Protein AF-A0A085ZZI5-F1 (afdb_monomer)

Sequence (386 aa):
MPCFHGSDAHWNDKIFEPDDKKYCWIKASPTFEGLKLALYEPKSRVYIGEEPSVIKKVKENKNKYIDKLELYSINNYDNSKGIWFDNQTIELNKELVTIVGNKGMGKSAITDIIGLCCDTSTYNNFSFLTNKKFLKDNIASNFEAKLFFEAPNDVIVKRLNEKVNSNLEERVKYLPQSYFEKLCSSIDSNKEFQEELENVVFSHLDPLIRNNKLNFQSFIEEEKKIISNEVKRYILELEEVNFKLVKLQEKETKKYLENLNSQILLKSKEIISHWGNKPIKPEFENGIDITQEENIKHQQLEIIKNNLNAYTRELNQKNEKFSILNNQLAELNLIKQSIELEFNRIIEFRNSLNNKINNFNIDINIIFPLPIIQTQPIIQQISSIE

Mean predicted aligned error: 18.15 Å

Structure (mmCIF, N/CA/C/O backbone):
data_AF-A0A085ZZI5-F1
#
_entry.id   AF-A0A085ZZI5-F1
#
loop_
_atom_site.group_PDB
_atom_site.id
_atom_site.type_symbol
_atom_site.label_atom_id
_atom_site.label_alt_id
_atom_site.label_comp_id
_atom_site.label_asym_id
_atom_site.label_entity_id
_atom_site.label_seq_id
_atom_site.pdbx_PDB_ins_code
_atom_site.Cartn_x
_atom_site.Cartn_y
_atom_site.Cartn_z
_atom_site.occupancy
_atom_site.B_iso_or_equiv
_atom_site.auth_seq_id
_atom_site.auth_comp_id
_atom_site.auth_asym_id
_atom_site.auth_atom_id
_atom_site.pdbx_PDB_model_num
ATOM 1 N N . MET A 1 1 ? -35.674 15.781 -2.097 1.00 59.59 1 MET A N 1
ATOM 2 C CA . MET A 1 1 ? -36.238 15.724 -0.734 1.00 59.59 1 MET A CA 1
ATOM 3 C C . MET A 1 1 ? -36.482 14.258 -0.413 1.00 59.59 1 MET A C 1
ATOM 5 O O . MET A 1 1 ? -36.924 13.564 -1.325 1.00 59.59 1 MET A O 1
ATOM 9 N N . PRO A 1 2 ? -36.115 13.756 0.775 1.00 66.62 2 PRO A N 1
ATOM 10 C CA . PRO A 1 2 ? -36.380 12.362 1.119 1.00 66.62 2 PRO A CA 1
ATOM 11 C C . PRO A 1 2 ? -37.898 12.148 1.212 1.00 66.62 2 PRO A C 1
ATOM 13 O O . PRO A 1 2 ? -38.606 12.987 1.767 1.00 66.62 2 PRO A O 1
ATOM 16 N N . CYS A 1 3 ? -38.402 11.068 0.615 1.00 66.00 3 CYS A N 1
ATOM 17 C CA . CYS A 1 3 ? -39.804 10.681 0.732 1.00 66.00 3 CYS A CA 1
ATOM 18 C C . CYS A 1 3 ? -39.910 9.659 1.863 1.00 66.00 3 CYS A C 1
ATOM 20 O O . CYS A 1 3 ? -39.432 8.534 1.729 1.00 66.00 3 CYS A O 1
ATOM 22 N N . PHE A 1 4 ? -40.476 10.073 2.994 1.00 73.00 4 PHE A N 1
ATOM 23 C CA . PHE A 1 4 ? -40.761 9.164 4.098 1.00 73.00 4 PHE A CA 1
ATOM 24 C C . PHE A 1 4 ? -42.109 8.506 3.831 1.00 73.00 4 PHE A C 1
ATOM 26 O O . PHE A 1 4 ? -43.138 9.179 3.808 1.00 73.00 4 PHE A O 1
ATOM 33 N N . HIS A 1 5 ? -42.090 7.201 3.585 1.00 66.31 5 HIS A N 1
ATOM 34 C CA . HIS A 1 5 ? -43.302 6.414 3.416 1.00 66.31 5 HIS A CA 1
ATOM 35 C C . HIS A 1 5 ? -43.719 5.845 4.777 1.00 66.31 5 HIS A C 1
ATOM 37 O O . HIS A 1 5 ? -42.907 5.222 5.462 1.00 66.31 5 HIS A O 1
ATOM 43 N N . GLY A 1 6 ? -44.959 6.110 5.187 1.00 66.06 6 GLY A N 1
ATOM 44 C CA . GLY A 1 6 ? -45.583 5.443 6.331 1.00 66.06 6 GLY A CA 1
ATOM 45 C C . GLY A 1 6 ? -46.088 4.056 5.935 1.00 66.06 6 GLY A C 1
ATOM 46 O O . GLY A 1 6 ? -46.211 3.760 4.753 1.00 66.06 6 GLY A O 1
ATOM 47 N N . SER A 1 7 ? -46.381 3.195 6.909 1.00 70.50 7 SER A N 1
ATOM 48 C CA . SER A 1 7 ? -47.000 1.899 6.614 1.00 70.50 7 SER A CA 1
ATOM 49 C C . SER A 1 7 ? -48.446 2.109 6.146 1.00 70.50 7 SER A C 1
ATOM 51 O O . SER A 1 7 ? -49.256 2.633 6.906 1.00 70.50 7 SER A O 1
ATOM 53 N N . ASP A 1 8 ? -48.761 1.695 4.915 1.00 72.31 8 ASP A N 1
ATOM 54 C CA . ASP A 1 8 ? -50.126 1.629 4.357 1.00 72.31 8 ASP A CA 1
ATOM 55 C C . ASP A 1 8 ? -50.664 0.181 4.384 1.00 72.31 8 ASP A C 1
ATOM 57 O O . ASP A 1 8 ? -51.260 -0.348 3.439 1.00 72.31 8 ASP A O 1
ATOM 61 N N . ALA A 1 9 ? -50.351 -0.534 5.468 1.00 81.75 9 ALA A N 1
ATOM 62 C CA . ALA A 1 9 ? -50.706 -1.935 5.623 1.00 81.75 9 ALA A CA 1
ATOM 63 C C . ALA A 1 9 ? -52.198 -2.079 5.955 1.00 81.75 9 ALA A C 1
ATOM 65 O O . ALA A 1 9 ? -52.658 -1.684 7.022 1.00 81.75 9 ALA A O 1
ATOM 66 N N . HIS A 1 10 ? -52.943 -2.711 5.050 1.00 83.88 10 HIS A N 1
ATOM 67 C CA . HIS A 1 10 ? -54.360 -3.044 5.242 1.00 83.88 10 HIS A CA 1
ATOM 68 C C . HIS A 1 10 ? -54.569 -4.424 5.901 1.00 83.88 10 HIS A C 1
ATOM 70 O O . HIS A 1 10 ? -55.701 -4.835 6.147 1.00 83.88 10 HIS A O 1
ATOM 76 N N . TRP A 1 11 ? -53.474 -5.143 6.177 1.00 88.31 11 TRP A N 1
ATOM 77 C CA . TRP A 1 11 ? -53.447 -6.492 6.747 1.00 88.31 11 TRP A CA 1
ATOM 78 C C . TRP A 1 11 ? -52.248 -6.632 7.684 1.00 88.31 11 TRP A C 1
ATOM 80 O O . TRP A 1 11 ? -51.196 -6.052 7.411 1.00 88.31 11 TRP A O 1
ATOM 90 N N . ASN A 1 12 ? -52.380 -7.440 8.742 1.00 86.00 12 ASN A N 1
ATOM 91 C CA . ASN A 1 12 ? -51.323 -7.613 9.748 1.00 86.00 12 ASN A CA 1
ATOM 92 C C . ASN A 1 12 ? -49.999 -8.102 9.145 1.00 86.00 12 ASN A C 1
ATOM 94 O O . ASN A 1 12 ? -48.944 -7.592 9.507 1.00 86.00 12 ASN A O 1
ATOM 98 N N . ASP A 1 13 ? -50.057 -9.017 8.178 1.00 84.69 13 ASP A N 1
ATOM 99 C CA . ASP A 1 13 ? -48.864 -9.606 7.553 1.00 84.69 13 ASP A CA 1
ATOM 100 C C . ASP A 1 13 ? -48.075 -8.606 6.687 1.00 84.69 13 ASP A C 1
ATOM 102 O O . ASP A 1 13 ? -46.928 -8.864 6.337 1.00 84.69 13 ASP A O 1
ATOM 106 N N . LYS A 1 14 ? -48.675 -7.457 6.337 1.00 82.56 14 LYS A N 1
ATOM 107 C CA . LYS A 1 14 ? -48.020 -6.369 5.591 1.00 82.56 14 LYS A CA 1
ATOM 108 C C . LYS A 1 14 ? -47.438 -5.277 6.494 1.00 82.56 14 LYS A C 1
ATOM 110 O O . LYS A 1 14 ? -46.821 -4.329 6.004 1.00 82.56 14 LYS A O 1
ATOM 115 N N . ILE A 1 15 ? -47.647 -5.355 7.808 1.00 84.06 15 ILE A N 1
ATOM 116 C CA . ILE A 1 15 ? -47.099 -4.370 8.742 1.00 84.06 15 ILE A CA 1
ATOM 117 C C . ILE A 1 15 ? -45.575 -4.538 8.779 1.00 84.06 15 ILE A C 1
ATOM 119 O O . ILE A 1 15 ? -45.067 -5.639 8.957 1.00 84.06 15 ILE A O 1
ATOM 123 N N . PHE A 1 16 ? -44.852 -3.428 8.610 1.00 83.19 16 PHE A N 1
ATOM 124 C CA . PHE A 1 16 ? -43.386 -3.374 8.499 1.00 83.19 16 PHE A CA 1
ATOM 125 C C . PHE A 1 16 ? -42.774 -4.103 7.291 1.00 83.19 16 PHE A C 1
ATOM 127 O O . PHE A 1 16 ? -41.552 -4.130 7.194 1.00 83.19 16 PHE A O 1
ATOM 134 N N . GLU A 1 17 ? -43.579 -4.594 6.344 1.00 86.44 17 GLU A N 1
ATOM 135 C CA . GLU A 1 17 ? -43.111 -5.295 5.142 1.00 86.44 17 GLU A CA 1
ATOM 136 C C . GLU A 1 17 ? -43.534 -4.524 3.873 1.00 86.44 17 GLU A C 1
ATOM 138 O O . GLU A 1 17 ? -44.614 -4.760 3.325 1.00 86.44 17 GLU A O 1
ATOM 143 N N . PRO A 1 18 ? -42.735 -3.535 3.420 1.00 85.38 18 PRO A N 1
ATOM 144 C CA . PRO A 1 18 ? -43.050 -2.751 2.231 1.00 85.38 18 PRO A CA 1
ATOM 145 C C . PRO A 1 18 ? -42.935 -3.599 0.959 1.00 85.38 18 PRO A C 1
ATOM 147 O O . PRO A 1 18 ? -42.062 -4.464 0.849 1.00 85.38 18 PRO A O 1
ATOM 150 N N . ASP A 1 19 ? -43.765 -3.294 -0.042 1.00 85.62 19 ASP A N 1
ATOM 151 C CA . ASP A 1 19 ? -43.708 -3.971 -1.339 1.00 85.62 19 ASP A CA 1
ATOM 152 C C . ASP A 1 19 ? -42.292 -3.860 -1.956 1.00 85.62 19 ASP A C 1
ATOM 154 O O . ASP A 1 19 ? -41.590 -2.851 -1.811 1.00 85.62 19 ASP A O 1
ATOM 158 N N . ASP A 1 20 ? -41.852 -4.928 -2.626 1.00 86.81 20 ASP A N 1
ATOM 159 C CA . ASP A 1 20 ? -40.493 -5.099 -3.165 1.00 86.81 20 ASP A CA 1
ATOM 160 C C . ASP A 1 20 ? -39.353 -4.917 -2.137 1.00 86.81 20 ASP A C 1
ATOM 162 O O . ASP A 1 20 ? -38.227 -4.596 -2.526 1.00 86.81 20 ASP A O 1
ATOM 166 N N . LYS A 1 21 ? -39.617 -5.078 -0.828 1.00 88.56 21 LYS A N 1
ATOM 167 C CA . LYS A 1 21 ? -38.629 -4.875 0.251 1.00 88.56 21 LYS A CA 1
ATOM 168 C C . LYS A 1 21 ? -37.971 -3.491 0.218 1.00 88.56 21 LYS A C 1
ATOM 170 O O . LYS A 1 21 ? -36.786 -3.323 0.512 1.00 88.56 21 LYS A O 1
ATOM 175 N N . LYS A 1 22 ? -38.732 -2.464 -0.162 1.00 87.44 22 LYS A N 1
ATOM 176 C CA . LYS A 1 22 ? -38.269 -1.068 -0.235 1.00 87.44 22 LYS A CA 1
ATOM 177 C C . LYS A 1 22 ? -38.221 -0.409 1.147 1.00 87.44 22 LYS A C 1
ATOM 179 O O . LYS A 1 22 ? -38.905 0.583 1.393 1.00 87.44 22 LYS A O 1
ATOM 184 N N . TYR A 1 23 ? -37.409 -0.939 2.059 1.00 87.81 23 TYR A N 1
ATOM 185 C CA . TYR A 1 23 ? -37.226 -0.326 3.375 1.00 87.81 23 TYR A CA 1
ATOM 186 C C . TYR A 1 23 ? -36.520 1.027 3.247 1.00 87.81 23 TYR A C 1
ATOM 188 O O . TYR A 1 23 ? -35.606 1.194 2.437 1.00 87.81 23 TYR A O 1
ATOM 196 N N . CYS A 1 24 ? -36.950 1.998 4.056 1.00 87.69 24 CYS A N 1
ATOM 197 C CA . CYS A 1 24 ? -36.346 3.323 4.114 1.00 87.69 24 CYS A CA 1
ATOM 198 C C . CYS A 1 24 ? -35.291 3.373 5.219 1.00 87.69 24 CYS A C 1
ATOM 200 O O . CYS A 1 24 ? -35.608 3.450 6.406 1.00 87.69 24 CYS A O 1
ATOM 202 N N . TRP A 1 25 ? -34.028 3.340 4.815 1.00 89.94 25 TRP A N 1
ATOM 203 C CA . TRP A 1 25 ? -32.880 3.430 5.701 1.00 89.94 25 TRP A CA 1
ATOM 204 C C . TRP A 1 25 ? -32.426 4.879 5.810 1.00 89.94 25 TRP A C 1
ATOM 206 O O . TRP A 1 25 ? -32.179 5.534 4.796 1.00 89.94 25 TRP A O 1
ATOM 216 N N . ILE A 1 26 ? -32.278 5.370 7.039 1.00 89.88 26 ILE A N 1
ATOM 217 C CA . ILE A 1 26 ? -31.828 6.734 7.320 1.00 89.88 26 ILE A CA 1
ATOM 218 C C . ILE A 1 26 ? -30.529 6.667 8.116 1.00 89.88 26 ILE A C 1
ATOM 220 O O . ILE A 1 26 ? -30.489 6.140 9.225 1.00 89.88 26 ILE A O 1
ATOM 224 N N . LYS A 1 27 ? -29.460 7.246 7.566 1.00 89.31 27 LYS A N 1
ATOM 225 C CA . LYS A 1 27 ? -28.154 7.354 8.222 1.00 89.31 27 LYS A CA 1
ATOM 226 C C . LYS A 1 27 ? -28.145 8.501 9.239 1.00 89.31 27 LYS A C 1
ATOM 228 O O . LYS A 1 27 ? -27.619 9.589 8.970 1.00 89.31 27 LYS A O 1
ATOM 233 N N . ALA A 1 28 ? -28.747 8.252 10.397 1.00 88.94 28 ALA A N 1
ATOM 234 C CA . ALA A 1 28 ? -28.763 9.148 11.547 1.00 88.94 28 ALA A CA 1
ATOM 235 C C . ALA A 1 28 ? -29.111 8.389 12.837 1.00 88.94 28 ALA A C 1
ATOM 237 O O . ALA A 1 28 ? -29.611 7.267 12.795 1.00 88.94 28 ALA A O 1
ATOM 238 N N . SER A 1 29 ? -28.885 9.020 13.989 1.00 88.50 29 SER A N 1
ATOM 239 C CA . SER A 1 29 ? -29.431 8.532 15.257 1.00 88.50 29 SER A CA 1
ATOM 240 C C . SER A 1 29 ? -30.968 8.590 15.233 1.00 88.50 29 SER A C 1
ATOM 242 O O . SER A 1 29 ? -31.518 9.513 14.624 1.00 88.50 29 SER A O 1
ATOM 244 N N . PRO A 1 30 ? -31.676 7.670 15.916 1.00 89.38 30 PRO A N 1
ATOM 245 C CA . PRO A 1 30 ? -33.141 7.625 15.957 1.00 89.38 30 PRO A CA 1
ATOM 246 C C . PRO A 1 30 ? -33.716 8.715 16.884 1.00 89.38 30 PRO A C 1
ATOM 248 O O . PRO A 1 30 ? -34.388 8.442 17.874 1.00 89.38 30 PRO A O 1
ATOM 251 N N . THR A 1 31 ? -33.415 9.976 16.581 1.00 92.12 31 THR A N 1
ATOM 252 C CA . THR A 1 31 ? -33.871 11.169 17.301 1.00 92.12 31 THR A CA 1
ATOM 253 C C . THR A 1 31 ? -34.502 12.152 16.320 1.00 92.12 31 THR A C 1
ATOM 255 O O . THR A 1 31 ? -34.261 12.087 15.114 1.00 92.12 31 THR A O 1
ATOM 258 N N . PHE A 1 32 ? -35.300 13.101 16.816 1.00 90.25 32 PHE A N 1
ATOM 259 C CA . PHE A 1 32 ? -35.907 14.122 15.956 1.00 90.25 32 PHE A CA 1
ATOM 260 C C . PHE A 1 32 ? -34.857 14.968 15.217 1.00 90.25 32 PHE A C 1
ATOM 262 O O . PHE A 1 32 ? -35.004 15.247 14.029 1.00 90.25 32 PHE A O 1
ATOM 269 N N . GLU A 1 33 ? -33.757 15.314 15.889 1.00 90.69 33 GLU A N 1
ATOM 270 C CA . GLU A 1 33 ? -32.632 16.011 15.257 1.00 90.69 33 GLU A CA 1
ATOM 271 C C . GLU A 1 33 ? -31.934 15.130 14.212 1.00 90.69 33 GLU A C 1
ATOM 273 O O . GLU A 1 33 ? -31.620 15.600 13.119 1.00 90.69 33 GLU A O 1
ATOM 278 N N . GLY A 1 34 ? -31.776 13.831 14.488 1.00 89.00 34 GLY A N 1
ATOM 279 C CA . GLY A 1 34 ? -31.289 12.867 13.504 1.00 89.00 34 GLY A CA 1
ATOM 280 C C . GLY A 1 34 ? -32.184 12.785 12.263 1.00 89.00 34 GLY A C 1
ATOM 281 O O . GLY A 1 34 ? -31.685 12.761 11.139 1.00 89.00 34 GLY A O 1
ATOM 282 N N . LEU A 1 35 ? -33.505 12.840 12.438 1.00 87.12 35 LEU A N 1
ATOM 283 C CA . LEU A 1 35 ? -34.453 12.869 11.325 1.00 87.12 35 LEU A CA 1
ATOM 284 C C . LEU A 1 35 ? -34.356 14.170 10.516 1.00 87.12 35 LEU A C 1
ATOM 286 O O . LEU A 1 35 ? -34.380 14.120 9.286 1.00 87.12 35 LEU A O 1
ATOM 290 N N . LYS A 1 36 ? -34.178 15.332 11.163 1.00 89.12 36 LYS A N 1
ATOM 291 C CA . LYS A 1 36 ? -33.923 16.597 10.448 1.00 89.12 36 LYS A CA 1
ATOM 292 C C . LYS A 1 36 ? -32.679 16.510 9.571 1.00 89.12 36 LYS A C 1
ATOM 294 O O . LYS A 1 36 ? -32.689 17.049 8.466 1.00 89.12 36 LYS A O 1
ATOM 299 N N . LEU A 1 37 ? -31.635 15.800 10.012 1.00 85.81 37 LEU A N 1
ATOM 300 C CA . LEU A 1 37 ? -30.426 15.599 9.207 1.00 85.81 37 LEU A CA 1
ATOM 301 C C . LEU A 1 37 ? -30.707 14.888 7.881 1.00 85.81 37 LEU A C 1
ATOM 303 O O . LEU A 1 37 ? -29.997 15.150 6.921 1.00 85.81 37 LEU A O 1
ATOM 307 N N . ALA A 1 38 ? -31.748 14.058 7.777 1.00 85.38 38 ALA A N 1
ATOM 308 C CA . ALA A 1 38 ? -32.114 13.411 6.516 1.00 85.38 38 ALA A CA 1
ATOM 309 C C . ALA A 1 38 ? -32.564 14.409 5.429 1.00 85.38 38 ALA A C 1
ATOM 311 O O . ALA A 1 38 ? -32.497 14.097 4.238 1.00 85.38 38 ALA A O 1
ATOM 312 N N . LEU A 1 39 ? -33.000 15.615 5.816 1.00 86.25 39 LEU A N 1
ATOM 313 C CA . LEU A 1 39 ? -33.323 16.695 4.879 1.00 86.25 39 LEU A CA 1
ATOM 314 C C . LEU A 1 39 ? -32.064 17.307 4.245 1.00 86.25 39 LEU A C 1
ATOM 316 O O . LEU A 1 39 ? -32.136 17.828 3.130 1.00 86.25 39 LEU A O 1
ATOM 320 N N . TYR A 1 40 ? -30.919 17.210 4.924 1.00 86.50 40 TYR A N 1
ATOM 321 C CA . TYR A 1 40 ? -29.623 17.677 4.444 1.00 86.50 40 TYR A CA 1
ATOM 322 C C . TYR A 1 40 ? -28.896 16.533 3.728 1.00 86.50 40 TYR A C 1
ATOM 324 O O . TYR A 1 40 ? -28.662 15.476 4.302 1.00 86.50 40 TYR A O 1
ATOM 332 N N . GLU A 1 41 ? -28.533 16.737 2.461 1.00 84.38 41 GLU A N 1
ATOM 333 C CA . GLU A 1 41 ? -27.888 15.711 1.619 1.00 84.38 41 GLU A CA 1
ATOM 334 C C . GLU A 1 41 ? -28.662 14.370 1.540 1.00 84.38 41 GLU A C 1
ATOM 336 O O . GLU A 1 41 ? -28.106 13.295 1.765 1.00 84.38 41 GLU A O 1
ATOM 341 N N . PRO A 1 42 ? -29.952 14.372 1.155 1.00 85.94 42 PRO A N 1
ATOM 342 C CA . PRO A 1 42 ? -30.782 13.164 1.192 1.00 85.94 42 PRO A CA 1
ATOM 343 C C . PRO A 1 42 ? -30.239 12.007 0.344 1.00 85.94 42 PRO A C 1
ATOM 345 O O . PRO A 1 42 ? -30.472 10.852 0.676 1.00 85.94 42 PRO A O 1
ATOM 348 N N . LYS A 1 43 ? -29.484 12.302 -0.724 1.00 86.75 43 LYS A N 1
ATOM 349 C CA . LYS A 1 43 ? -28.867 11.282 -1.587 1.00 86.75 43 LYS A CA 1
ATOM 350 C C . LYS A 1 43 ? -27.799 10.443 -0.874 1.00 86.75 43 LYS A C 1
ATOM 352 O O . LYS A 1 43 ? -27.598 9.303 -1.265 1.00 86.75 43 LYS A O 1
ATOM 357 N N . SER A 1 44 ? -27.097 11.000 0.116 1.00 85.88 44 SER A N 1
ATOM 358 C CA . SER A 1 44 ? -26.047 10.287 0.862 1.00 85.88 44 SER A CA 1
ATOM 359 C C . SER A 1 44 ? -26.573 9.649 2.151 1.00 85.88 44 SER A C 1
ATOM 361 O O . SER A 1 44 ? -25.936 8.746 2.691 1.00 85.88 44 SER A O 1
ATOM 363 N N . ARG A 1 45 ? -27.725 10.115 2.656 1.00 88.38 45 ARG A N 1
ATOM 364 C CA . ARG A 1 45 ? -28.276 9.699 3.955 1.00 88.38 45 ARG A CA 1
ATOM 365 C C . ARG A 1 45 ? -29.471 8.770 3.883 1.00 88.38 45 ARG A C 1
ATOM 367 O O . ARG A 1 45 ? -29.711 8.067 4.860 1.00 88.38 45 ARG A O 1
ATOM 374 N N . VAL A 1 46 ? -30.224 8.792 2.789 1.00 89.62 46 VAL A N 1
ATOM 375 C CA . VAL A 1 46 ? -31.422 7.969 2.634 1.00 89.62 46 VAL A CA 1
ATOM 376 C C . VAL A 1 46 ? -31.184 6.917 1.568 1.00 89.62 46 VAL A C 1
ATOM 378 O O . VAL A 1 46 ? -30.778 7.229 0.450 1.00 89.62 46 VAL A O 1
ATOM 381 N N . TYR A 1 47 ? -31.459 5.670 1.924 1.00 90.31 47 TYR A N 1
ATOM 382 C CA . TYR A 1 47 ? -31.385 4.529 1.026 1.00 90.31 47 TYR A CA 1
ATOM 383 C C . TYR A 1 47 ? -32.723 3.789 1.032 1.00 90.31 47 TYR A C 1
ATOM 385 O O . TYR A 1 47 ? -33.293 3.554 2.094 1.00 90.31 47 TYR A O 1
ATOM 393 N N . ILE A 1 48 ? -33.220 3.437 -0.155 1.00 89.56 48 ILE A N 1
ATOM 394 C CA . ILE A 1 48 ? -34.454 2.667 -0.331 1.00 89.56 48 ILE A CA 1
ATOM 395 C C . ILE A 1 48 ? -34.095 1.300 -0.907 1.00 89.56 48 ILE A C 1
ATOM 397 O O . ILE A 1 48 ? -33.546 1.228 -2.007 1.00 89.56 48 ILE A O 1
ATOM 401 N N . GLY A 1 49 ? -34.415 0.232 -0.180 1.00 90.56 49 GLY A N 1
ATOM 402 C CA . GLY A 1 49 ? -34.146 -1.146 -0.595 1.00 90.56 49 GLY A CA 1
ATOM 403 C C . GLY A 1 49 ? -33.975 -2.093 0.590 1.00 90.56 49 GLY A C 1
ATOM 404 O O . GLY A 1 49 ? -34.108 -1.680 1.742 1.00 90.56 49 GLY A O 1
ATOM 405 N N . GLU A 1 50 ? -33.651 -3.354 0.299 1.00 92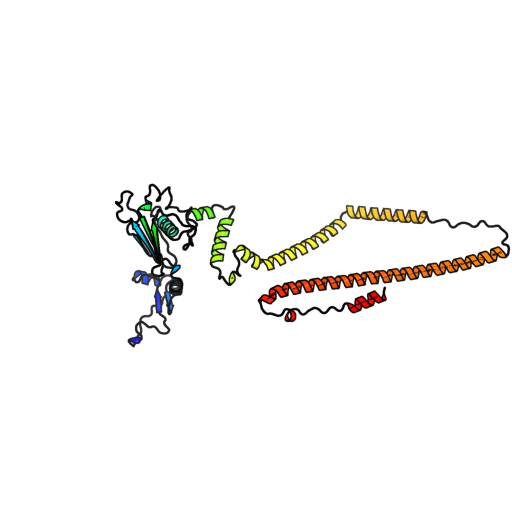.12 50 GLU A N 1
ATOM 406 C CA . GLU A 1 50 ? -33.538 -4.410 1.315 1.00 92.12 50 GLU A CA 1
ATOM 407 C C . GLU A 1 50 ? -32.441 -4.108 2.345 1.00 92.12 50 GLU A C 1
ATOM 409 O O . GLU A 1 50 ? -32.701 -4.116 3.543 1.00 92.12 50 GLU A O 1
ATOM 414 N N . GLU A 1 51 ? -31.231 -3.773 1.889 1.00 92.19 51 GLU A N 1
ATOM 415 C CA . GLU A 1 51 ? -30.090 -3.491 2.764 1.00 92.19 51 GLU A CA 1
ATOM 416 C C . GLU A 1 51 ? -29.121 -2.493 2.094 1.00 92.19 51 GLU A C 1
ATOM 418 O O . GLU A 1 51 ? -28.734 -2.695 0.937 1.00 92.19 51 GLU A O 1
ATOM 423 N N . PRO A 1 52 ? -28.685 -1.422 2.786 1.00 92.19 52 PRO A N 1
ATOM 424 C CA . PRO A 1 52 ? -27.662 -0.514 2.287 1.00 92.19 52 PRO A CA 1
ATOM 425 C C . PRO A 1 52 ? -26.341 -1.238 2.022 1.00 92.19 52 PRO A C 1
ATOM 427 O O . PRO A 1 52 ? -25.887 -2.061 2.819 1.00 92.19 52 PRO A O 1
ATOM 430 N N . SER A 1 53 ? -25.649 -0.843 0.953 1.00 90.62 53 SER A N 1
ATOM 431 C CA . SER A 1 53 ? -24.369 -1.448 0.555 1.00 90.62 53 SER A CA 1
ATOM 432 C C . SER A 1 53 ? -23.299 -1.407 1.653 1.00 90.62 53 SER A C 1
ATOM 434 O O . SER A 1 53 ? -22.483 -2.321 1.742 1.00 90.62 53 SER A O 1
ATOM 436 N N . VAL A 1 54 ? -23.308 -0.379 2.506 1.00 90.00 54 VAL A N 1
ATOM 437 C CA . VAL A 1 54 ? -22.391 -0.252 3.650 1.00 90.00 54 VAL A CA 1
ATOM 438 C C . VAL A 1 54 ? -22.644 -1.348 4.686 1.00 90.00 54 VAL A C 1
ATOM 440 O O . VAL A 1 54 ? -21.697 -2.007 5.106 1.00 90.00 54 VAL A O 1
ATOM 443 N N . ILE A 1 55 ? -23.906 -1.594 5.053 1.00 91.75 55 ILE A N 1
ATOM 444 C CA . ILE A 1 55 ? -24.272 -2.631 6.033 1.00 91.75 55 ILE A CA 1
ATOM 445 C C . ILE A 1 55 ? -23.889 -4.011 5.494 1.00 91.75 55 ILE A C 1
ATOM 447 O O . ILE A 1 55 ? -23.239 -4.790 6.193 1.00 91.75 55 ILE A O 1
ATOM 451 N N . LYS A 1 56 ? -24.185 -4.263 4.214 1.00 93.69 56 LYS A N 1
ATOM 452 C CA . LYS A 1 56 ? -23.791 -5.496 3.529 1.00 93.69 56 LYS A CA 1
ATOM 453 C C . LYS A 1 56 ? -22.273 -5.722 3.562 1.00 93.69 56 LYS A C 1
ATOM 455 O O . LYS A 1 56 ? -21.821 -6.789 3.970 1.00 9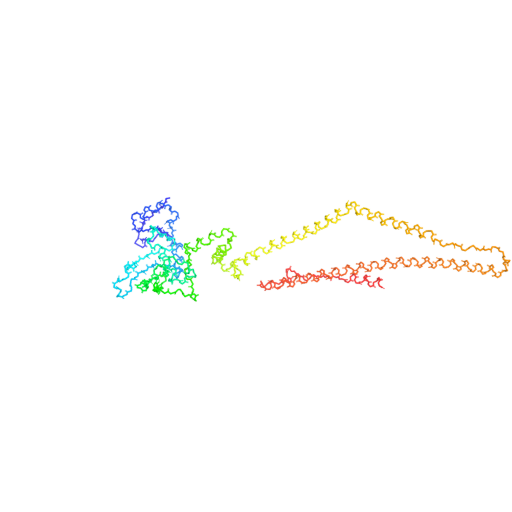3.69 56 LYS A O 1
ATOM 460 N N . LYS A 1 57 ? -21.472 -4.703 3.220 1.00 93.12 57 LYS A N 1
ATOM 461 C CA . LYS A 1 57 ? -19.997 -4.780 3.248 1.00 93.12 57 LYS A CA 1
ATOM 462 C C . LYS A 1 57 ? -19.447 -5.102 4.636 1.00 93.12 57 LYS A C 1
ATOM 464 O O . LYS A 1 57 ? -18.542 -5.930 4.745 1.00 93.12 57 LYS A O 1
ATOM 469 N N . VAL A 1 58 ? -19.991 -4.469 5.679 1.00 93.44 58 VAL A N 1
ATOM 470 C CA . VAL A 1 58 ? -19.605 -4.725 7.076 1.00 93.44 58 VAL A CA 1
ATOM 471 C C . VAL A 1 58 ? -19.938 -6.161 7.464 1.00 93.44 58 VAL A C 1
ATOM 473 O O . VAL A 1 58 ? -19.090 -6.868 8.002 1.00 93.44 58 VAL A O 1
ATOM 476 N N . LYS A 1 59 ? -21.140 -6.629 7.119 1.00 92.88 59 LYS A N 1
ATOM 477 C CA . LYS A 1 59 ? -21.594 -7.995 7.393 1.00 92.88 59 LYS A CA 1
ATOM 478 C C . LYS A 1 59 ? -20.729 -9.056 6.709 1.00 92.88 59 LYS A C 1
ATOM 480 O O . LYS A 1 59 ? -20.483 -10.099 7.310 1.00 92.88 59 LYS A O 1
ATOM 485 N N . GLU A 1 60 ? -20.263 -8.788 5.492 1.00 93.88 60 GLU A N 1
ATOM 486 C CA . GLU A 1 60 ? -19.379 -9.675 4.725 1.00 93.88 60 GLU A CA 1
ATOM 487 C C . GLU A 1 60 ? -17.916 -9.636 5.207 1.00 93.88 60 GLU A C 1
ATOM 489 O O . GLU A 1 60 ? -17.186 -10.602 5.010 1.00 93.88 60 GLU A O 1
ATOM 494 N N . ASN A 1 61 ? -17.476 -8.553 5.863 1.00 92.94 61 ASN A N 1
ATOM 495 C CA . ASN A 1 61 ? -16.076 -8.334 6.255 1.00 92.94 61 ASN A CA 1
ATOM 496 C C . ASN A 1 61 ? -15.923 -7.936 7.734 1.00 92.94 61 ASN A C 1
ATOM 498 O O . ASN A 1 61 ? -15.147 -7.039 8.064 1.00 92.94 61 ASN A O 1
ATOM 502 N N . LYS A 1 62 ? -16.655 -8.585 8.643 1.00 92.75 62 LYS A N 1
ATOM 503 C CA . LYS A 1 62 ? -16.727 -8.192 10.066 1.00 92.75 62 LYS A CA 1
ATOM 504 C C . LYS A 1 62 ? -15.367 -8.082 10.774 1.00 92.75 62 LYS A C 1
ATOM 506 O O . LYS A 1 62 ? -15.181 -7.237 11.637 1.00 92.75 62 LYS A O 1
ATOM 511 N N . ASN A 1 63 ? -14.383 -8.883 10.377 1.00 90.56 63 ASN A N 1
ATOM 512 C CA . ASN A 1 63 ? -13.021 -8.838 10.923 1.00 90.56 63 ASN A CA 1
ATOM 513 C C . ASN A 1 63 ? -12.211 -7.589 10.509 1.00 90.56 63 ASN A C 1
ATOM 515 O O . ASN A 1 63 ? -11.115 -7.375 11.025 1.00 90.56 63 ASN A O 1
ATOM 519 N N . LYS A 1 64 ? -12.712 -6.770 9.576 1.00 91.31 64 LYS A N 1
ATOM 520 C CA . LYS A 1 64 ? -12.042 -5.551 9.084 1.00 91.31 64 LYS A CA 1
ATOM 521 C C . LYS A 1 64 ? -12.623 -4.255 9.651 1.00 91.31 64 LYS A C 1
ATOM 523 O O . LYS A 1 64 ? -12.048 -3.194 9.425 1.00 91.31 64 LYS A O 1
ATOM 528 N N . TYR A 1 65 ? -13.744 -4.320 10.369 1.00 94.25 65 TYR A N 1
ATOM 529 C CA . TYR A 1 65 ? -14.411 -3.145 10.926 1.00 94.25 65 TYR A CA 1
ATOM 530 C C . TYR A 1 65 ? -14.276 -3.127 12.442 1.00 94.25 65 TYR A C 1
ATOM 532 O O . TYR A 1 65 ? -14.652 -4.083 13.115 1.00 94.25 65 TYR A O 1
ATOM 540 N N . ILE A 1 66 ? -13.744 -2.025 12.964 1.00 95.69 66 ILE A N 1
ATOM 541 C CA . ILE A 1 66 ? -13.672 -1.774 14.402 1.00 95.69 66 ILE A CA 1
ATOM 542 C C . ILE A 1 66 ? -15.062 -1.349 14.879 1.00 95.69 66 ILE A C 1
ATOM 544 O O . ILE A 1 66 ? -15.707 -0.500 14.260 1.00 95.69 66 ILE A O 1
ATOM 548 N N . ASP A 1 67 ? -15.509 -1.935 15.982 1.00 95.19 67 ASP A N 1
ATOM 549 C CA . ASP A 1 67 ? -16.755 -1.573 16.639 1.00 95.19 67 ASP A CA 1
ATOM 550 C C . ASP A 1 67 ? -16.544 -0.480 17.688 1.00 95.19 67 ASP A C 1
ATOM 552 O O . ASP A 1 67 ? -17.090 0.620 17.580 1.00 95.19 67 ASP A O 1
ATOM 556 N N . LYS A 1 68 ? -15.680 -0.747 18.667 1.00 96.19 68 LYS A N 1
ATOM 557 C CA . LYS A 1 68 ? -15.394 0.186 19.756 1.00 96.19 68 LYS A CA 1
ATOM 558 C C . LYS A 1 68 ? -13.991 0.014 20.320 1.00 96.19 68 LYS A C 1
ATOM 560 O O . LYS A 1 68 ? -13.366 -1.041 20.195 1.00 96.19 68 LYS A O 1
ATOM 565 N N . LEU A 1 69 ? -13.521 1.067 20.975 1.00 97.25 69 LEU A N 1
ATOM 566 C CA . LEU A 1 69 ? -12.313 1.086 21.787 1.00 97.25 69 LEU A CA 1
ATOM 567 C C . LEU A 1 69 ? -12.704 1.337 23.242 1.00 97.25 69 LEU A C 1
ATOM 569 O O . LEU A 1 69 ? -13.308 2.363 23.552 1.00 97.25 69 LEU A O 1
ATOM 573 N N . GLU A 1 70 ? -12.320 0.434 24.132 1.00 97.06 70 GLU A N 1
ATOM 574 C CA . GLU A 1 70 ? -12.454 0.615 25.574 1.00 97.06 70 GLU A CA 1
ATOM 575 C C . GLU A 1 70 ? -11.074 0.814 26.204 1.00 97.06 70 GLU A C 1
ATOM 577 O O . GLU A 1 70 ? -10.114 0.126 25.850 1.00 97.06 70 GLU A O 1
ATOM 582 N N . LEU A 1 71 ? -10.964 1.759 27.135 1.00 95.62 71 LEU A N 1
ATOM 583 C CA . LEU A 1 71 ? -9.725 2.086 27.830 1.00 95.62 71 LEU A CA 1
ATOM 584 C C . LEU A 1 71 ? -9.944 2.047 29.342 1.00 95.62 71 LEU A C 1
ATOM 586 O O . LEU A 1 71 ? -10.859 2.695 29.861 1.00 95.62 71 LEU A O 1
ATOM 590 N N . TYR A 1 72 ? -9.070 1.323 30.035 1.00 93.50 72 TYR A N 1
ATOM 591 C CA . TYR A 1 72 ? -9.183 1.055 31.464 1.00 93.50 72 TYR A CA 1
ATOM 592 C C . TYR A 1 72 ? -7.874 1.317 32.199 1.00 93.50 72 TYR A C 1
ATOM 594 O O . TYR A 1 72 ? -6.782 1.129 31.656 1.00 93.50 72 TYR A O 1
ATOM 602 N N . SER A 1 73 ? -7.996 1.675 33.473 1.00 92.25 73 SER A N 1
ATOM 603 C CA . SER A 1 73 ? -6.931 1.488 34.448 1.00 92.25 73 SER A CA 1
ATOM 604 C C . SER A 1 73 ? -6.839 0.000 34.821 1.00 92.25 73 SER A C 1
ATOM 606 O O . SER A 1 73 ? -7.840 -0.718 34.821 1.00 92.25 73 SER A O 1
ATOM 608 N N . ILE A 1 74 ? -5.633 -0.501 35.100 1.00 89.56 74 ILE A N 1
ATOM 609 C CA . ILE A 1 74 ? -5.469 -1.888 35.557 1.00 89.56 74 ILE A CA 1
ATOM 610 C C . ILE A 1 74 ? -6.078 -2.074 36.952 1.00 89.56 74 ILE A C 1
ATOM 612 O O . ILE A 1 74 ? -6.107 -1.152 37.771 1.00 89.56 74 ILE A O 1
ATOM 616 N N . ASN A 1 75 ? -6.498 -3.304 37.253 1.00 82.88 75 ASN A N 1
ATOM 617 C CA . ASN A 1 75 ? -7.028 -3.653 38.569 1.00 82.88 75 ASN A CA 1
ATOM 618 C C . ASN A 1 75 ? -6.041 -3.270 39.687 1.00 82.88 75 ASN A C 1
ATOM 620 O O . ASN A 1 75 ? -4.854 -3.590 39.609 1.00 82.88 75 ASN A O 1
ATOM 624 N N . ASN A 1 76 ? -6.556 -2.639 40.747 1.00 81.25 76 ASN A N 1
ATOM 625 C CA . ASN A 1 76 ? -5.808 -2.159 41.918 1.00 81.25 76 ASN A CA 1
ATOM 626 C C . ASN A 1 76 ? -4.809 -1.019 41.650 1.00 81.25 76 ASN A C 1
ATOM 628 O O . ASN A 1 76 ? -3.917 -0.793 42.469 1.00 81.25 76 ASN A O 1
ATOM 632 N N . TYR A 1 77 ? -4.939 -0.289 40.539 1.00 86.12 77 TYR A N 1
ATOM 633 C CA . TYR A 1 77 ? -4.195 0.953 40.368 1.00 86.12 77 TYR A CA 1
ATOM 634 C C . TYR A 1 77 ? -4.669 2.007 41.380 1.00 86.12 77 TYR A C 1
ATOM 636 O O . TYR A 1 77 ? -5.844 2.355 41.443 1.00 86.12 77 TYR A O 1
ATOM 644 N N . ASP A 1 78 ? -3.741 2.521 42.181 1.00 84.81 78 ASP A N 1
ATOM 645 C CA . ASP A 1 78 ? -3.986 3.457 43.285 1.00 84.81 78 ASP A CA 1
ATOM 646 C C . ASP A 1 78 ? -3.995 4.933 42.850 1.00 84.81 78 ASP A C 1
ATOM 648 O O . ASP A 1 78 ? -3.944 5.836 43.684 1.00 84.81 78 ASP A O 1
ATOM 652 N N . ASN A 1 79 ? -4.028 5.195 41.539 1.00 87.44 79 ASN A N 1
ATOM 653 C CA . ASN A 1 79 ? -3.911 6.527 40.945 1.00 87.44 79 ASN A CA 1
ATOM 654 C C . ASN A 1 79 ? -2.600 7.269 41.280 1.00 87.44 79 ASN A C 1
ATOM 656 O O . ASN A 1 79 ? -2.494 8.472 41.029 1.00 87.44 79 ASN A O 1
ATOM 660 N N . SER A 1 80 ? -1.563 6.572 41.766 1.00 85.69 80 SER A N 1
ATOM 661 C CA . SER A 1 80 ? -0.268 7.163 42.159 1.00 85.69 80 SER A CA 1
ATOM 662 C C . SER A 1 80 ? 0.460 7.924 41.046 1.00 85.69 80 SER A C 1
ATOM 664 O O . SER A 1 80 ? 1.313 8.764 41.330 1.00 85.69 80 SER A O 1
ATOM 666 N N . LYS A 1 81 ? 0.131 7.662 39.774 1.00 84.50 81 LYS A N 1
ATOM 667 C CA . LYS A 1 81 ? 0.705 8.342 38.592 1.00 84.50 81 LYS A CA 1
ATOM 668 C C . LYS A 1 81 ? -0.336 9.113 37.764 1.00 84.50 81 LYS A C 1
ATOM 670 O O . LYS A 1 81 ? -0.115 9.391 36.582 1.00 84.50 81 LYS A O 1
ATOM 675 N N . GLY A 1 82 ? -1.442 9.490 38.406 1.00 85.31 82 GLY A N 1
ATOM 676 C CA . GLY A 1 82 ? -2.517 10.293 37.830 1.00 85.31 82 GLY A CA 1
ATOM 677 C C . GLY A 1 82 ? -3.630 9.475 37.176 1.00 85.31 82 GLY A C 1
ATOM 678 O O . GLY A 1 82 ? -3.455 8.315 36.812 1.00 85.31 82 GLY A O 1
ATOM 679 N N . ILE A 1 83 ? -4.785 10.115 37.007 1.00 85.50 83 ILE A N 1
ATOM 680 C CA . ILE A 1 83 ? -5.961 9.539 36.349 1.00 85.50 83 ILE A CA 1
ATOM 681 C C . ILE A 1 83 ? -5.917 9.952 34.879 1.00 85.50 83 ILE A C 1
ATOM 683 O O . ILE A 1 83 ? -5.901 11.143 34.567 1.00 85.50 83 ILE A O 1
ATOM 687 N N . TRP A 1 84 ? -5.868 8.966 33.986 1.00 86.56 84 TRP A N 1
ATOM 688 C CA . TRP A 1 84 ? -5.812 9.183 32.541 1.00 86.56 84 TRP A CA 1
ATOM 689 C C . TRP A 1 84 ? -6.995 8.497 31.863 1.00 86.56 84 TRP A C 1
ATOM 691 O O . TRP A 1 84 ? -8.098 9.037 31.850 1.00 86.56 84 TRP A O 1
ATOM 701 N N . PHE A 1 85 ? -6.778 7.305 31.310 1.00 84.62 85 PHE A N 1
ATOM 702 C CA . PHE A 1 85 ? -7.816 6.530 30.652 1.00 84.62 85 PHE A CA 1
ATOM 703 C C . PHE A 1 85 ? -8.518 5.645 31.675 1.00 84.62 85 PHE A C 1
ATOM 705 O O . PHE A 1 85 ? -8.097 4.517 31.917 1.00 84.62 85 PHE A O 1
ATOM 712 N N . ASP A 1 86 ? -9.554 6.187 32.308 1.00 83.31 86 ASP A N 1
ATOM 713 C CA . ASP A 1 86 ? -10.341 5.455 33.293 1.00 83.31 86 ASP A CA 1
ATOM 714 C C . ASP A 1 86 ? -11.769 5.240 32.792 1.00 83.31 86 ASP A C 1
ATOM 716 O O . ASP A 1 86 ? -12.518 6.199 32.577 1.00 83.31 86 ASP A O 1
ATOM 720 N N . ASN A 1 87 ? -12.101 3.969 32.553 1.00 89.81 87 ASN A N 1
ATOM 721 C CA . ASN A 1 87 ? -13.405 3.481 32.108 1.00 89.81 87 ASN A CA 1
ATOM 722 C C . ASN A 1 87 ? -14.013 4.282 30.937 1.00 89.81 87 ASN A C 1
ATOM 724 O O . ASN A 1 87 ? -15.166 4.713 30.983 1.00 89.81 87 ASN A O 1
ATOM 728 N N . GLN A 1 88 ? -13.220 4.519 29.889 1.00 92.75 88 GLN A N 1
ATOM 729 C CA . GLN A 1 88 ? -13.661 5.247 28.697 1.00 92.75 88 GLN A CA 1
ATOM 730 C C . GLN A 1 88 ? -14.059 4.267 27.599 1.00 92.75 88 GLN A C 1
ATOM 732 O O . GLN A 1 88 ? -13.291 3.367 27.273 1.00 92.75 88 GLN A O 1
ATOM 737 N N . THR A 1 89 ? -15.228 4.469 26.992 1.00 95.62 89 THR A N 1
ATOM 738 C CA . THR A 1 89 ? -15.687 3.697 25.828 1.00 95.62 89 THR A CA 1
ATOM 739 C C . THR A 1 89 ? -15.924 4.640 24.658 1.00 95.62 89 THR A C 1
ATOM 741 O O . THR A 1 89 ? -16.632 5.637 24.791 1.00 95.62 89 THR A O 1
ATOM 744 N N . ILE A 1 90 ? -15.318 4.330 23.514 1.00 94.94 90 ILE A N 1
ATOM 745 C CA . ILE A 1 90 ? -15.432 5.094 22.273 1.00 94.94 90 ILE A CA 1
ATOM 746 C C . ILE A 1 90 ? -16.022 4.172 21.210 1.00 94.94 90 ILE A C 1
ATOM 748 O O . ILE A 1 90 ? -15.338 3.285 20.702 1.00 94.94 90 ILE A O 1
ATOM 752 N N . GLU A 1 91 ? -17.287 4.396 20.870 1.00 94.19 91 GLU A N 1
ATOM 753 C CA . GLU A 1 91 ? -17.961 3.716 19.762 1.00 94.19 91 GLU A CA 1
ATOM 754 C C . GLU A 1 91 ? -17.527 4.328 18.424 1.00 94.19 91 GLU A C 1
ATOM 756 O O . GLU A 1 91 ? -17.444 5.553 18.277 1.00 94.19 91 GLU A O 1
ATOM 761 N N . LEU A 1 92 ? -17.233 3.480 17.437 1.00 93.56 92 LEU A N 1
ATOM 762 C CA . LEU A 1 92 ? -16.730 3.894 16.131 1.00 93.56 92 LEU A CA 1
ATOM 763 C C . LEU A 1 92 ? -17.734 3.546 15.025 1.00 93.56 92 LEU A C 1
ATOM 765 O O . LEU A 1 92 ? -18.192 2.411 14.872 1.00 93.56 92 LEU A O 1
ATOM 769 N N . ASN A 1 93 ? -18.061 4.553 14.210 1.00 90.69 93 ASN A N 1
ATOM 770 C CA . ASN A 1 93 ? -18.858 4.355 13.001 1.00 90.69 93 ASN A CA 1
ATOM 771 C C . ASN A 1 93 ? -18.068 3.558 11.955 1.00 90.69 93 ASN A C 1
ATOM 773 O O . ASN A 1 93 ? -16.846 3.632 11.886 1.00 90.69 93 ASN A O 1
ATOM 777 N N . LYS A 1 94 ? -18.786 2.852 11.076 1.00 89.94 94 LYS A N 1
ATOM 778 C CA . LYS A 1 94 ? -18.197 1.898 10.117 1.00 89.94 94 LYS A CA 1
ATOM 779 C C . LYS A 1 94 ? -17.548 2.539 8.889 1.00 89.94 94 LYS A C 1
ATOM 781 O O . LYS A 1 94 ? -16.995 1.845 8.046 1.00 89.94 94 LYS A O 1
ATOM 786 N N . GLU A 1 95 ? -17.648 3.855 8.762 1.00 88.19 95 GLU A N 1
ATOM 787 C CA . GLU A 1 95 ? -17.089 4.607 7.641 1.00 88.19 95 GLU A CA 1
ATOM 788 C C . GLU A 1 95 ? -16.127 5.674 8.174 1.00 88.19 95 GLU A C 1
ATOM 790 O O . GLU A 1 95 ? -15.195 5.368 8.910 1.00 88.19 95 GLU A O 1
ATOM 795 N N . LEU A 1 96 ? -16.336 6.940 7.818 1.00 89.88 96 LEU A N 1
ATOM 796 C CA . LEU A 1 96 ? -15.483 8.029 8.259 1.00 89.88 96 LEU A CA 1
ATOM 797 C C . LEU A 1 96 ? -15.822 8.439 9.698 1.00 89.88 96 LEU A C 1
ATOM 799 O O . LEU A 1 96 ? -16.930 8.904 9.977 1.00 89.88 96 LEU A O 1
ATOM 803 N N . VAL A 1 97 ? -14.841 8.315 10.591 1.00 91.56 97 VAL A N 1
ATOM 804 C CA . VAL A 1 97 ? -14.889 8.855 11.953 1.00 91.56 97 VAL A CA 1
ATOM 805 C C . VAL A 1 97 ? -13.963 10.061 12.040 1.00 91.56 97 VAL A C 1
ATOM 807 O O . VAL A 1 97 ? -12.775 9.965 11.737 1.00 91.56 97 VAL A O 1
ATOM 810 N N . THR A 1 98 ? -14.494 11.189 12.505 1.00 91.19 98 THR A N 1
ATOM 811 C CA . THR A 1 98 ? -13.716 12.414 12.716 1.00 91.19 98 THR A CA 1
ATOM 812 C C . THR A 1 98 ? -13.627 12.712 14.207 1.00 91.19 98 THR A C 1
ATOM 814 O O . THR A 1 98 ? -14.637 12.995 14.846 1.00 91.19 98 THR A O 1
ATOM 817 N N . ILE A 1 99 ? -12.411 12.689 14.760 1.00 89.75 99 ILE A N 1
ATOM 818 C CA . ILE A 1 99 ? -12.146 13.039 16.162 1.00 89.75 99 ILE A CA 1
ATOM 819 C C . ILE A 1 99 ? -11.716 14.509 16.232 1.00 89.75 99 ILE A C 1
ATOM 821 O O . ILE A 1 99 ? -10.640 14.878 15.759 1.00 89.75 99 ILE A O 1
ATOM 825 N N . VAL A 1 100 ? -12.544 15.355 16.847 1.00 91.06 100 VAL A N 1
ATOM 826 C CA . VAL A 1 100 ? -12.313 16.805 16.970 1.00 91.06 100 VAL A CA 1
ATOM 827 C C . VAL A 1 100 ? -12.082 17.183 18.433 1.00 91.06 100 VAL A C 1
ATOM 829 O O . VAL A 1 100 ? -12.613 16.563 19.345 1.00 91.06 100 VAL A O 1
ATOM 832 N N . GLY A 1 101 ? -11.261 18.204 18.671 1.00 90.25 101 GLY A N 1
ATOM 833 C CA . GLY A 1 101 ? -10.978 18.714 20.011 1.00 90.25 101 GLY A CA 1
ATOM 834 C C . GLY A 1 101 ? -9.804 19.685 20.013 1.00 90.25 101 GLY A C 1
ATOM 835 O O . GLY A 1 101 ? -9.074 19.795 19.025 1.00 90.25 101 GLY A O 1
ATOM 836 N N . ASN A 1 102 ? -9.560 20.349 21.137 1.00 90.62 102 ASN A N 1
ATOM 837 C CA . ASN A 1 102 ? -8.448 21.288 21.293 1.00 90.62 102 ASN A CA 1
ATOM 838 C C . ASN A 1 102 ? -7.087 20.573 21.370 1.00 90.62 102 ASN A C 1
ATOM 840 O O . ASN A 1 102 ? -6.989 19.350 21.547 1.00 90.62 102 ASN A O 1
ATOM 844 N N . LYS A 1 103 ? -5.999 21.332 21.189 1.00 85.25 103 LYS A N 1
ATOM 845 C CA . LYS A 1 103 ? -4.631 20.818 21.349 1.00 85.25 103 LYS A CA 1
ATOM 846 C C . LYS A 1 103 ? -4.450 20.295 22.779 1.00 85.25 103 LYS A C 1
ATOM 848 O O . LYS A 1 103 ? -4.810 20.974 23.730 1.00 85.25 103 LYS A O 1
ATOM 853 N N . GLY A 1 104 ? -3.909 19.085 22.916 1.00 82.44 104 GLY A N 1
ATOM 854 C CA . GLY A 1 104 ? -3.684 18.445 24.218 1.00 82.44 104 GLY A CA 1
ATOM 855 C C . GLY A 1 104 ? -4.833 17.577 24.747 1.00 82.44 104 GLY A C 1
ATOM 856 O O . GLY A 1 104 ? -4.619 16.865 25.714 1.00 82.44 104 GLY A O 1
ATOM 857 N N . MET A 1 105 ? -6.000 17.530 24.091 1.00 84.81 105 MET A N 1
ATOM 858 C CA . MET A 1 105 ? -7.146 16.701 24.528 1.00 84.81 105 MET A CA 1
ATOM 859 C C . MET A 1 105 ? -7.030 15.199 24.186 1.00 84.81 105 MET A C 1
ATOM 861 O O . MET A 1 105 ? -8.035 14.515 24.055 1.00 84.81 105 MET A O 1
ATOM 865 N N . GLY A 1 106 ? -5.825 14.673 23.954 1.00 86.44 106 GLY A N 1
ATOM 866 C CA . GLY A 1 106 ? -5.639 13.228 23.754 1.00 86.44 106 GLY A CA 1
ATOM 867 C C . GLY A 1 106 ? -6.079 12.646 22.399 1.00 86.44 106 GLY A C 1
ATOM 868 O O . GLY A 1 106 ? -6.056 11.433 22.243 1.00 86.44 106 GLY A O 1
ATOM 869 N N . LYS A 1 107 ? -6.402 13.459 21.381 1.00 91.44 107 LYS A N 1
ATOM 870 C CA . LYS A 1 107 ? -6.768 12.956 20.033 1.00 91.44 107 LYS A CA 1
ATOM 871 C C . LYS A 1 107 ? -5.733 11.988 19.450 1.0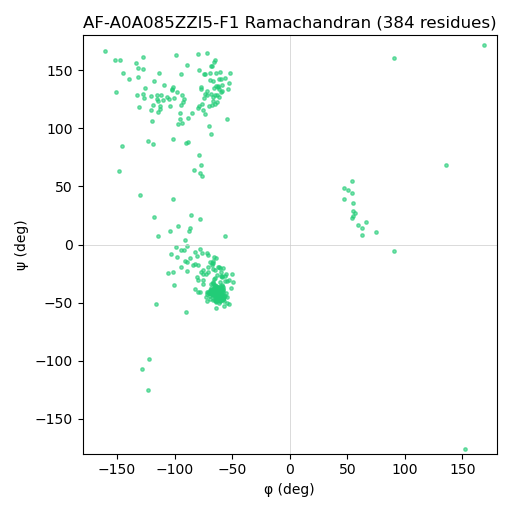0 91.44 107 LYS A C 1
ATOM 873 O O . LYS A 1 107 ? -6.070 10.881 19.052 1.00 91.44 107 LYS A O 1
ATOM 878 N N . SER A 1 108 ? -4.463 12.395 19.456 1.00 90.69 108 SER A N 1
ATOM 879 C CA . SER A 1 108 ? -3.361 11.564 18.962 1.00 90.69 108 SER A CA 1
ATOM 880 C C . SER A 1 108 ? -3.060 10.373 19.875 1.00 90.69 108 SER A C 1
ATOM 882 O O . SER A 1 108 ? -2.430 9.418 19.444 1.00 90.69 108 SER A O 1
ATOM 884 N N . ALA A 1 109 ? -3.505 10.418 21.137 1.00 92.31 109 ALA A N 1
ATOM 885 C CA . ALA A 1 109 ? -3.390 9.277 22.033 1.00 92.31 109 ALA A CA 1
ATOM 886 C C . ALA A 1 109 ? -4.327 8.152 21.591 1.00 92.31 109 ALA A C 1
ATOM 888 O O . ALA A 1 109 ? -3.888 7.015 21.497 1.00 92.31 109 ALA A O 1
ATOM 889 N N . ILE A 1 110 ? -5.577 8.475 21.244 1.00 93.56 110 ILE A N 1
ATOM 890 C CA . ILE A 1 110 ? -6.552 7.493 20.748 1.00 93.56 110 ILE A CA 1
ATOM 891 C C . ILE A 1 110 ? -6.016 6.794 19.492 1.00 93.56 110 ILE A C 1
ATOM 893 O O . ILE A 1 110 ? -6.038 5.568 19.411 1.00 93.56 110 ILE A O 1
ATOM 897 N N . THR A 1 111 ? -5.481 7.555 18.533 1.00 93.00 111 THR A N 1
ATOM 898 C CA . THR A 1 111 ? -4.957 6.982 17.285 1.00 93.00 111 THR A CA 1
ATOM 899 C C . THR A 1 111 ? -3.692 6.149 17.501 1.00 93.00 111 THR A C 1
ATOM 901 O O . THR A 1 111 ? -3.588 5.065 16.934 1.00 93.00 111 THR A O 1
ATOM 904 N N . ASP A 1 112 ? -2.766 6.595 18.361 1.00 93.56 112 ASP A N 1
ATOM 905 C CA . ASP A 1 112 ? -1.584 5.805 18.734 1.00 93.56 112 ASP A CA 1
ATOM 906 C C . ASP A 1 112 ? -1.978 4.498 19.450 1.00 93.56 112 ASP A C 1
ATOM 908 O O . ASP A 1 112 ? -1.379 3.457 19.192 1.00 93.56 112 ASP A O 1
ATOM 912 N N . ILE A 1 113 ? -2.996 4.522 20.321 1.00 95.19 113 ILE A N 1
ATOM 913 C CA . ILE A 1 113 ? -3.478 3.333 21.045 1.00 95.19 113 ILE A CA 1
ATOM 914 C C . ILE A 1 113 ? -4.093 2.309 20.084 1.00 95.19 113 ILE A C 1
ATOM 916 O O . ILE A 1 113 ? -3.788 1.121 20.189 1.00 95.19 113 ILE A O 1
ATOM 920 N N . ILE A 1 114 ? -4.912 2.748 19.121 1.00 95.50 114 ILE A N 1
ATOM 921 C CA . ILE A 1 114 ? -5.452 1.857 18.079 1.00 95.50 114 ILE A CA 1
ATOM 922 C C . ILE A 1 114 ? -4.305 1.261 17.250 1.00 95.50 114 ILE A C 1
ATOM 924 O O . ILE A 1 114 ? -4.285 0.051 17.014 1.00 95.50 114 ILE A O 1
ATOM 928 N N . GLY A 1 115 ? -3.324 2.088 16.870 1.00 93.81 115 GLY A N 1
ATOM 929 C CA . GLY A 1 115 ? -2.123 1.646 16.162 1.00 93.81 115 GLY A CA 1
ATOM 930 C C . GLY A 1 115 ? -1.322 0.598 16.941 1.00 93.81 115 GLY A C 1
ATOM 931 O O . GLY A 1 115 ? -0.909 -0.405 16.365 1.00 93.81 115 GLY A O 1
ATOM 932 N N . LEU A 1 116 ? -1.151 0.780 18.256 1.00 94.75 116 LEU A N 1
ATOM 933 C CA . LEU A 1 116 ? -0.505 -0.198 19.138 1.00 94.75 116 LEU A CA 1
ATOM 934 C C . LEU A 1 116 ? -1.289 -1.518 19.186 1.00 94.75 116 LEU A C 1
ATOM 936 O O . LEU A 1 116 ? -0.692 -2.590 19.057 1.00 94.75 116 LEU A O 1
ATOM 940 N N . CYS A 1 117 ? -2.614 -1.455 19.357 1.00 95.12 117 CYS A N 1
ATOM 941 C CA . CYS A 1 117 ? -3.471 -2.643 19.392 1.00 95.12 117 CYS A CA 1
ATOM 942 C C . CYS A 1 117 ? -3.343 -3.460 18.102 1.00 95.12 117 CYS A C 1
ATOM 944 O O . CYS A 1 117 ? -3.269 -4.680 18.165 1.00 95.12 117 CYS A O 1
ATOM 946 N N . CYS A 1 118 ? -3.233 -2.796 16.952 1.00 94.19 118 CYS A N 1
ATOM 947 C CA . CYS A 1 118 ? -3.195 -3.447 15.641 1.00 94.19 118 CYS A CA 1
ATOM 948 C C . CYS A 1 118 ? -1.787 -3.667 15.071 1.00 94.19 118 CYS A C 1
ATOM 950 O O . CYS A 1 118 ? -1.663 -3.896 13.871 1.00 94.19 118 CYS A O 1
ATOM 952 N N . ASP A 1 119 ? -0.751 -3.568 15.909 1.00 92.06 119 ASP A N 1
ATOM 953 C CA . ASP A 1 119 ? 0.647 -3.819 15.541 1.00 92.06 119 ASP A CA 1
ATOM 954 C C . ASP A 1 119 ? 1.135 -3.010 14.326 1.00 92.06 119 ASP A C 1
ATOM 956 O O . ASP A 1 119 ? 1.816 -3.523 13.441 1.00 92.06 119 ASP A O 1
ATOM 960 N N . THR A 1 120 ? 0.802 -1.715 14.284 1.00 90.94 120 THR A N 1
ATOM 961 C CA . THR A 1 120 ? 1.182 -0.865 13.148 1.00 90.94 120 THR A CA 1
ATOM 962 C C . THR A 1 120 ? 2.690 -0.797 12.927 1.00 90.94 120 THR A C 1
ATOM 964 O O . THR A 1 120 ? 3.473 -0.572 13.852 1.00 90.94 120 THR A O 1
ATOM 967 N N . SER A 1 121 ? 3.100 -0.878 11.664 1.00 87.62 121 SER A N 1
ATOM 968 C CA . SER A 1 121 ? 4.499 -0.766 11.243 1.00 87.62 121 SER A CA 1
ATOM 969 C C . SER A 1 121 ? 5.090 0.635 11.486 1.00 87.62 121 SER A C 1
ATOM 971 O O . SER A 1 121 ? 6.303 0.793 11.633 1.00 87.62 121 SER A O 1
ATOM 973 N N . THR A 1 122 ? 4.239 1.658 11.617 1.00 84.94 122 THR A N 1
ATOM 974 C CA . THR A 1 122 ? 4.622 3.066 11.843 1.00 84.94 122 THR A CA 1
ATOM 975 C C . THR A 1 122 ? 4.817 3.446 13.318 1.00 84.94 122 THR A C 1
ATOM 977 O O . THR A 1 122 ? 4.914 4.631 13.651 1.00 84.94 122 THR A O 1
ATOM 980 N N . TYR A 1 123 ? 4.916 2.469 14.226 1.00 86.94 123 TYR A N 1
ATOM 981 C CA . TYR A 1 123 ? 4.972 2.702 15.678 1.00 86.94 123 TYR A CA 1
ATOM 982 C C . TYR A 1 123 ? 6.111 3.631 16.139 1.00 86.94 123 TYR A C 1
ATOM 984 O O . TYR A 1 123 ? 5.984 4.340 17.138 1.00 86.94 123 TYR A O 1
ATOM 992 N N . ASN A 1 124 ? 7.214 3.701 15.387 1.00 87.06 124 ASN A N 1
ATOM 993 C CA . ASN A 1 124 ? 8.335 4.612 15.654 1.00 87.06 124 ASN A CA 1
ATOM 994 C C . ASN A 1 124 ? 7.948 6.102 15.579 1.00 87.06 124 ASN A C 1
ATOM 996 O O . ASN A 1 124 ? 8.656 6.959 16.113 1.00 87.06 124 ASN A O 1
ATOM 1000 N N . ASN A 1 125 ? 6.832 6.418 14.924 1.00 87.25 125 ASN A N 1
ATOM 1001 C CA . ASN A 1 125 ? 6.341 7.775 14.709 1.00 87.25 125 ASN A CA 1
ATOM 1002 C C . ASN A 1 125 ? 5.165 8.138 15.633 1.00 87.25 125 ASN A C 1
ATOM 1004 O O . ASN A 1 125 ? 4.540 9.188 15.438 1.00 87.25 125 ASN A O 1
ATOM 1008 N N . PHE A 1 126 ? 4.888 7.314 16.652 1.00 91.00 126 PHE A N 1
ATOM 1009 C CA . PHE A 1 126 ? 3.928 7.637 17.706 1.00 91.00 126 PHE A CA 1
ATOM 1010 C C . PHE A 1 126 ? 4.227 8.997 18.333 1.00 91.00 126 PHE A C 1
ATOM 1012 O O . PHE A 1 126 ? 5.371 9.388 18.573 1.00 91.00 126 PHE A O 1
ATOM 1019 N N . SER A 1 127 ? 3.162 9.747 18.591 1.00 89.31 127 SER A N 1
ATOM 1020 C CA . SER A 1 127 ? 3.243 11.120 19.085 1.00 89.31 127 SER A CA 1
ATOM 1021 C C . SER A 1 127 ? 2.987 11.220 20.588 1.00 89.31 127 SER A C 1
ATOM 1023 O O . SER A 1 127 ? 3.442 12.176 21.223 1.00 89.31 127 SER A O 1
ATOM 1025 N N . PHE A 1 128 ? 2.281 10.250 21.166 1.00 91.19 128 PHE A N 1
ATOM 1026 C CA . PHE A 1 128 ? 1.847 10.170 22.555 1.00 91.19 128 PHE A CA 1
ATOM 1027 C C . PHE A 1 128 ? 2.493 8.984 23.282 1.00 91.19 128 PHE A C 1
ATOM 1029 O O . PHE A 1 128 ? 3.123 9.194 24.324 1.00 91.19 128 PHE A O 1
ATOM 1036 N N . LEU A 1 129 ? 2.418 7.774 22.712 1.00 91.19 129 LEU A N 1
ATOM 1037 C CA . LEU A 1 129 ? 3.012 6.550 23.272 1.00 91.19 129 LEU A CA 1
ATOM 1038 C C . LEU A 1 129 ? 4.533 6.505 23.041 1.00 91.19 129 LEU A C 1
ATOM 1040 O O . LEU A 1 129 ? 5.055 5.718 22.261 1.00 91.19 129 LEU A O 1
ATOM 1044 N N . THR A 1 130 ? 5.261 7.401 23.710 1.00 91.25 130 THR A N 1
ATOM 1045 C CA . THR A 1 130 ? 6.721 7.538 23.593 1.00 91.25 130 THR A CA 1
ATOM 1046 C C . THR A 1 130 ? 7.383 7.644 24.963 1.00 91.25 130 THR A C 1
ATOM 1048 O O . THR A 1 130 ? 6.773 8.128 25.920 1.00 91.25 130 THR A O 1
ATOM 1051 N N . ASN A 1 131 ? 8.670 7.282 25.049 1.00 88.06 131 ASN A N 1
ATOM 1052 C CA . ASN A 1 131 ? 9.479 7.386 26.279 1.00 88.06 131 ASN A CA 1
ATOM 1053 C C . ASN A 1 131 ? 9.605 8.821 26.815 1.00 88.06 131 ASN A C 1
ATOM 1055 O O . ASN A 1 131 ? 9.912 9.021 27.985 1.00 88.06 131 ASN A O 1
ATOM 1059 N N . LYS A 1 132 ? 9.361 9.832 25.971 1.00 88.06 132 LYS A N 1
ATOM 1060 C CA . LYS A 1 132 ? 9.362 11.247 26.369 1.00 88.06 132 LYS A CA 1
ATOM 1061 C C . LYS A 1 132 ? 8.036 11.693 26.997 1.00 88.06 132 LYS A C 1
ATOM 1063 O O . LYS A 1 132 ? 7.995 12.762 27.600 1.00 88.06 132 LYS A O 1
ATOM 1068 N N . LYS A 1 133 ? 6.960 10.920 26.814 1.00 89.06 133 LYS A N 1
ATOM 1069 C CA . LYS A 1 133 ? 5.592 11.257 27.229 1.00 89.06 133 LYS A CA 1
ATOM 1070 C C . LYS A 1 133 ? 4.981 10.125 28.053 1.00 89.06 133 LYS A C 1
ATOM 1072 O O . LYS A 1 133 ? 5.370 9.949 29.196 1.00 89.06 133 LYS A O 1
ATOM 1077 N N . PHE A 1 134 ? 4.034 9.366 27.503 1.00 90.69 134 PHE A N 1
ATOM 1078 C CA . PHE A 1 134 ? 3.189 8.470 28.293 1.00 90.69 134 PHE A CA 1
ATOM 1079 C C . PHE A 1 134 ? 3.890 7.179 28.751 1.00 90.69 134 PHE A C 1
ATOM 1081 O O . PHE A 1 134 ? 3.503 6.586 29.754 1.00 90.69 134 PHE A O 1
ATOM 1088 N N . LEU A 1 135 ? 4.965 6.765 28.069 1.00 89.62 135 LEU A N 1
ATOM 1089 C CA . LEU A 1 135 ? 5.810 5.654 28.529 1.00 89.62 135 LEU A CA 1
ATOM 1090 C C . LEU A 1 135 ? 6.817 6.093 29.606 1.00 89.62 135 LEU A C 1
ATOM 1092 O O . LEU A 1 135 ? 7.469 5.246 30.217 1.00 89.62 135 LEU A O 1
ATOM 1096 N N . LYS A 1 136 ? 6.959 7.404 29.846 1.00 89.00 136 LYS A N 1
ATOM 1097 C CA . LYS A 1 136 ? 7.853 7.925 30.880 1.00 89.00 136 LYS A CA 1
ATOM 1098 C C . LYS A 1 136 ? 7.401 7.418 32.249 1.00 89.00 136 LYS A C 1
ATOM 1100 O O . LYS A 1 136 ? 6.206 7.294 32.508 1.00 89.00 136 LYS A O 1
ATOM 1105 N N . ASP A 1 137 ? 8.366 7.106 33.108 1.00 84.94 137 ASP A N 1
ATOM 1106 C CA . ASP A 1 137 ? 8.146 6.704 34.499 1.00 84.94 137 ASP A CA 1
ATOM 1107 C C . ASP A 1 137 ? 7.182 5.512 34.662 1.00 84.94 137 ASP A C 1
ATOM 1109 O O . ASP A 1 137 ? 6.578 5.357 35.721 1.00 84.94 137 ASP A O 1
ATOM 1113 N N . ASN A 1 138 ? 7.019 4.654 33.642 1.00 86.25 138 ASN A N 1
ATOM 1114 C CA . ASN A 1 138 ? 6.042 3.555 33.629 1.00 86.25 138 ASN A CA 1
ATOM 1115 C C . ASN A 1 138 ? 4.621 4.026 34.009 1.00 86.25 138 ASN A C 1
ATOM 1117 O O . ASN A 1 138 ? 3.974 3.439 34.882 1.00 86.25 138 ASN A O 1
ATOM 1121 N N . ILE A 1 139 ? 4.148 5.129 33.419 1.00 89.06 139 ILE A N 1
ATOM 1122 C CA . ILE A 1 139 ? 2.747 5.567 33.558 1.00 89.06 139 ILE A CA 1
ATOM 1123 C C . ILE A 1 139 ? 1.839 4.624 32.760 1.00 89.06 139 ILE A C 1
ATOM 1125 O O . ILE A 1 139 ? 0.877 4.087 33.305 1.00 89.06 139 ILE A O 1
ATOM 1129 N N . ALA A 1 140 ? 2.194 4.355 31.502 1.00 90.69 140 ALA A N 1
ATOM 1130 C CA . ALA A 1 140 ? 1.413 3.524 30.587 1.00 90.69 140 ALA A CA 1
ATOM 1131 C C . ALA A 1 140 ? 1.181 2.076 31.050 1.00 90.69 140 ALA A C 1
ATOM 1133 O O . ALA A 1 140 ? 0.212 1.458 30.626 1.00 90.69 140 ALA A O 1
ATOM 1134 N N . SER A 1 141 ? 2.028 1.524 31.928 1.00 91.31 141 SER A N 1
ATOM 1135 C CA . SER A 1 141 ? 1.850 0.157 32.443 1.00 91.31 141 SER A CA 1
ATOM 1136 C C . SER A 1 141 ? 0.606 -0.006 33.312 1.00 91.31 141 SER A C 1
ATOM 1138 O O . SER A 1 141 ? 0.199 -1.133 33.575 1.00 91.31 141 SER A O 1
ATOM 1140 N N . ASN A 1 142 ? 0.031 1.108 33.772 1.00 91.94 142 ASN A N 1
ATOM 1141 C CA . ASN A 1 142 ? -1.152 1.121 34.627 1.00 91.94 142 ASN A CA 1
ATOM 1142 C C . ASN A 1 142 ? -2.459 1.201 33.829 1.00 91.94 142 ASN A C 1
ATOM 1144 O O . ASN A 1 142 ? -3.523 1.317 34.429 1.00 91.94 142 ASN A O 1
ATOM 1148 N N . PHE A 1 143 ? -2.387 1.162 32.497 1.00 94.12 143 PHE A N 1
ATOM 1149 C CA . PHE A 1 143 ? -3.538 1.313 31.617 1.00 94.12 143 PHE A CA 1
ATOM 1150 C C . PHE A 1 143 ? -3.551 0.222 30.544 1.00 94.12 143 PHE A C 1
ATOM 1152 O O . PHE A 1 143 ? -2.503 -0.176 30.023 1.00 94.12 143 PHE A O 1
ATOM 1159 N N . GLU A 1 144 ? -4.746 -0.236 30.191 1.00 95.00 144 GLU A N 1
ATOM 1160 C CA . GLU A 1 144 ? -4.994 -1.213 29.134 1.00 95.00 144 GLU A CA 1
ATOM 1161 C C . GLU A 1 144 ? -6.044 -0.709 28.143 1.00 95.00 144 GLU A C 1
ATOM 1163 O O . GLU A 1 144 ? -6.928 0.080 28.483 1.00 95.00 144 GLU A O 1
ATOM 1168 N N . ALA A 1 145 ? -5.929 -1.175 26.904 1.00 96.94 145 ALA A N 1
ATOM 1169 C CA . ALA A 1 145 ? -6.889 -0.941 25.842 1.00 96.94 145 ALA A CA 1
ATOM 1170 C C . ALA A 1 145 ? -7.491 -2.265 25.375 1.00 96.94 145 ALA A C 1
ATOM 1172 O O . ALA A 1 145 ? -6.781 -3.266 25.240 1.00 96.94 145 ALA A O 1
ATOM 1173 N N . LYS A 1 146 ? -8.794 -2.241 25.094 1.00 96.88 146 LYS A N 1
ATOM 1174 C CA . LYS A 1 146 ? -9.536 -3.325 24.453 1.00 96.88 146 LYS A CA 1
ATOM 1175 C C . LYS A 1 146 ? -10.147 -2.803 23.162 1.00 96.88 146 LYS A C 1
ATOM 1177 O O . LYS A 1 146 ? -10.984 -1.903 23.185 1.00 96.88 146 LYS A O 1
ATOM 1182 N N . LEU A 1 147 ? -9.704 -3.347 22.038 1.00 97.19 147 LEU A N 1
ATOM 1183 C CA . LEU A 1 147 ? -10.204 -3.003 20.714 1.00 97.19 147 LEU A CA 1
ATOM 1184 C C . LEU A 1 147 ? -11.116 -4.123 20.221 1.00 97.19 147 LEU A C 1
ATOM 1186 O O . LEU A 1 147 ? -10.672 -5.260 20.074 1.00 97.19 147 LEU A O 1
ATOM 1190 N N . PHE A 1 148 ? -12.377 -3.793 19.968 1.00 96.94 148 PHE A N 1
ATOM 1191 C CA . PHE A 1 148 ? -13.398 -4.736 19.523 1.00 96.94 148 PHE A CA 1
ATOM 1192 C C . PHE A 1 148 ? -13.619 -4.574 18.025 1.00 96.94 148 PHE A C 1
ATOM 1194 O O . PHE A 1 148 ? -13.779 -3.450 17.545 1.00 96.94 148 PHE A O 1
ATOM 1201 N N . PHE A 1 149 ? -13.664 -5.684 17.298 1.00 96.06 149 PHE A N 1
ATOM 1202 C CA . PHE A 1 149 ? -14.114 -5.719 15.910 1.00 96.06 149 PHE A CA 1
ATOM 1203 C C . PHE A 1 149 ? -15.575 -6.178 15.832 1.00 96.06 149 PHE A C 1
ATOM 1205 O O . PHE A 1 149 ? -16.110 -6.771 16.764 1.00 96.06 149 PHE A O 1
ATOM 1212 N N . GLU A 1 150 ? -16.218 -5.936 14.693 1.00 94.50 150 GLU A N 1
ATOM 1213 C CA . GLU A 1 150 ? -17.582 -6.406 14.397 1.00 94.50 150 GLU A CA 1
ATOM 1214 C C . GLU A 1 150 ? -17.711 -7.937 14.396 1.00 94.50 150 GLU A C 1
ATOM 1216 O O . GLU A 1 150 ? -18.811 -8.497 14.470 1.00 94.50 150 GLU A O 1
ATOM 1221 N N . ALA A 1 151 ? -16.590 -8.648 14.250 1.00 93.94 151 ALA A N 1
ATOM 1222 C CA . ALA A 1 151 ? -16.582 -10.096 14.327 1.00 93.94 151 ALA A CA 1
ATOM 1223 C C . ALA A 1 151 ? -16.807 -10.544 15.786 1.00 93.94 151 ALA A C 1
ATOM 1225 O O . ALA A 1 151 ? -16.151 -10.047 16.702 1.00 93.94 151 ALA A O 1
ATOM 1226 N N . PRO A 1 152 ? -17.723 -11.497 16.033 1.00 89.25 152 PRO A N 1
ATOM 1227 C CA . PRO A 1 152 ? -18.005 -11.952 17.387 1.00 89.25 152 PRO A CA 1
ATOM 1228 C C . PRO A 1 152 ? -16.750 -12.560 18.022 1.00 89.25 152 PRO A C 1
ATOM 1230 O O . PRO A 1 152 ? -16.073 -13.378 17.403 1.00 89.25 152 PRO A O 1
ATOM 1233 N N . ASN A 1 153 ? -16.474 -12.174 19.270 1.00 89.94 153 ASN A N 1
ATOM 1234 C CA . ASN A 1 153 ? -15.292 -12.565 20.050 1.00 89.94 153 ASN A CA 1
ATOM 1235 C C . ASN A 1 153 ? -13.937 -12.110 19.470 1.00 89.94 153 ASN A C 1
ATOM 1237 O O . ASN A 1 153 ? -12.898 -12.589 19.922 1.00 89.94 153 ASN A O 1
ATOM 1241 N N . ASP A 1 154 ? -13.920 -11.182 18.511 1.00 93.81 154 ASP A N 1
ATOM 1242 C CA . ASP A 1 154 ? -12.688 -10.600 17.972 1.00 93.81 154 ASP A CA 1
ATOM 1243 C C . ASP A 1 154 ? -12.306 -9.350 18.777 1.00 93.81 154 ASP A C 1
ATOM 1245 O O . ASP A 1 154 ? -12.722 -8.224 18.485 1.00 93.81 154 ASP A O 1
ATOM 1249 N N . VAL A 1 155 ? -11.562 -9.585 19.860 1.00 95.44 155 VAL A N 1
ATOM 1250 C CA . VAL A 1 155 ? -11.142 -8.555 20.814 1.00 95.44 155 VAL A CA 1
ATOM 1251 C C . VAL A 1 155 ? -9.634 -8.609 20.992 1.00 95.44 155 VAL A C 1
ATOM 1253 O O . VAL A 1 155 ? -9.077 -9.645 21.356 1.00 95.44 155 VAL A O 1
ATOM 1256 N N . ILE A 1 156 ? -8.976 -7.473 20.786 1.00 95.25 156 ILE A N 1
ATOM 1257 C CA . ILE A 1 156 ? -7.552 -7.304 21.062 1.00 95.25 156 ILE A CA 1
ATOM 1258 C C . ILE A 1 156 ? -7.401 -6.583 22.393 1.00 95.25 156 ILE A C 1
ATOM 1260 O O . ILE A 1 156 ? -7.934 -5.491 22.564 1.00 95.25 156 ILE A O 1
ATOM 1264 N N . VAL A 1 157 ? -6.640 -7.169 23.316 1.00 95.06 157 VAL A N 1
ATOM 1265 C CA . VAL A 1 157 ? -6.306 -6.554 24.605 1.00 95.06 157 VAL A CA 1
ATOM 1266 C C . VAL A 1 157 ? -4.806 -6.306 24.657 1.00 95.06 157 VAL A C 1
ATOM 1268 O O . VAL A 1 157 ? -4.034 -7.245 24.474 1.00 95.06 157 VAL A O 1
ATOM 1271 N N . LYS A 1 158 ? -4.395 -5.061 24.914 1.00 94.62 158 LYS A N 1
ATOM 1272 C CA . LYS A 1 158 ? -2.985 -4.697 25.124 1.00 94.62 158 LYS A CA 1
ATOM 1273 C C . LYS A 1 158 ? -2.829 -3.681 26.238 1.00 94.62 158 LYS A C 1
ATOM 1275 O O . LYS A 1 158 ? -3.611 -2.735 26.350 1.00 94.62 158 LYS A O 1
ATOM 1280 N N . ARG A 1 159 ? -1.765 -3.818 27.023 1.00 94.06 159 ARG A N 1
ATOM 1281 C CA . ARG A 1 159 ? -1.313 -2.750 27.917 1.00 94.06 159 ARG A CA 1
ATOM 1282 C C . ARG A 1 159 ? -0.651 -1.643 27.115 1.00 94.06 159 ARG A C 1
ATOM 1284 O O . ARG A 1 159 ? 0.045 -1.893 26.133 1.00 94.06 159 ARG A O 1
ATOM 1291 N N . LEU A 1 160 ? -0.799 -0.403 27.573 1.00 93.31 160 LEU A N 1
ATOM 1292 C CA . LEU A 1 160 ? -0.300 0.758 26.831 1.00 93.31 160 LEU A CA 1
ATOM 1293 C C . LEU A 1 160 ? 1.235 0.894 26.847 1.00 93.31 160 LEU A C 1
ATOM 1295 O O . LEU A 1 160 ? 1.778 1.757 26.160 1.00 93.31 160 LEU A O 1
ATOM 1299 N N . ASN A 1 161 ? 1.939 0.065 27.627 1.00 92.12 161 ASN A N 1
ATOM 1300 C CA . ASN A 1 161 ? 3.402 -0.021 27.648 1.00 92.12 161 ASN A CA 1
ATOM 1301 C C . ASN A 1 161 ? 3.977 -1.184 26.826 1.00 92.12 161 ASN A C 1
ATOM 1303 O O . ASN A 1 161 ? 5.200 -1.347 26.790 1.00 92.12 161 ASN A O 1
ATOM 1307 N N . GLU A 1 162 ? 3.129 -2.016 26.224 1.00 92.31 162 GLU A N 1
ATOM 1308 C CA . GLU A 1 162 ? 3.588 -3.098 25.362 1.00 92.31 162 GLU A CA 1
ATOM 1309 C C . GLU A 1 162 ? 4.257 -2.554 24.098 1.00 92.31 162 GLU A C 1
ATOM 1311 O O . GLU A 1 162 ? 4.047 -1.415 23.677 1.00 92.31 162 GLU A O 1
ATOM 1316 N N . LYS A 1 163 ? 5.107 -3.386 23.495 1.00 88.56 163 LYS A N 1
ATOM 1317 C CA . LYS A 1 163 ? 5.736 -3.078 22.213 1.00 88.56 163 LYS A CA 1
ATOM 1318 C C . LYS A 1 163 ? 4.919 -3.696 21.090 1.00 88.56 163 LYS A C 1
ATOM 1320 O O . LYS A 1 163 ? 4.371 -4.783 21.248 1.00 88.56 163 LYS A O 1
ATOM 1325 N N . VAL A 1 164 ? 4.907 -3.016 19.951 1.00 88.88 164 VAL A N 1
ATOM 1326 C CA . VAL A 1 164 ? 4.383 -3.579 18.708 1.00 88.88 164 VAL A CA 1
ATOM 1327 C C . VAL A 1 164 ? 5.208 -4.802 18.309 1.00 88.88 164 VAL A C 1
ATOM 1329 O O . VAL A 1 164 ? 6.440 -4.780 18.378 1.00 88.88 164 VAL A O 1
ATOM 1332 N N . ASN A 1 165 ? 4.523 -5.869 17.909 1.00 88.00 165 ASN A N 1
ATOM 1333 C CA . ASN A 1 165 ? 5.125 -7.087 17.398 1.00 88.00 165 ASN A CA 1
ATOM 1334 C C . ASN A 1 165 ? 5.121 -7.063 15.866 1.00 88.00 165 ASN A C 1
ATOM 1336 O O . ASN A 1 165 ? 4.106 -7.337 15.235 1.00 88.00 165 ASN A O 1
ATOM 1340 N N . SER A 1 166 ? 6.283 -6.797 15.271 1.00 85.19 166 SER A N 1
ATOM 1341 C CA . SER A 1 166 ? 6.457 -6.708 13.815 1.00 85.19 166 SER A CA 1
ATOM 1342 C C . SER A 1 166 ? 6.251 -8.025 13.058 1.00 85.19 166 SER A C 1
ATOM 1344 O O . SER A 1 166 ? 6.236 -8.012 11.833 1.00 85.19 166 SER A O 1
ATOM 1346 N N . ASN A 1 167 ? 6.147 -9.160 13.757 1.00 85.19 167 ASN A N 1
ATOM 1347 C CA . ASN A 1 167 ? 5.891 -10.460 13.130 1.00 85.19 167 ASN A CA 1
ATOM 1348 C C . ASN A 1 167 ? 4.393 -10.739 12.941 1.00 85.19 167 ASN A C 1
ATOM 1350 O O . ASN A 1 167 ? 4.040 -11.721 12.290 1.00 85.19 167 ASN A O 1
ATOM 1354 N N . LEU A 1 168 ? 3.521 -9.932 13.553 1.00 86.00 168 LEU A N 1
ATOM 1355 C CA . LEU A 1 168 ? 2.076 -10.037 13.391 1.00 86.00 168 LEU A CA 1
ATOM 1356 C C . LEU A 1 168 ? 1.608 -9.185 12.209 1.00 86.00 168 LEU A C 1
ATOM 1358 O O . LEU A 1 168 ? 2.258 -8.218 11.818 1.00 86.00 168 LEU A O 1
ATOM 1362 N N . GLU A 1 169 ? 0.473 -9.566 11.629 1.00 84.25 169 GLU A N 1
ATOM 1363 C CA . GLU A 1 169 ? -0.133 -8.837 10.519 1.00 84.25 169 GLU A CA 1
ATOM 1364 C C . GLU A 1 169 ? -0.726 -7.502 10.998 1.00 84.25 169 GLU A C 1
ATOM 1366 O O . GLU A 1 169 ? -1.515 -7.459 11.946 1.00 84.25 169 GLU A O 1
ATOM 1371 N N . GLU A 1 170 ? -0.370 -6.409 10.316 1.00 87.50 170 GLU A N 1
ATOM 1372 C CA . GLU A 1 170 ? -0.916 -5.074 10.573 1.00 87.50 170 GLU A CA 1
ATOM 1373 C C . GLU A 1 170 ? -2.389 -5.020 10.136 1.00 87.50 170 GLU A C 1
ATOM 1375 O O . GLU A 1 170 ? -2.704 -4.879 8.954 1.00 87.50 170 GLU A O 1
ATOM 1380 N N . ARG A 1 171 ? -3.313 -5.107 11.101 1.00 87.62 171 ARG A N 1
ATOM 1381 C CA . ARG A 1 171 ? -4.764 -5.057 10.822 1.00 87.62 171 ARG A CA 1
ATOM 1382 C C . ARG A 1 171 ? -5.270 -3.654 10.496 1.00 87.62 171 ARG A C 1
ATOM 1384 O O . ARG A 1 171 ? -6.301 -3.509 9.844 1.00 87.62 171 ARG A O 1
ATOM 1391 N N . VAL A 1 172 ? -4.579 -2.622 10.980 1.00 89.62 172 VAL A N 1
ATOM 1392 C CA . VAL A 1 172 ? -4.943 -1.215 10.780 1.00 89.62 172 VAL A CA 1
ATOM 1393 C C . VAL A 1 172 ? -3.716 -0.458 10.320 1.00 89.62 172 VAL A C 1
ATOM 1395 O O . VAL A 1 172 ? -2.746 -0.334 11.063 1.00 89.62 172 VAL A O 1
ATOM 1398 N N . LYS A 1 173 ? -3.800 0.114 9.118 1.00 88.25 173 LYS A N 1
ATOM 1399 C CA . LYS A 1 173 ? -2.775 1.018 8.610 1.00 88.25 173 LYS A CA 1
ATOM 1400 C C . LYS A 1 173 ? -2.880 2.356 9.335 1.00 88.25 173 LYS A C 1
ATOM 1402 O O . LYS A 1 173 ? -3.855 3.089 9.159 1.00 88.25 173 LYS A O 1
ATOM 1407 N N . TYR A 1 174 ? -1.880 2.676 10.148 1.00 89.31 174 TYR A N 1
ATOM 1408 C CA . TYR A 1 174 ? -1.817 3.948 10.862 1.00 89.31 174 TYR A CA 1
ATOM 1409 C C . TYR A 1 174 ? -0.854 4.917 10.175 1.00 89.31 174 TYR A C 1
ATOM 1411 O O . TYR A 1 174 ? 0.251 4.547 9.790 1.00 89.31 174 TYR A O 1
ATOM 1419 N N . LEU A 1 175 ? -1.276 6.175 10.038 1.00 85.00 175 LEU A N 1
ATOM 1420 C CA . LEU A 1 175 ? -0.474 7.264 9.483 1.00 85.00 175 LEU A CA 1
ATOM 1421 C C . LEU A 1 175 ? -0.389 8.396 10.521 1.00 85.00 175 LEU A C 1
ATOM 1423 O O . LEU A 1 175 ? -1.245 9.283 10.542 1.00 85.00 175 LEU A O 1
ATOM 1427 N N . PRO A 1 176 ? 0.613 8.367 11.422 1.00 83.69 176 PRO A N 1
ATOM 1428 C CA . PRO A 1 176 ? 0.801 9.410 12.423 1.00 83.69 176 PRO A CA 1
ATOM 1429 C C . PRO A 1 176 ? 1.033 10.785 11.786 1.00 83.69 176 PRO A C 1
ATOM 1431 O O . PRO A 1 176 ? 1.710 10.899 10.766 1.00 83.69 176 PRO A O 1
ATOM 1434 N N . GLN A 1 177 ? 0.592 11.857 12.451 1.00 79.12 177 GLN A N 1
ATOM 1435 C CA . GLN A 1 177 ? 0.808 13.232 11.972 1.00 79.12 177 GLN A CA 1
ATOM 1436 C C . GLN A 1 177 ? 2.294 13.533 11.704 1.00 79.12 177 GLN A C 1
ATOM 1438 O O . GLN A 1 177 ? 2.639 14.072 10.659 1.00 79.12 177 GLN A O 1
ATOM 1443 N N . SER A 1 178 ? 3.185 13.134 12.616 1.00 77.88 178 SER A N 1
ATOM 1444 C CA . SER A 1 178 ? 4.630 13.359 12.460 1.00 77.88 178 SER A CA 1
ATOM 1445 C C . SER A 1 178 ? 5.231 12.588 11.279 1.00 77.88 178 SER A C 1
ATOM 1447 O O . SER A 1 178 ? 6.232 13.008 10.707 1.00 77.88 178 SER A O 1
ATOM 1449 N N . TYR A 1 179 ? 4.646 11.439 10.929 1.00 78.06 179 TYR A N 1
ATOM 1450 C CA . TYR A 1 179 ? 5.042 10.653 9.766 1.00 78.06 179 TYR A CA 1
ATOM 1451 C C . TYR A 1 179 ? 4.583 11.340 8.481 1.00 78.06 179 TYR A C 1
ATOM 1453 O O . TYR A 1 179 ? 5.387 11.531 7.578 1.00 78.06 179 TYR A O 1
ATOM 1461 N N . PHE A 1 180 ? 3.338 11.814 8.452 1.00 76.00 180 PHE A N 1
ATOM 1462 C CA . PHE A 1 180 ? 2.801 12.578 7.331 1.00 76.00 180 PHE A CA 1
ATOM 1463 C C . PHE A 1 180 ? 3.597 13.867 7.069 1.00 76.00 180 PHE A C 1
ATOM 1465 O O . PHE A 1 180 ? 3.971 14.150 5.937 1.00 76.00 180 PHE A O 1
ATOM 1472 N N . GLU A 1 181 ? 3.948 14.614 8.118 1.00 77.50 181 GLU A N 1
ATOM 1473 C CA . GLU A 1 181 ? 4.789 15.814 8.000 1.00 77.50 181 GLU A CA 1
ATOM 1474 C C . GLU A 1 181 ? 6.187 15.492 7.442 1.00 77.50 181 GLU A C 1
ATOM 1476 O O . GLU A 1 181 ? 6.706 16.243 6.617 1.00 77.50 181 GLU A O 1
ATOM 1481 N N . LYS A 1 182 ? 6.794 14.362 7.832 1.00 74.25 182 LYS A N 1
ATOM 1482 C CA . LYS A 1 182 ? 8.072 13.910 7.254 1.00 74.25 182 LYS A CA 1
ATOM 1483 C C . LYS A 1 182 ? 7.924 13.590 5.769 1.00 74.25 182 LYS A C 1
ATOM 1485 O O . LYS A 1 182 ? 8.701 14.107 4.978 1.00 74.25 182 LYS A O 1
ATOM 1490 N N . LEU A 1 183 ? 6.897 12.823 5.406 1.00 70.25 183 LEU A N 1
ATOM 1491 C CA . LEU A 1 183 ? 6.610 12.467 4.015 1.00 70.25 183 LEU A CA 1
ATOM 1492 C C . LEU A 1 183 ? 6.384 13.698 3.126 1.00 70.25 183 LEU A C 1
ATOM 1494 O O . LEU A 1 183 ? 6.777 13.691 1.967 1.00 70.25 183 LEU A O 1
ATOM 1498 N N . CYS A 1 184 ? 5.765 14.756 3.656 1.00 66.94 184 CYS A N 1
ATOM 1499 C CA . CYS A 1 184 ? 5.475 15.972 2.892 1.00 66.94 184 CYS A CA 1
ATOM 1500 C C . CYS A 1 184 ? 6.572 17.049 2.955 1.00 66.94 184 CYS A C 1
ATOM 1502 O O . CYS A 1 184 ? 6.522 18.004 2.183 1.00 66.94 184 CYS A O 1
ATOM 1504 N N . SER A 1 185 ? 7.534 16.952 3.878 1.00 65.38 185 SER A N 1
ATOM 1505 C CA . SER A 1 185 ? 8.591 17.967 4.044 1.00 65.38 185 SER A CA 1
ATOM 1506 C C . SER A 1 185 ? 9.774 17.776 3.093 1.00 65.38 185 SER A C 1
ATOM 1508 O O . SER A 1 185 ? 10.514 18.728 2.845 1.00 65.38 185 SER A O 1
ATOM 1510 N N . SER A 1 186 ? 9.930 16.594 2.496 1.00 56.28 186 SER A N 1
ATOM 1511 C CA . SER A 1 186 ? 10.925 16.297 1.461 1.00 56.28 186 SER A CA 1
ATOM 1512 C C . SER A 1 186 ? 10.452 16.728 0.064 1.00 56.28 186 SER A C 1
ATOM 1514 O O . SER A 1 186 ? 10.313 15.917 -0.847 1.00 56.28 186 SER A O 1
ATOM 1516 N N . ILE A 1 187 ? 10.258 18.035 -0.132 1.00 56.31 187 ILE A N 1
ATOM 1517 C CA . ILE A 1 187 ? 9.828 18.630 -1.416 1.00 56.31 187 ILE A CA 1
ATOM 1518 C C . ILE A 1 187 ? 10.766 18.251 -2.589 1.00 56.31 187 ILE A C 1
ATOM 1520 O O . ILE A 1 187 ? 10.308 18.152 -3.726 1.00 56.31 187 ILE A O 1
ATOM 1524 N N . ASP A 1 188 ? 12.038 17.931 -2.318 1.00 55.06 188 ASP A N 1
ATOM 1525 C CA . ASP A 1 188 ? 13.025 17.530 -3.336 1.00 55.06 188 ASP A CA 1
ATOM 1526 C C . ASP A 1 188 ? 13.124 16.006 -3.578 1.00 55.06 188 ASP A C 1
ATOM 1528 O O . ASP A 1 188 ? 13.836 15.562 -4.480 1.00 55.06 188 ASP A O 1
ATOM 1532 N N . SER A 1 189 ? 12.411 15.167 -2.813 1.00 57.47 189 SER A N 1
ATOM 1533 C CA . SER A 1 189 ? 12.426 13.702 -2.990 1.00 57.47 189 SER A CA 1
ATOM 1534 C C . SER A 1 189 ? 11.089 13.050 -2.622 1.00 57.47 189 SER A C 1
ATOM 1536 O O . SER A 1 189 ? 11.007 12.190 -1.752 1.00 57.47 189 SER A O 1
ATOM 1538 N N . ASN A 1 190 ? 10.035 13.399 -3.365 1.00 63.16 190 ASN A N 1
ATOM 1539 C CA . ASN A 1 190 ? 8.682 12.817 -3.288 1.00 63.16 190 ASN A CA 1
ATOM 1540 C C . ASN A 1 190 ? 8.595 11.282 -3.483 1.00 63.16 190 ASN A C 1
ATOM 1542 O O . ASN A 1 190 ? 7.491 10.754 -3.585 1.00 63.16 190 ASN A O 1
ATOM 1546 N N . LYS A 1 191 ? 9.715 10.553 -3.554 1.00 69.50 191 LYS A N 1
ATOM 1547 C CA . LYS A 1 191 ? 9.742 9.109 -3.808 1.00 69.50 191 L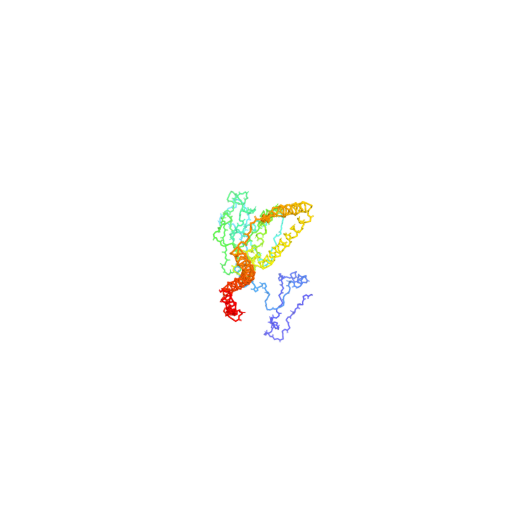YS A CA 1
ATOM 1548 C C . LYS A 1 191 ? 9.095 8.311 -2.684 1.00 69.50 191 LYS A C 1
ATOM 1550 O O . LYS A 1 191 ? 8.232 7.506 -2.977 1.00 69.50 191 LYS A O 1
ATOM 1555 N N . GLU A 1 192 ? 9.423 8.579 -1.419 1.00 68.56 192 GLU A N 1
ATOM 1556 C CA . GLU A 1 192 ? 8.869 7.802 -0.293 1.00 68.56 192 GLU A CA 1
ATOM 1557 C C . GLU A 1 192 ? 7.342 7.952 -0.183 1.00 68.56 192 GLU A C 1
ATOM 1559 O O . GLU A 1 192 ? 6.624 6.983 0.052 1.00 68.56 192 GLU A O 1
ATOM 1564 N N . PHE A 1 193 ? 6.824 9.165 -0.402 1.00 71.12 193 PHE A N 1
ATOM 1565 C CA . PHE A 1 193 ? 5.382 9.412 -0.418 1.00 71.12 193 PHE A CA 1
ATOM 1566 C C . PHE A 1 193 ? 4.701 8.792 -1.643 1.00 71.12 193 PHE A C 1
ATOM 1568 O O . PHE A 1 193 ? 3.621 8.215 -1.515 1.00 71.12 193 PHE A O 1
ATOM 1575 N N . GLN A 1 194 ? 5.323 8.903 -2.823 1.00 73.00 194 GLN A N 1
ATOM 1576 C CA . GLN A 1 194 ? 4.825 8.263 -4.040 1.00 73.00 194 GLN A CA 1
ATOM 1577 C C . GLN A 1 194 ? 4.790 6.745 -3.889 1.00 73.00 194 GLN A C 1
ATOM 1579 O O . GLN A 1 194 ? 3.750 6.160 -4.148 1.00 73.00 194 GLN A O 1
ATOM 1584 N N . GLU A 1 195 ? 5.859 6.121 -3.401 1.00 76.56 195 GLU A N 1
ATOM 1585 C CA . GLU A 1 195 ? 5.938 4.677 -3.171 1.00 76.56 195 GLU A C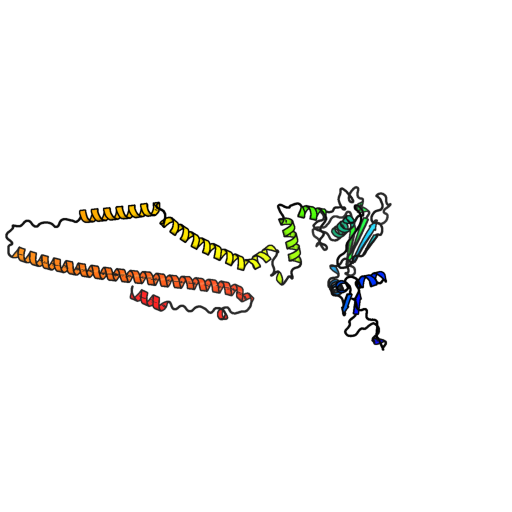A 1
ATOM 1586 C C . GLU A 1 195 ? 4.842 4.202 -2.208 1.00 76.56 195 GLU A C 1
ATOM 1588 O O . GLU A 1 195 ? 4.158 3.219 -2.490 1.00 76.56 195 GLU A O 1
ATOM 1593 N N . GLU A 1 196 ? 4.602 4.920 -1.106 1.00 71.94 196 GLU A N 1
ATOM 1594 C CA . GLU A 1 196 ? 3.548 4.536 -0.162 1.00 71.94 196 GLU A CA 1
ATOM 1595 C C . GLU A 1 196 ? 2.140 4.722 -0.755 1.00 71.94 196 GLU A C 1
ATOM 1597 O O . GLU A 1 196 ? 1.275 3.861 -0.575 1.00 71.94 196 GLU A O 1
ATOM 1602 N N . LEU A 1 197 ? 1.901 5.794 -1.522 1.00 75.62 197 LEU A N 1
ATOM 1603 C CA . LEU A 1 197 ? 0.651 5.971 -2.271 1.00 75.62 197 LEU A CA 1
ATOM 1604 C C . LEU A 1 197 ? 0.449 4.863 -3.305 1.00 75.62 197 LEU A C 1
ATOM 1606 O O . LEU A 1 197 ? -0.638 4.297 -3.393 1.00 75.62 197 LEU A O 1
ATOM 1610 N N . GLU A 1 198 ? 1.484 4.545 -4.074 1.00 79.94 198 GLU A N 1
ATOM 1611 C CA . GLU A 1 198 ? 1.477 3.485 -5.075 1.00 79.94 198 GLU A CA 1
ATOM 1612 C C . GLU A 1 198 ? 1.185 2.126 -4.432 1.00 79.94 198 GLU A C 1
ATOM 1614 O O . GLU A 1 198 ? 0.350 1.379 -4.943 1.00 79.94 198 GLU A O 1
ATOM 1619 N N . ASN A 1 199 ? 1.767 1.837 -3.265 1.00 77.88 199 ASN A N 1
ATOM 1620 C CA . ASN A 1 199 ? 1.483 0.629 -2.487 1.00 77.88 199 ASN A CA 1
ATOM 1621 C C . ASN A 1 199 ? 0.026 0.571 -2.008 1.00 77.88 199 ASN A C 1
ATOM 1623 O O . ASN A 1 199 ? -0.608 -0.484 -2.087 1.00 77.88 199 ASN A O 1
ATOM 1627 N N . VAL A 1 200 ? -0.532 1.691 -1.535 1.00 74.25 200 VAL A N 1
ATOM 1628 C CA . VAL A 1 200 ? -1.940 1.769 -1.110 1.00 74.25 200 VAL A CA 1
ATOM 1629 C C . VAL A 1 200 ? -2.888 1.605 -2.297 1.00 74.25 200 VAL A C 1
ATOM 1631 O O . VAL A 1 200 ? -3.869 0.869 -2.199 1.00 74.25 200 VAL A O 1
ATOM 1634 N N . VAL A 1 201 ? -2.605 2.245 -3.432 1.00 75.81 201 VAL A N 1
ATOM 1635 C CA . VAL A 1 201 ? -3.403 2.078 -4.656 1.00 75.81 201 VAL A CA 1
ATOM 1636 C C . VAL A 1 201 ? -3.327 0.628 -5.123 1.00 75.81 201 VAL A C 1
ATOM 1638 O O . VAL A 1 201 ? -4.361 0.009 -5.374 1.00 75.81 201 VAL A O 1
ATOM 1641 N N . PHE A 1 202 ? -2.125 0.049 -5.160 1.00 77.38 202 PHE A N 1
ATOM 1642 C CA . PHE A 1 202 ? -1.917 -1.338 -5.557 1.00 77.38 202 PHE A CA 1
ATOM 1643 C C . PHE A 1 202 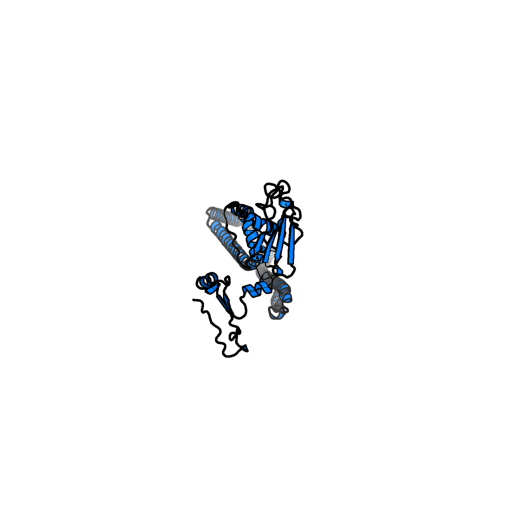? -2.650 -2.316 -4.642 1.00 77.38 202 PHE A C 1
ATOM 1645 O O . PHE A 1 202 ? -3.273 -3.245 -5.144 1.00 77.38 202 PHE A O 1
ATOM 1652 N N . SER A 1 203 ? -2.659 -2.088 -3.323 1.00 72.00 203 SER A N 1
ATOM 1653 C CA . SER A 1 203 ? -3.346 -2.953 -2.354 1.00 72.00 203 SER A CA 1
ATOM 1654 C C . SER A 1 203 ? -4.874 -2.937 -2.473 1.00 72.00 203 SER A C 1
ATOM 1656 O O . SER A 1 203 ? -5.513 -3.889 -2.019 1.00 72.00 203 SER A O 1
ATOM 1658 N N . HIS A 1 204 ? -5.450 -1.936 -3.142 1.00 71.81 204 HIS A N 1
ATOM 1659 C CA . HIS A 1 204 ? -6.887 -1.843 -3.416 1.00 71.81 204 HIS A CA 1
ATOM 1660 C C . HIS A 1 204 ? -7.289 -2.331 -4.815 1.00 71.81 204 HIS A C 1
ATOM 1662 O O . HIS A 1 204 ? -8.481 -2.506 -5.069 1.00 71.81 204 HIS A O 1
ATOM 1668 N N . LEU A 1 205 ? -6.337 -2.578 -5.722 1.00 71.19 205 LEU A N 1
ATOM 1669 C CA . LEU A 1 205 ? -6.641 -3.165 -7.031 1.00 71.19 205 LEU A CA 1
ATOM 1670 C C . LEU A 1 205 ? -7.085 -4.622 -6.872 1.00 71.19 205 LEU A C 1
ATOM 1672 O O . LEU A 1 205 ? -6.517 -5.355 -6.062 1.00 71.19 205 LEU A O 1
ATOM 1676 N N . ASP A 1 206 ? -8.062 -5.059 -7.662 1.00 67.25 206 ASP A N 1
ATOM 1677 C CA . ASP A 1 206 ? -8.515 -6.453 -7.671 1.00 67.25 206 ASP A CA 1
ATOM 1678 C C . ASP A 1 206 ? -7.343 -7.390 -8.039 1.00 67.25 206 ASP A C 1
ATOM 1680 O O . ASP A 1 206 ? -6.634 -7.103 -9.012 1.00 67.25 206 ASP A O 1
ATOM 1684 N N . PRO A 1 207 ? -7.104 -8.495 -7.303 1.00 64.81 207 PRO A N 1
ATOM 1685 C CA . PRO A 1 207 ? -6.083 -9.484 -7.648 1.00 64.81 207 PRO A CA 1
ATOM 1686 C C . PRO A 1 207 ? -6.130 -9.956 -9.109 1.00 64.81 207 PRO A C 1
ATOM 1688 O O . PRO A 1 207 ? -5.076 -10.218 -9.687 1.00 64.81 207 PRO A O 1
ATOM 1691 N N . LEU A 1 208 ? -7.321 -10.008 -9.719 1.00 62.16 208 LEU A N 1
ATOM 1692 C CA . LEU A 1 208 ? -7.504 -10.354 -11.133 1.00 62.16 208 LEU A CA 1
ATOM 1693 C C . LEU A 1 208 ? -6.870 -9.322 -12.074 1.00 62.16 208 LEU A C 1
ATOM 1695 O O . LEU A 1 208 ? -6.317 -9.688 -13.104 1.00 62.16 208 LEU A O 1
ATOM 1699 N N . ILE A 1 209 ? -6.922 -8.041 -11.705 1.00 62.19 209 ILE A N 1
ATOM 1700 C CA . ILE A 1 209 ? -6.342 -6.935 -12.479 1.00 62.19 209 ILE A CA 1
ATOM 1701 C C . ILE A 1 209 ? -4.831 -6.851 -12.242 1.00 62.19 209 ILE A C 1
ATOM 1703 O O . ILE A 1 209 ? -4.084 -6.473 -13.139 1.00 62.19 209 ILE A O 1
ATOM 1707 N N . ARG A 1 210 ? -4.348 -7.248 -11.055 1.00 61.50 210 ARG A N 1
ATOM 1708 C CA . ARG A 1 210 ? -2.915 -7.196 -10.712 1.00 61.50 210 ARG A CA 1
ATOM 1709 C C . ARG A 1 210 ? -2.032 -8.105 -11.568 1.00 61.50 210 ARG A C 1
ATOM 1711 O O . ARG A 1 210 ? -0.815 -7.979 -11.462 1.00 61.50 210 ARG A O 1
ATOM 1718 N N . ASN A 1 211 ? -2.591 -9.024 -12.367 1.00 60.53 211 ASN A N 1
ATOM 1719 C CA . ASN A 1 211 ? -1.837 -9.947 -13.230 1.00 60.53 211 ASN A CA 1
ATOM 1720 C C . ASN A 1 211 ? -0.655 -10.629 -12.498 1.00 60.53 211 ASN A C 1
ATOM 1722 O O . ASN A 1 211 ? 0.433 -10.789 -13.053 1.00 60.53 211 ASN A O 1
ATOM 1726 N N . ASN A 1 212 ? -0.850 -11.004 -11.225 1.00 62.19 212 ASN A N 1
ATOM 1727 C CA . ASN A 1 212 ? 0.165 -11.611 -10.347 1.00 62.19 212 ASN A CA 1
ATOM 1728 C C . ASN A 1 212 ? 1.463 -10.795 -10.157 1.00 62.19 212 ASN A C 1
ATOM 1730 O O . ASN A 1 212 ? 2.523 -11.366 -9.891 1.00 62.19 212 ASN A O 1
ATOM 1734 N N . LYS A 1 213 ? 1.420 -9.465 -10.287 1.00 65.19 213 LYS A N 1
ATOM 1735 C CA . LYS A 1 213 ? 2.584 -8.609 -10.019 1.00 65.19 213 LYS A CA 1
ATOM 1736 C C . LYS A 1 213 ? 2.797 -8.369 -8.527 1.00 65.19 213 LYS A C 1
ATOM 1738 O O . LYS A 1 213 ? 1.856 -8.357 -7.738 1.00 65.19 213 LYS A O 1
ATOM 1743 N N . LEU A 1 214 ? 4.062 -8.172 -8.155 1.00 67.00 214 LEU A N 1
ATOM 1744 C CA . LEU A 1 214 ? 4.490 -7.999 -6.762 1.00 67.00 214 LEU A CA 1
ATOM 1745 C C . LEU A 1 214 ? 4.459 -6.535 -6.305 1.00 67.00 214 LEU A C 1
ATOM 1747 O O . LEU A 1 214 ? 4.382 -6.277 -5.109 1.00 67.00 214 LEU A O 1
ATOM 1751 N N . ASN A 1 215 ? 4.531 -5.581 -7.236 1.00 73.75 215 ASN A N 1
ATOM 1752 C CA . ASN A 1 215 ? 4.560 -4.154 -6.926 1.00 73.75 215 ASN A CA 1
ATOM 1753 C C . ASN A 1 215 ? 3.857 -3.321 -8.010 1.00 73.75 215 ASN A C 1
ATOM 1755 O O . ASN A 1 215 ? 3.719 -3.751 -9.160 1.00 73.75 215 ASN A O 1
ATOM 1759 N N . PHE A 1 216 ? 3.436 -2.112 -7.634 1.00 76.69 216 PHE A N 1
ATOM 1760 C CA . PHE A 1 216 ? 2.762 -1.168 -8.528 1.00 76.69 216 PHE A CA 1
ATOM 1761 C C . PHE A 1 216 ? 3.616 -0.811 -9.748 1.00 76.69 216 PHE A C 1
ATOM 1763 O O . PHE A 1 216 ? 3.120 -0.747 -10.871 1.00 76.69 216 PHE A O 1
ATOM 1770 N N . GLN A 1 217 ? 4.921 -0.639 -9.543 1.00 77.00 217 GLN A N 1
ATOM 1771 C CA . GLN A 1 217 ? 5.824 -0.224 -10.606 1.00 77.00 217 GLN A CA 1
ATOM 1772 C C . GLN A 1 217 ? 5.953 -1.276 -11.716 1.00 77.00 217 GLN A C 1
ATOM 1774 O O . GLN A 1 217 ? 5.840 -0.923 -12.886 1.00 77.00 217 GLN A O 1
ATOM 1779 N N . SER A 1 218 ? 6.078 -2.567 -11.383 1.00 75.06 218 SER A N 1
ATOM 1780 C CA . SER A 1 218 ? 6.107 -3.644 -12.390 1.00 75.06 218 SER A CA 1
ATOM 1781 C C . SER A 1 218 ? 4.778 -3.801 -13.129 1.00 75.06 218 SER A C 1
ATOM 1783 O O . SER A 1 218 ? 4.777 -4.140 -14.312 1.00 75.06 218 SER A O 1
ATOM 1785 N N . PHE A 1 219 ? 3.655 -3.525 -12.460 1.00 78.94 219 PHE A N 1
ATOM 1786 C CA . PHE A 1 219 ? 2.340 -3.476 -13.094 1.00 78.94 219 PHE A CA 1
ATOM 1787 C C . PHE A 1 219 ? 2.265 -2.338 -14.126 1.00 78.94 219 PHE A C 1
ATOM 1789 O O . PHE A 1 219 ? 1.931 -2.570 -15.287 1.00 78.94 219 PHE A O 1
ATOM 1796 N N . ILE A 1 220 ? 2.673 -1.125 -13.743 1.00 77.50 220 ILE A N 1
ATOM 1797 C CA . ILE A 1 220 ? 2.697 0.037 -14.640 1.00 77.50 220 ILE A CA 1
ATOM 1798 C C . ILE A 1 220 ? 3.692 -0.139 -15.792 1.00 77.50 220 ILE A C 1
ATOM 1800 O O . ILE A 1 220 ? 3.408 0.270 -16.916 1.00 77.50 220 ILE A O 1
ATOM 1804 N N . GLU A 1 221 ? 4.860 -0.726 -15.542 1.00 80.19 221 GLU A N 1
ATOM 1805 C CA . GLU A 1 221 ? 5.858 -0.996 -16.579 1.00 80.19 221 GLU A CA 1
ATOM 1806 C C . GLU A 1 221 ? 5.361 -1.999 -17.619 1.00 80.19 221 GLU A C 1
ATOM 1808 O O . GLU A 1 221 ? 5.687 -1.849 -18.795 1.00 80.19 221 GLU A O 1
ATOM 1813 N N . GLU A 1 222 ? 4.564 -2.995 -17.225 1.00 76.88 222 GLU A N 1
ATOM 1814 C CA . GLU A 1 222 ? 3.986 -3.962 -18.158 1.00 76.88 222 GLU A CA 1
ATOM 1815 C C . GLU A 1 222 ? 2.924 -3.325 -19.055 1.00 76.88 222 GLU A C 1
ATOM 1817 O O . GLU A 1 222 ? 3.004 -3.463 -20.277 1.00 76.88 222 GLU A O 1
ATOM 1822 N N . GLU A 1 223 ? 2.010 -2.548 -18.475 1.00 77.19 223 GLU A N 1
ATOM 1823 C CA . GLU A 1 223 ? 1.036 -1.744 -19.226 1.00 77.19 223 GLU A CA 1
ATOM 1824 C C . GLU A 1 223 ? 1.747 -0.781 -20.192 1.00 77.19 223 GLU A C 1
ATOM 1826 O O . GLU A 1 223 ? 1.428 -0.682 -21.379 1.00 77.19 223 GLU A O 1
ATOM 1831 N N . LYS A 1 224 ? 2.809 -0.120 -19.717 1.00 83.06 224 LYS A N 1
ATOM 1832 C CA . LYS A 1 224 ? 3.628 0.787 -20.530 1.00 83.06 224 LYS A CA 1
ATOM 1833 C C . LYS A 1 224 ? 4.579 0.063 -21.480 1.00 83.06 224 LYS A C 1
ATOM 1835 O O . LYS A 1 224 ? 5.220 0.725 -22.298 1.00 83.06 224 LYS A O 1
ATOM 1840 N N . LYS A 1 225 ? 4.721 -1.262 -21.423 1.00 83.31 225 LYS A N 1
ATOM 1841 C CA . LYS A 1 225 ? 5.736 -1.997 -22.196 1.00 83.31 225 LYS A CA 1
ATOM 1842 C C . LYS A 1 225 ? 5.509 -1.871 -23.695 1.00 83.31 225 LYS A C 1
ATOM 1844 O O . LYS A 1 225 ? 6.462 -1.690 -24.446 1.00 83.31 225 LYS A O 1
ATOM 1849 N N . ILE A 1 226 ? 4.252 -1.943 -24.128 1.00 80.56 226 ILE A N 1
ATOM 1850 C CA . ILE A 1 226 ? 3.889 -1.821 -25.544 1.00 80.56 226 ILE A CA 1
ATOM 1851 C C . ILE A 1 226 ? 4.249 -0.419 -26.040 1.00 80.56 226 ILE A C 1
ATOM 1853 O O . ILE A 1 226 ? 5.053 -0.281 -26.959 1.00 80.56 226 ILE A O 1
ATOM 1857 N N . ILE A 1 227 ? 3.751 0.609 -25.350 1.00 83.81 227 ILE A N 1
ATOM 1858 C CA . ILE A 1 227 ? 3.987 2.014 -25.704 1.00 83.81 227 ILE A CA 1
ATOM 1859 C C . ILE A 1 227 ? 5.484 2.347 -25.650 1.00 83.81 227 ILE A C 1
ATOM 1861 O O . ILE A 1 227 ? 6.020 2.972 -26.558 1.00 83.81 227 ILE A O 1
ATOM 1865 N N . SER A 1 228 ? 6.202 1.902 -24.617 1.00 84.44 228 SER A N 1
ATOM 1866 C CA . SER A 1 228 ? 7.641 2.165 -24.484 1.00 84.44 228 SER A CA 1
ATOM 1867 C C . SER A 1 228 ? 8.474 1.475 -25.566 1.00 84.44 228 SER A C 1
ATOM 1869 O O . SER A 1 228 ? 9.472 2.041 -26.011 1.00 84.44 228 SER A O 1
ATOM 1871 N N . ASN A 1 229 ? 8.067 0.293 -26.036 1.00 86.31 229 ASN A N 1
ATOM 1872 C CA . ASN A 1 229 ? 8.707 -0.361 -27.174 1.00 86.31 229 ASN A CA 1
ATOM 1873 C C . ASN A 1 229 ? 8.449 0.392 -28.485 1.00 86.31 229 ASN A C 1
ATOM 1875 O O . ASN A 1 229 ? 9.370 0.526 -29.289 1.00 86.31 229 ASN A O 1
ATOM 1879 N N . GLU A 1 230 ? 7.242 0.924 -28.692 1.00 89.25 230 GLU A N 1
ATOM 1880 C CA . GLU A 1 230 ? 6.952 1.780 -29.849 1.00 89.25 230 GLU A CA 1
ATOM 1881 C C . GLU A 1 230 ? 7.772 3.070 -29.817 1.00 89.25 230 GLU A C 1
ATOM 1883 O O . GLU A 1 230 ? 8.392 3.430 -30.816 1.00 89.25 230 GLU A O 1
ATOM 1888 N N . VAL A 1 231 ? 7.857 3.725 -28.656 1.00 89.56 231 VAL A N 1
ATOM 1889 C CA . VAL A 1 231 ? 8.700 4.913 -28.463 1.00 89.56 231 VAL A CA 1
ATOM 1890 C C . VAL A 1 231 ? 10.162 4.597 -28.779 1.00 89.56 231 VAL A C 1
ATOM 1892 O O . VAL A 1 231 ? 10.798 5.343 -29.517 1.00 89.56 231 VAL A O 1
ATOM 1895 N N . LYS A 1 232 ? 10.695 3.468 -28.293 1.00 92.31 232 LYS A N 1
ATOM 1896 C CA . LYS A 1 232 ? 12.064 3.032 -28.619 1.00 92.31 232 LYS A CA 1
ATOM 1897 C C . LYS A 1 232 ? 12.262 2.803 -30.116 1.00 92.31 232 LYS A C 1
ATOM 1899 O O . LYS A 1 232 ? 13.300 3.192 -30.640 1.00 92.31 232 LYS A O 1
ATOM 1904 N N . ARG A 1 233 ? 11.282 2.214 -30.809 1.00 92.44 233 ARG A N 1
ATOM 1905 C CA . ARG A 1 233 ? 11.337 2.044 -32.269 1.00 92.44 233 ARG A CA 1
ATOM 1906 C C . ARG A 1 233 ? 11.431 3.396 -32.976 1.00 92.44 233 ARG A C 1
ATOM 1908 O O . ARG A 1 233 ? 12.320 3.571 -33.799 1.00 92.44 233 ARG A O 1
ATOM 1915 N N . TYR A 1 234 ? 10.580 4.357 -32.616 1.00 91.44 234 TYR A N 1
ATOM 1916 C CA . TYR A 1 234 ? 10.619 5.694 -33.217 1.00 91.44 234 TYR A CA 1
ATOM 1917 C C . TYR A 1 234 ? 11.923 6.440 -32.925 1.00 91.44 234 TYR A C 1
ATOM 1919 O O . TYR A 1 234 ? 12.421 7.150 -33.792 1.00 91.44 234 TYR A O 1
ATOM 1927 N N . ILE A 1 235 ? 12.505 6.264 -31.734 1.00 93.25 235 ILE A N 1
ATOM 1928 C CA . ILE A 1 235 ? 13.822 6.830 -31.412 1.00 93.25 235 ILE A CA 1
ATOM 1929 C C . ILE A 1 235 ? 14.894 6.259 -32.347 1.00 93.25 235 ILE A C 1
ATOM 1931 O O . ILE A 1 235 ? 15.655 7.030 -32.920 1.00 93.25 235 ILE A O 1
ATOM 1935 N N . LEU A 1 236 ? 14.918 4.941 -32.562 1.00 92.88 236 LEU A N 1
ATOM 1936 C CA . LEU A 1 236 ? 15.880 4.305 -33.471 1.00 92.88 236 LEU A CA 1
ATOM 1937 C C . LEU A 1 236 ? 15.696 4.764 -34.926 1.00 92.88 236 LEU A C 1
ATOM 1939 O O . LEU A 1 236 ? 16.676 5.042 -35.613 1.00 92.88 236 LEU A O 1
ATOM 1943 N N . GLU A 1 237 ? 14.451 4.891 -35.389 1.00 93.88 237 GLU A N 1
ATOM 1944 C CA . GLU A 1 237 ? 14.149 5.432 -36.722 1.00 93.88 237 GLU A CA 1
ATOM 1945 C C . GLU A 1 237 ? 14.638 6.884 -36.862 1.00 93.88 237 GLU A C 1
ATOM 1947 O O . GLU A 1 237 ? 15.257 7.244 -37.867 1.00 93.88 237 GLU A O 1
ATOM 1952 N N . LEU A 1 238 ? 14.420 7.718 -35.839 1.00 93.44 238 LEU A N 1
ATOM 1953 C CA . LEU A 1 238 ? 14.917 9.094 -35.802 1.00 93.44 238 LEU A CA 1
ATOM 1954 C C . LEU A 1 238 ? 16.446 9.153 -35.806 1.00 93.44 238 LEU A C 1
ATOM 1956 O O . LEU A 1 238 ? 17.013 9.976 -36.523 1.00 93.44 238 LEU A O 1
ATOM 1960 N N . GLU A 1 239 ? 17.119 8.286 -35.049 1.00 93.69 239 GLU A N 1
ATOM 1961 C CA . GLU A 1 239 ? 18.581 8.187 -35.038 1.00 93.69 239 GLU A CA 1
ATOM 1962 C C . GLU A 1 239 ? 19.133 7.813 -36.419 1.00 93.69 239 GLU A C 1
ATOM 1964 O O . GLU A 1 239 ? 20.093 8.430 -36.889 1.00 93.69 239 GLU A O 1
ATOM 1969 N N . GLU A 1 240 ? 18.498 6.864 -37.114 1.00 93.50 240 GLU A N 1
ATOM 1970 C CA . GLU A 1 240 ? 18.902 6.458 -38.462 1.00 93.50 240 GLU A CA 1
ATOM 1971 C C . GLU A 1 240 ? 18.742 7.604 -39.474 1.00 93.50 240 GLU A C 1
ATOM 1973 O O . GLU A 1 240 ? 19.640 7.871 -40.284 1.00 93.50 240 GLU A O 1
ATOM 1978 N N . VAL A 1 241 ? 17.612 8.314 -39.421 1.00 92.94 241 VAL A N 1
ATOM 1979 C CA . VAL A 1 241 ? 17.362 9.491 -40.266 1.00 92.94 241 VAL A CA 1
ATOM 1980 C C . VAL A 1 241 ? 18.379 10.588 -39.969 1.00 92.94 241 VAL A C 1
ATOM 1982 O O . VAL A 1 241 ? 18.961 11.151 -40.899 1.00 92.94 241 VAL A O 1
ATOM 1985 N N . ASN A 1 242 ? 18.645 10.860 -38.692 1.00 93.94 242 ASN A N 1
ATOM 1986 C CA . ASN A 1 242 ? 19.590 11.889 -38.281 1.00 93.94 242 ASN A CA 1
ATOM 1987 C C . ASN A 1 242 ? 21.013 11.560 -38.758 1.00 93.94 242 ASN A C 1
ATOM 1989 O O . ASN A 1 242 ? 21.710 12.419 -39.292 1.00 93.94 242 ASN A O 1
ATOM 1993 N N . PHE A 1 243 ? 21.421 10.292 -38.679 1.00 92.75 243 PHE A N 1
ATOM 1994 C CA . PHE A 1 243 ? 22.711 9.839 -39.196 1.00 92.75 243 PHE A CA 1
ATOM 1995 C C . PHE A 1 243 ? 22.850 10.034 -40.713 1.00 92.75 243 PHE A C 1
ATOM 1997 O O . PHE A 1 243 ? 23.899 10.473 -41.195 1.00 92.75 243 PHE A O 1
ATOM 2004 N N . LYS A 1 244 ? 21.792 9.752 -41.487 1.00 93.00 244 LYS A N 1
ATOM 2005 C CA . LYS A 1 244 ? 21.768 10.037 -42.934 1.00 93.00 244 LYS A CA 1
ATOM 2006 C C . LYS A 1 244 ? 21.883 11.538 -43.205 1.00 93.00 244 LYS A C 1
ATOM 2008 O O . LYS A 1 244 ? 22.631 11.929 -44.099 1.00 93.00 244 LYS A O 1
ATOM 2013 N N . LEU A 1 245 ? 21.189 12.363 -42.422 1.00 90.44 245 LEU A N 1
ATOM 2014 C CA . LEU A 1 245 ? 21.234 13.823 -42.519 1.00 90.44 245 LEU A CA 1
ATOM 2015 C C . LEU A 1 245 ? 22.645 14.366 -42.275 1.00 90.44 245 LEU A C 1
ATOM 2017 O O . LEU A 1 245 ? 23.155 15.114 -43.106 1.00 90.44 245 LEU A O 1
ATOM 2021 N N . VAL A 1 246 ? 23.307 13.919 -41.205 1.00 90.94 246 VAL A N 1
ATOM 2022 C CA . VAL A 1 246 ? 24.691 14.304 -40.888 1.00 90.94 246 VAL A CA 1
ATOM 2023 C C . VAL A 1 246 ? 25.637 13.926 -42.030 1.00 90.94 246 VAL A C 1
ATOM 2025 O O . VAL A 1 246 ? 26.399 14.767 -42.496 1.00 90.94 246 VAL A O 1
ATOM 2028 N N . LYS A 1 247 ? 25.537 12.703 -42.571 1.00 88.00 247 LYS A N 1
ATOM 2029 C CA . LYS A 1 247 ? 26.350 12.281 -43.728 1.00 88.00 247 LYS A CA 1
ATOM 2030 C C . LYS A 1 247 ? 26.122 13.130 -44.978 1.00 88.00 247 LYS A C 1
ATOM 2032 O O . LYS A 1 247 ? 27.045 13.316 -45.768 1.00 88.00 247 LYS A O 1
ATOM 2037 N N . LEU A 1 248 ? 24.894 13.593 -45.212 1.00 86.69 248 LEU A N 1
ATOM 2038 C CA . LEU A 1 248 ? 24.587 14.481 -46.336 1.00 86.69 248 LEU A CA 1
ATOM 2039 C C . LEU A 1 248 ? 25.154 15.885 -46.103 1.00 86.69 248 LEU A C 1
ATOM 2041 O O . LEU A 1 248 ? 25.755 16.441 -47.018 1.00 86.69 248 LEU A O 1
ATOM 2045 N N . GLN A 1 249 ? 25.052 16.410 -44.882 1.00 84.81 249 GLN A N 1
ATOM 2046 C CA . GLN A 1 249 ? 25.653 17.691 -44.500 1.00 84.81 249 GLN A CA 1
ATOM 2047 C C . GLN A 1 249 ? 27.184 17.662 -44.616 1.00 84.81 249 GLN A C 1
ATOM 2049 O O . GLN A 1 249 ? 27.783 18.599 -45.140 1.00 84.81 249 GLN A O 1
ATOM 2054 N N . GLU A 1 250 ? 27.832 16.559 -44.228 1.00 84.94 250 GLU A N 1
ATOM 2055 C CA . GLU A 1 250 ? 29.280 16.382 -44.396 1.00 84.94 250 GLU A CA 1
ATOM 2056 C C . GLU A 1 250 ? 29.719 16.480 -45.867 1.00 84.94 250 GLU A C 1
ATOM 2058 O O . GLU A 1 250 ? 30.784 17.036 -46.153 1.00 84.94 250 GLU A O 1
ATOM 2063 N N . LYS A 1 251 ? 28.893 16.009 -46.811 1.00 80.00 251 LYS A N 1
ATOM 2064 C CA . LYS A 1 251 ? 29.166 16.110 -48.256 1.00 80.00 251 LYS A CA 1
ATOM 2065 C C . LYS A 1 251 ? 29.052 17.534 -48.803 1.00 80.00 251 LYS A C 1
ATOM 2067 O O . LYS A 1 251 ? 29.666 17.828 -49.825 1.00 80.00 251 LYS A O 1
ATOM 2072 N N . GLU A 1 252 ? 28.294 18.405 -48.143 1.00 78.00 252 GLU A N 1
ATOM 2073 C CA . GLU A 1 252 ? 28.142 19.817 -48.520 1.00 78.00 252 GLU A CA 1
ATOM 2074 C C . GLU A 1 252 ? 29.331 20.674 -48.044 1.00 78.00 252 GLU A C 1
ATOM 2076 O O . GLU A 1 252 ? 29.587 21.770 -48.548 1.00 78.00 252 GLU A O 1
ATOM 2081 N N . THR A 1 253 ? 30.120 20.165 -47.093 1.00 84.56 253 THR A N 1
ATOM 2082 C CA . THR A 1 253 ? 31.268 20.887 -46.539 1.00 84.56 253 THR A CA 1
ATOM 2083 C C . THR A 1 253 ? 32.354 21.145 -47.589 1.00 84.56 253 THR A C 1
ATOM 2085 O O . THR A 1 253 ? 32.799 20.231 -48.287 1.00 84.56 253 THR A O 1
ATOM 2088 N N . LYS A 1 254 ? 32.909 22.368 -47.612 1.00 78.81 254 LYS A N 1
ATOM 2089 C CA . LYS A 1 254 ? 34.038 22.744 -48.494 1.00 78.81 254 LYS A CA 1
ATOM 2090 C C . LYS A 1 254 ? 35.223 21.775 -48.413 1.00 78.81 254 LYS A C 1
ATOM 2092 O O . LYS A 1 254 ? 35.798 21.426 -49.436 1.00 78.81 254 LYS A O 1
ATOM 2097 N N . LYS A 1 255 ? 35.523 21.264 -47.214 1.00 80.75 255 LYS A N 1
ATOM 2098 C CA . LYS A 1 255 ? 36.590 20.280 -46.972 1.00 80.75 255 LYS A CA 1
ATOM 2099 C C . LYS A 1 255 ? 36.388 18.969 -47.746 1.00 80.75 255 LYS A C 1
ATOM 2101 O O . LYS A 1 255 ? 37.357 18.378 -48.218 1.00 80.75 255 LYS A O 1
ATOM 2106 N N . TYR A 1 256 ? 35.145 18.501 -47.873 1.00 79.00 256 TYR A N 1
ATOM 2107 C CA . TYR A 1 256 ? 34.833 17.286 -48.625 1.00 79.00 256 TYR A CA 1
ATOM 2108 C C . TYR A 1 256 ? 35.032 17.508 -50.130 1.00 79.00 256 TYR A C 1
ATOM 2110 O O . TYR A 1 256 ? 35.650 16.677 -50.793 1.00 79.00 256 TYR A O 1
ATOM 2118 N N . LEU A 1 257 ? 34.607 18.666 -50.647 1.00 79.44 257 LEU A N 1
ATOM 2119 C CA . LEU A 1 257 ? 34.841 19.064 -52.040 1.00 79.44 257 LEU A CA 1
ATOM 2120 C C . LEU A 1 257 ? 36.333 19.220 -52.365 1.00 79.44 257 LEU A C 1
ATOM 2122 O O . LEU A 1 257 ? 36.788 18.755 -53.408 1.00 79.44 257 LEU A O 1
ATOM 2126 N N . GLU A 1 258 ? 37.113 19.829 -51.472 1.00 82.81 258 GLU A N 1
ATOM 2127 C CA . GLU A 1 258 ? 38.569 19.956 -51.623 1.00 82.81 258 GLU A CA 1
ATOM 2128 C C . GLU A 1 258 ? 39.258 18.585 -51.665 1.00 82.81 258 GLU A C 1
ATOM 2130 O O . GLU A 1 258 ? 40.099 18.341 -52.533 1.00 82.81 258 GLU A O 1
ATOM 2135 N N . ASN A 1 259 ? 38.856 17.658 -50.789 1.00 85.88 259 ASN A N 1
ATOM 2136 C CA . ASN A 1 259 ? 39.358 16.284 -50.800 1.00 85.88 259 ASN A CA 1
ATOM 2137 C C . ASN A 1 259 ? 38.984 15.562 -52.106 1.00 85.88 259 ASN A C 1
ATOM 2139 O O . ASN A 1 259 ? 39.851 14.976 -52.754 1.00 85.88 259 ASN A O 1
ATOM 2143 N N . LEU A 1 260 ? 37.731 15.666 -52.557 1.00 84.44 260 LEU A N 1
ATOM 2144 C CA . LEU A 1 260 ? 37.283 15.052 -53.810 1.00 84.44 260 LEU A CA 1
ATOM 2145 C C . LEU A 1 260 ? 38.071 15.584 -55.020 1.00 84.44 260 LEU A C 1
ATOM 2147 O O . LEU A 1 260 ? 38.564 14.804 -55.835 1.00 84.44 260 LEU A O 1
ATOM 2151 N N . ASN A 1 261 ? 38.270 16.902 -55.099 1.00 85.31 261 ASN A N 1
ATOM 2152 C CA . ASN A 1 261 ? 39.075 17.527 -56.149 1.00 85.31 261 ASN A CA 1
ATOM 2153 C C . ASN A 1 261 ? 40.539 17.064 -56.108 1.00 85.31 261 ASN A C 1
ATOM 2155 O O . ASN A 1 261 ? 41.138 16.830 -57.159 1.00 85.31 261 ASN A O 1
ATOM 2159 N N . SER A 1 262 ? 41.108 16.871 -54.914 1.00 85.50 262 SER A N 1
ATOM 2160 C CA . SER A 1 262 ? 42.464 16.330 -54.764 1.00 85.50 262 SER A CA 1
ATOM 2161 C C . SER A 1 262 ? 42.583 14.902 -55.312 1.00 85.50 262 SER A C 1
ATOM 2163 O O . SER A 1 262 ? 43.546 14.589 -56.012 1.00 85.50 262 SER A O 1
ATOM 2165 N N . GLN A 1 263 ? 41.572 14.055 -55.087 1.00 86.62 263 GLN A N 1
ATOM 2166 C CA . GLN A 1 263 ? 41.539 12.681 -55.595 1.00 86.62 263 GLN A CA 1
ATOM 2167 C C . GLN A 1 263 ? 41.401 12.646 -57.119 1.00 86.62 263 GLN A C 1
ATOM 2169 O O . GLN A 1 263 ? 42.104 11.882 -57.781 1.00 86.62 263 GLN A O 1
ATOM 2174 N N . ILE A 1 264 ? 40.550 13.507 -57.685 1.00 87.31 264 ILE A N 1
ATOM 2175 C CA . ILE A 1 264 ? 40.406 13.657 -59.140 1.00 87.31 264 ILE A CA 1
ATOM 2176 C C . ILE A 1 264 ? 41.738 14.088 -59.767 1.00 87.31 264 ILE A C 1
ATOM 2178 O O . ILE A 1 264 ? 42.147 13.536 -60.788 1.00 87.31 264 ILE A O 1
ATOM 2182 N N . LEU A 1 265 ? 42.446 15.032 -59.142 1.00 90.19 265 LEU A N 1
ATOM 2183 C CA . LEU A 1 265 ? 43.746 15.505 -59.616 1.00 90.19 265 LEU A CA 1
ATOM 2184 C C . LEU A 1 265 ? 44.830 14.415 -59.547 1.00 90.19 265 LEU A C 1
ATOM 2186 O O . LEU A 1 265 ? 45.684 14.330 -60.427 1.00 90.19 265 LEU A O 1
ATOM 2190 N N . LEU A 1 266 ? 44.818 13.574 -58.512 1.00 88.25 266 LEU A N 1
ATOM 2191 C CA . LEU A 1 266 ? 45.740 12.440 -58.409 1.00 88.25 266 LEU A CA 1
ATOM 2192 C C . LEU A 1 266 ? 45.456 11.394 -59.493 1.00 88.25 266 LEU A C 1
ATOM 2194 O O . LEU A 1 266 ? 46.370 11.010 -60.220 1.00 88.25 266 LEU A O 1
ATOM 2198 N N . LYS A 1 267 ? 44.187 11.013 -59.672 1.00 86.62 267 LYS A N 1
ATOM 2199 C CA . LYS A 1 267 ? 43.747 10.091 -60.733 1.00 86.62 267 LYS A CA 1
ATOM 2200 C C . LYS A 1 267 ? 44.096 10.605 -62.130 1.00 86.62 267 LYS A C 1
ATOM 2202 O O . LYS A 1 267 ? 44.531 9.832 -62.979 1.00 86.62 267 LYS A O 1
ATOM 2207 N N . SER A 1 268 ? 43.936 11.903 -62.391 1.00 83.62 268 SER A N 1
ATOM 2208 C CA . SER A 1 268 ? 44.285 12.477 -63.695 1.00 83.62 268 SER A CA 1
ATOM 2209 C C . SER A 1 268 ? 45.796 12.461 -63.944 1.00 83.62 268 SER A C 1
ATOM 2211 O O . SER A 1 268 ? 46.224 12.142 -65.052 1.00 83.62 268 SER A O 1
ATOM 2213 N N . LYS A 1 269 ? 46.617 12.707 -62.914 1.00 85.81 269 LYS A N 1
ATOM 2214 C CA . LYS A 1 269 ? 48.079 12.545 -62.990 1.00 85.81 269 LYS A CA 1
ATOM 2215 C C . LYS A 1 269 ? 48.496 11.095 -63.232 1.00 85.81 269 LYS A C 1
ATOM 2217 O O . LYS A 1 269 ? 49.387 10.863 -64.046 1.00 85.81 269 LYS A O 1
ATOM 2222 N N . GLU A 1 270 ? 47.852 10.132 -62.572 1.00 82.44 270 GLU A N 1
ATOM 2223 C CA . GLU A 1 270 ? 48.075 8.699 -62.818 1.00 82.44 270 GLU A CA 1
ATOM 2224 C C . GLU A 1 270 ? 47.789 8.340 -64.276 1.00 82.44 270 GLU A C 1
ATOM 2226 O O . GLU A 1 270 ? 48.623 7.713 -64.927 1.00 82.44 270 GLU A O 1
ATOM 2231 N N . ILE A 1 271 ? 46.653 8.800 -64.812 1.00 81.56 271 ILE A N 1
ATOM 2232 C CA . ILE A 1 271 ? 46.294 8.612 -66.219 1.00 81.56 271 ILE A CA 1
ATOM 2233 C C . ILE A 1 271 ? 47.394 9.192 -67.115 1.00 81.56 271 ILE A C 1
ATOM 2235 O O . ILE A 1 271 ? 47.939 8.466 -67.941 1.00 81.56 271 ILE A O 1
ATOM 2239 N N . ILE A 1 272 ? 47.786 10.456 -66.927 1.00 83.81 272 ILE A N 1
ATOM 2240 C CA . ILE A 1 272 ? 48.828 11.105 -67.744 1.00 83.81 272 ILE A CA 1
ATOM 2241 C C . ILE A 1 272 ? 50.147 10.319 -67.709 1.00 83.81 272 ILE A C 1
ATOM 2243 O O . ILE A 1 272 ? 50.741 10.088 -68.760 1.00 83.81 272 ILE A O 1
ATOM 2247 N N . SER A 1 273 ? 50.580 9.858 -66.533 1.00 78.25 273 SER A N 1
ATOM 2248 C CA . SER A 1 273 ? 51.775 9.014 -66.381 1.00 78.25 273 SER A CA 1
ATOM 2249 C C . SER A 1 273 ? 51.647 7.699 -67.158 1.00 78.25 273 SER A C 1
ATOM 2251 O O . SER A 1 273 ? 52.558 7.295 -67.882 1.00 78.25 273 SER A O 1
ATOM 2253 N N . HIS A 1 274 ? 50.480 7.061 -67.083 1.00 78.25 274 HIS A N 1
ATOM 2254 C CA . HIS A 1 274 ? 50.203 5.810 -67.779 1.00 78.25 274 HIS A CA 1
ATOM 2255 C C . HIS A 1 274 ? 50.169 5.975 -69.311 1.00 78.25 274 HIS A C 1
ATOM 2257 O O . HIS A 1 274 ? 50.586 5.070 -70.034 1.00 78.25 274 HIS A O 1
ATOM 2263 N N . TRP A 1 275 ? 49.705 7.122 -69.820 1.00 74.50 275 TRP A N 1
ATOM 2264 C CA . TRP A 1 275 ? 49.771 7.458 -71.249 1.00 74.50 275 TRP A CA 1
ATOM 2265 C C . TRP A 1 275 ? 51.183 7.869 -71.693 1.00 74.50 275 TRP A C 1
ATOM 2267 O O . TRP A 1 275 ? 51.570 7.557 -72.818 1.00 74.50 275 TRP A O 1
ATOM 2277 N N . GLY A 1 276 ? 51.959 8.527 -70.825 1.00 76.19 276 GLY A N 1
ATOM 2278 C CA . GLY A 1 276 ? 53.358 8.889 -71.079 1.00 76.19 276 GLY A CA 1
ATOM 2279 C C . GLY A 1 276 ? 54.292 7.678 -71.135 1.00 76.19 276 GLY A C 1
ATOM 2280 O O . GLY A 1 276 ? 55.195 7.637 -71.963 1.00 76.19 276 GLY A O 1
ATOM 2281 N N . ASN A 1 277 ? 54.014 6.647 -70.335 1.00 71.44 277 ASN A N 1
ATOM 2282 C CA . ASN A 1 277 ? 54.741 5.373 -70.327 1.00 71.44 277 ASN A CA 1
ATOM 2283 C C . ASN A 1 277 ? 54.227 4.370 -71.373 1.00 71.44 277 ASN A C 1
ATOM 2285 O O . ASN A 1 277 ? 54.357 3.156 -71.201 1.00 71.44 277 ASN A O 1
ATOM 2289 N N . LYS A 1 278 ? 53.617 4.846 -72.462 1.00 68.00 278 LYS A N 1
ATOM 2290 C CA . LYS A 1 278 ? 53.189 3.965 -73.548 1.00 68.00 278 LYS A CA 1
ATOM 2291 C C . LYS A 1 278 ? 54.436 3.392 -74.246 1.00 68.00 278 LYS A C 1
ATOM 2293 O O . LYS A 1 278 ? 55.236 4.172 -74.759 1.00 68.00 278 LYS A O 1
ATOM 2298 N N . PRO A 1 279 ? 54.630 2.060 -74.286 1.00 68.00 279 PRO A N 1
ATOM 2299 C CA . PRO A 1 279 ? 55.835 1.470 -74.858 1.00 68.00 279 PRO A CA 1
ATOM 2300 C C . PRO A 1 279 ? 55.963 1.796 -76.353 1.00 68.00 279 PRO A C 1
ATOM 2302 O O . PRO A 1 279 ? 54.987 1.724 -77.107 1.00 68.00 279 PRO A O 1
ATOM 2305 N N . ILE A 1 280 ? 57.179 2.156 -76.768 1.00 64.06 280 ILE A N 1
ATOM 2306 C CA . ILE A 1 280 ? 57.523 2.488 -78.154 1.00 64.06 280 ILE A CA 1
ATOM 2307 C C . ILE A 1 280 ? 57.563 1.184 -78.963 1.00 64.06 280 ILE A C 1
ATOM 2309 O O . ILE A 1 280 ? 58.180 0.202 -78.552 1.00 64.06 280 ILE A O 1
ATOM 2313 N N . LYS A 1 281 ? 56.870 1.158 -80.107 1.00 57.44 281 LYS A N 1
ATOM 2314 C CA . LYS A 1 281 ? 56.913 0.031 -81.051 1.00 57.44 281 LYS A CA 1
ATOM 2315 C C . LYS A 1 281 ? 58.340 -0.068 -81.619 1.00 57.44 281 LYS A C 1
ATOM 2317 O O . LYS A 1 281 ? 58.817 0.956 -82.097 1.00 57.44 281 LYS A O 1
ATOM 2322 N N . PRO A 1 282 ? 59.004 -1.237 -81.604 1.00 54.66 282 PRO A N 1
ATOM 2323 C CA . PRO A 1 282 ? 60.341 -1.361 -82.178 1.00 54.66 282 PRO A CA 1
ATOM 2324 C C . PRO A 1 282 ? 60.303 -1.053 -83.682 1.00 54.66 282 PRO A C 1
ATOM 2326 O O . PRO A 1 282 ? 59.477 -1.612 -84.411 1.00 54.66 282 PRO A O 1
ATOM 2329 N N . GLU A 1 283 ? 61.165 -0.136 -84.119 1.00 47.66 283 GLU A N 1
ATOM 2330 C CA . GLU A 1 283 ? 61.428 0.142 -85.531 1.00 47.66 283 GLU A CA 1
ATOM 2331 C C . GLU A 1 283 ? 62.279 -1.000 -86.098 1.00 47.66 283 GLU A C 1
ATOM 2333 O O . GLU A 1 283 ? 63.312 -1.355 -85.534 1.00 47.66 283 GLU A O 1
ATOM 2338 N N . PHE A 1 284 ? 61.825 -1.611 -87.191 1.00 48.97 284 PHE A N 1
ATOM 2339 C CA . PHE A 1 284 ? 62.655 -2.530 -87.963 1.00 48.97 284 PHE A CA 1
ATOM 2340 C C . PHE A 1 284 ? 63.575 -1.687 -88.855 1.00 48.97 284 PHE A C 1
ATOM 2342 O O . PHE A 1 284 ? 63.087 -0.938 -89.703 1.00 48.97 284 PHE A O 1
ATOM 2349 N N . GLU A 1 285 ? 64.891 -1.793 -88.657 1.00 41.25 285 GLU A N 1
ATOM 2350 C CA . GLU A 1 285 ? 65.882 -1.256 -89.592 1.00 41.25 285 GLU A CA 1
ATOM 2351 C C . GLU A 1 285 ? 65.769 -2.004 -90.927 1.00 41.25 285 GLU A C 1
ATOM 2353 O O . GLU A 1 285 ? 65.894 -3.227 -91.001 1.00 41.25 285 GLU A O 1
ATOM 2358 N N . ASN A 1 286 ? 65.493 -1.256 -91.993 1.00 43.56 286 ASN A N 1
ATOM 2359 C CA . ASN A 1 286 ? 65.465 -1.774 -93.352 1.00 43.56 286 ASN A CA 1
ATOM 2360 C C . ASN A 1 286 ? 66.875 -2.192 -93.789 1.00 43.56 286 ASN A C 1
ATOM 2362 O O . ASN A 1 286 ? 67.775 -1.354 -93.813 1.00 43.56 286 ASN A O 1
ATOM 2366 N N . GLY A 1 287 ? 67.023 -3.435 -94.256 1.00 50.75 287 GLY A N 1
ATOM 2367 C CA . GLY A 1 287 ? 68.103 -3.802 -95.174 1.00 50.75 287 GLY A CA 1
ATOM 2368 C C . GLY A 1 287 ? 68.835 -5.102 -94.863 1.00 50.75 287 GLY A C 1
ATOM 2369 O O . GLY A 1 287 ? 70.026 -5.069 -94.578 1.00 50.75 287 GLY A O 1
ATOM 2370 N N . ILE A 1 288 ? 68.161 -6.243 -95.010 1.00 42.41 288 ILE A N 1
ATOM 2371 C CA . ILE A 1 288 ? 68.813 -7.505 -95.386 1.00 42.41 288 ILE A CA 1
ATOM 2372 C C . ILE A 1 288 ? 67.958 -8.107 -96.504 1.00 42.41 288 ILE A C 1
ATOM 2374 O O . ILE A 1 288 ? 66.734 -8.146 -96.386 1.00 42.41 288 ILE A O 1
ATOM 2378 N N . ASP A 1 289 ? 68.595 -8.477 -97.617 1.00 49.81 289 ASP A N 1
ATOM 2379 C CA . ASP A 1 289 ? 67.955 -9.130 -98.760 1.00 49.81 289 ASP A CA 1
ATOM 2380 C C . ASP A 1 289 ? 67.216 -10.386 -98.285 1.00 49.81 289 ASP A C 1
ATOM 2382 O O . ASP A 1 289 ? 67.826 -11.395 -97.924 1.00 49.81 289 ASP A O 1
ATOM 2386 N N . ILE A 1 290 ? 65.887 -10.292 -98.284 1.00 48.53 290 ILE A N 1
ATOM 2387 C CA . ILE A 1 290 ? 64.976 -11.337 -97.832 1.00 48.53 290 ILE A CA 1
ATOM 2388 C C . ILE A 1 290 ? 65.066 -12.488 -98.835 1.00 48.53 290 ILE A C 1
ATOM 2390 O O . ILE A 1 290 ? 64.398 -12.498 -99.873 1.00 48.53 290 ILE A O 1
ATOM 2394 N N . THR A 1 291 ? 65.910 -13.474 -98.536 1.00 59.62 291 THR A N 1
ATOM 2395 C CA . THR A 1 291 ? 65.865 -14.786 -99.197 1.00 59.62 291 THR A CA 1
ATOM 2396 C C . THR A 1 291 ? 64.431 -15.326 -99.126 1.00 59.62 291 THR A C 1
ATOM 2398 O O . THR A 1 291 ? 63.702 -15.048 -98.176 1.00 59.62 291 THR A O 1
ATOM 2401 N N . GLN A 1 292 ? 63.976 -16.091 -100.126 1.00 58.56 292 GLN A N 1
ATOM 2402 C CA . GLN A 1 292 ? 62.586 -16.587 -100.194 1.00 58.56 292 GLN A CA 1
ATOM 2403 C C . GLN A 1 292 ? 62.103 -17.266 -98.887 1.00 58.56 292 GLN A C 1
ATOM 2405 O O . GLN A 1 292 ? 60.911 -17.224 -98.587 1.00 58.56 292 GLN A O 1
ATOM 2410 N N . GLU A 1 293 ? 63.013 -17.809 -98.067 1.00 58.09 293 GLU A N 1
ATOM 2411 C CA . GLU A 1 293 ? 62.725 -18.330 -96.722 1.00 58.09 293 GLU A CA 1
ATOM 2412 C C . GLU A 1 293 ? 62.254 -17.276 -95.705 1.00 58.09 293 GLU A C 1
ATOM 2414 O O . GLU A 1 293 ? 61.377 -17.565 -94.890 1.00 58.09 293 GLU A O 1
ATOM 2419 N N . GLU A 1 294 ? 62.794 -16.058 -95.723 1.00 58.22 294 GLU A N 1
ATOM 2420 C CA . GLU A 1 294 ? 62.422 -14.996 -94.780 1.00 58.22 294 GLU A CA 1
ATOM 2421 C C . GLU A 1 294 ? 61.058 -14.379 -95.121 1.00 58.22 294 GLU A C 1
ATOM 2423 O O . GLU A 1 294 ? 60.295 -14.044 -94.215 1.00 58.22 294 GLU A O 1
ATOM 2428 N N . ASN A 1 295 ? 60.679 -14.340 -96.404 1.00 64.12 295 ASN A N 1
ATOM 2429 C CA . ASN A 1 295 ? 59.339 -13.920 -96.833 1.00 64.12 295 ASN A CA 1
ATOM 2430 C C . ASN A 1 295 ? 58.266 -14.941 -96.419 1.00 64.12 295 ASN A C 1
ATOM 2432 O O . ASN A 1 295 ? 57.191 -14.562 -95.951 1.00 64.12 295 ASN A O 1
ATOM 2436 N N . ILE A 1 296 ? 58.575 -16.241 -96.514 1.00 67.62 296 ILE A N 1
ATOM 2437 C CA . ILE A 1 296 ? 57.696 -17.311 -96.019 1.00 67.62 296 ILE A CA 1
ATOM 2438 C C . ILE A 1 296 ? 57.562 -17.225 -94.491 1.00 67.62 296 ILE A C 1
ATOM 2440 O O . ILE A 1 296 ? 56.450 -17.318 -93.970 1.00 67.62 296 ILE A O 1
ATOM 2444 N N . LYS A 1 297 ? 58.659 -16.977 -93.761 1.00 70.25 297 LYS A N 1
ATOM 2445 C CA . LYS A 1 297 ? 58.623 -16.770 -92.302 1.00 70.25 297 LYS A CA 1
ATOM 2446 C C . LYS A 1 297 ? 57.848 -15.511 -91.906 1.00 70.25 297 LYS A C 1
ATOM 2448 O O . LYS A 1 297 ? 57.109 -15.557 -90.926 1.00 70.25 297 LYS A O 1
ATOM 2453 N N . HIS A 1 298 ? 57.946 -14.417 -92.663 1.00 68.88 298 HIS A N 1
ATOM 2454 C CA . HIS A 1 298 ? 57.155 -13.204 -92.431 1.00 68.88 298 HIS A CA 1
ATOM 2455 C C . HIS A 1 298 ? 55.656 -13.426 -92.668 1.00 68.88 298 HIS A C 1
ATOM 2457 O O . HIS A 1 298 ? 54.847 -13.009 -91.839 1.00 68.88 298 HIS A O 1
ATOM 2463 N N . GLN A 1 299 ? 55.278 -14.141 -93.732 1.00 72.50 299 GLN A N 1
ATOM 2464 C CA . GLN A 1 299 ? 53.883 -14.530 -93.965 1.00 72.50 299 GLN A CA 1
ATOM 2465 C C . GLN A 1 299 ? 53.363 -15.460 -92.860 1.00 72.50 299 GLN A C 1
ATOM 2467 O O . GLN A 1 299 ? 52.254 -15.272 -92.362 1.00 72.50 299 GLN A O 1
ATOM 2472 N N . GLN A 1 300 ? 54.175 -16.421 -92.408 1.00 77.12 300 GLN A N 1
ATOM 2473 C CA . GLN A 1 300 ? 53.838 -17.270 -91.262 1.00 77.12 300 GLN A CA 1
ATOM 2474 C C . GLN A 1 300 ? 53.689 -16.455 -89.970 1.00 77.12 300 GLN A C 1
ATOM 2476 O O . GLN A 1 300 ? 52.743 -16.682 -89.218 1.00 77.12 300 GLN A O 1
ATOM 2481 N N . LEU A 1 301 ? 54.559 -15.472 -89.726 1.00 76.44 301 LEU A N 1
ATOM 2482 C CA . LEU A 1 301 ? 54.467 -14.559 -88.584 1.00 76.44 301 LEU A CA 1
ATOM 2483 C C . LEU A 1 301 ? 53.202 -13.698 -88.627 1.00 76.44 301 LEU A C 1
ATOM 2485 O O . LEU A 1 301 ? 52.569 -13.515 -87.588 1.00 76.44 301 LEU A O 1
ATOM 2489 N N . GLU A 1 302 ? 52.796 -13.194 -89.794 1.00 77.69 302 GLU A N 1
ATOM 2490 C CA . GLU A 1 302 ? 51.532 -12.464 -89.935 1.00 77.69 302 GLU A CA 1
ATOM 2491 C C . GLU A 1 302 ? 50.317 -13.355 -89.676 1.00 77.69 302 GLU A C 1
ATOM 2493 O O . GLU A 1 302 ? 49.408 -12.949 -88.950 1.00 77.69 302 GLU A O 1
ATOM 2498 N N . ILE A 1 303 ? 50.314 -14.584 -90.199 1.00 81.88 303 ILE A N 1
ATOM 2499 C CA . ILE A 1 303 ? 49.248 -15.560 -89.935 1.00 81.88 303 ILE A CA 1
ATOM 2500 C C . ILE A 1 303 ? 49.181 -15.872 -88.436 1.00 81.88 303 ILE A C 1
ATOM 2502 O O . ILE A 1 303 ? 48.104 -15.818 -87.842 1.00 81.88 303 ILE A O 1
ATOM 2506 N N . ILE A 1 304 ? 50.325 -16.128 -87.793 1.00 82.50 304 ILE A N 1
ATOM 2507 C CA . ILE A 1 304 ? 50.403 -16.377 -86.348 1.00 82.50 304 ILE A CA 1
ATOM 2508 C C . ILE A 1 304 ? 49.896 -15.164 -85.569 1.00 82.50 304 ILE A C 1
ATOM 2510 O O . ILE A 1 304 ? 49.109 -15.333 -84.645 1.00 82.50 304 ILE A O 1
ATOM 2514 N N . LYS A 1 305 ? 50.275 -13.941 -85.950 1.00 83.31 305 LYS A N 1
ATOM 2515 C CA . LYS A 1 305 ? 49.842 -12.704 -85.285 1.00 83.31 305 LYS A CA 1
ATOM 2516 C C . LYS A 1 305 ? 48.341 -12.454 -85.442 1.00 83.31 305 LYS A C 1
ATOM 2518 O O . LYS A 1 305 ? 47.691 -12.037 -84.485 1.00 83.31 305 LYS A O 1
ATOM 2523 N N . ASN A 1 306 ? 47.777 -12.745 -86.612 1.00 83.75 306 ASN A N 1
ATOM 2524 C CA . ASN A 1 306 ? 46.338 -12.662 -86.853 1.00 83.75 306 ASN A CA 1
ATOM 2525 C C . ASN A 1 306 ? 45.572 -13.708 -86.038 1.00 83.75 306 ASN A C 1
ATOM 2527 O O . ASN A 1 306 ? 44.574 -13.364 -85.404 1.00 83.75 306 ASN A O 1
ATOM 2531 N N . ASN A 1 307 ? 46.089 -14.936 -85.956 1.00 87.75 307 ASN A N 1
ATOM 2532 C CA . ASN A 1 307 ? 45.539 -15.972 -85.085 1.00 87.75 307 ASN A CA 1
ATOM 2533 C C . ASN A 1 307 ? 45.627 -15.560 -83.610 1.00 87.75 307 ASN A C 1
ATOM 2535 O O . ASN A 1 307 ? 44.653 -15.697 -82.881 1.00 87.75 307 ASN A O 1
ATOM 2539 N N . LEU A 1 308 ? 46.747 -14.980 -83.170 1.00 84.25 308 LEU A N 1
ATOM 2540 C CA . LEU A 1 308 ? 46.937 -14.502 -81.796 1.00 84.25 308 LEU A CA 1
ATOM 2541 C C . LEU A 1 308 ? 45.941 -13.385 -81.457 1.00 84.25 308 LEU A C 1
ATOM 2543 O O . LEU A 1 308 ? 45.315 -13.411 -80.400 1.00 84.25 308 LEU A O 1
ATOM 2547 N N . ASN A 1 309 ? 45.711 -12.448 -82.378 1.00 84.25 309 ASN A N 1
ATOM 2548 C CA . ASN A 1 309 ? 44.696 -11.406 -82.218 1.00 84.25 309 ASN A CA 1
ATOM 2549 C C . ASN A 1 309 ? 43.272 -11.985 -82.173 1.00 84.25 309 ASN A C 1
ATOM 2551 O O . ASN A 1 309 ? 42.451 -11.511 -81.387 1.00 84.25 309 ASN A O 1
ATOM 2555 N N . ALA A 1 310 ? 42.976 -13.006 -82.983 1.00 84.94 310 ALA A N 1
ATOM 2556 C CA . ALA A 1 310 ? 41.693 -13.705 -82.949 1.00 84.94 310 ALA A CA 1
ATOM 2557 C C . ALA A 1 310 ? 41.487 -14.428 -81.607 1.00 84.94 310 ALA A C 1
ATOM 2559 O O . ALA A 1 310 ? 40.480 -14.187 -80.942 1.00 84.94 310 ALA A O 1
ATOM 2560 N N . TYR A 1 311 ? 42.483 -15.189 -81.143 1.00 87.19 311 TYR A N 1
ATOM 2561 C CA . TYR A 1 311 ? 42.468 -15.837 -79.828 1.00 87.19 311 TYR A CA 1
ATOM 2562 C C . TYR A 1 311 ? 42.344 -14.828 -78.683 1.00 87.19 311 TYR A C 1
ATOM 2564 O O . TYR A 1 311 ? 41.611 -15.070 -77.730 1.00 87.19 311 TYR A O 1
ATOM 2572 N N . THR A 1 312 ? 42.996 -13.667 -78.778 1.00 82.38 312 THR A N 1
ATOM 2573 C CA . THR A 1 312 ? 42.893 -12.615 -77.752 1.00 82.38 312 THR A CA 1
ATOM 2574 C C . THR A 1 312 ? 41.481 -12.023 -77.701 1.00 82.38 312 THR A C 1
ATOM 2576 O O . THR A 1 312 ? 40.952 -11.766 -76.621 1.00 82.38 312 THR A O 1
ATOM 2579 N N . ARG A 1 313 ? 40.827 -11.840 -78.857 1.00 84.75 313 ARG A N 1
ATOM 2580 C CA . ARG A 1 313 ? 39.425 -11.394 -78.915 1.00 84.75 313 ARG A CA 1
ATOM 2581 C C . ARG A 1 313 ? 38.472 -12.439 -78.341 1.00 84.75 313 ARG A C 1
ATOM 2583 O O . ARG A 1 313 ? 37.592 -12.070 -77.568 1.00 84.75 313 ARG A O 1
ATOM 2590 N N . GLU A 1 314 ? 38.662 -13.715 -78.668 1.00 89.75 314 GLU A N 1
ATOM 2591 C CA . GLU A 1 314 ? 37.871 -14.803 -78.081 1.00 89.75 314 GLU A CA 1
ATOM 2592 C C . GLU A 1 314 ? 38.065 -14.900 -76.565 1.00 89.75 314 GLU A C 1
ATOM 2594 O O . GLU A 1 314 ? 37.090 -15.065 -75.832 1.00 89.75 314 GLU A O 1
ATOM 2599 N N . LEU A 1 315 ? 39.302 -14.749 -76.081 1.00 85.31 315 LEU A N 1
ATOM 2600 C CA . LEU A 1 315 ? 39.615 -14.742 -74.653 1.00 85.31 315 LEU A CA 1
ATOM 2601 C C . LEU A 1 315 ? 38.890 -13.596 -73.936 1.00 85.31 315 LEU A C 1
ATOM 2603 O O . LEU A 1 315 ? 38.253 -13.822 -72.911 1.00 85.31 315 LEU A O 1
ATOM 2607 N N . ASN A 1 316 ? 38.922 -12.384 -74.497 1.00 80.69 316 ASN A N 1
ATOM 2608 C CA . ASN A 1 316 ? 38.232 -11.230 -73.920 1.00 80.69 316 ASN A CA 1
ATOM 2609 C C . ASN A 1 316 ? 36.710 -11.424 -73.894 1.00 80.69 316 ASN A C 1
ATOM 2611 O O . ASN A 1 316 ? 36.087 -11.171 -72.868 1.00 80.69 316 ASN A O 1
ATOM 2615 N N . GLN A 1 317 ? 36.117 -11.955 -74.968 1.00 86.38 317 GLN A N 1
ATOM 2616 C CA . GLN A 1 317 ? 34.684 -12.271 -74.997 1.00 86.38 317 GLN A CA 1
ATOM 2617 C C . GLN A 1 317 ? 34.301 -13.350 -73.977 1.00 86.38 317 GLN A C 1
ATOM 2619 O O . GLN A 1 317 ? 33.247 -13.259 -73.346 1.00 86.38 317 GLN A O 1
ATOM 2624 N N . LYS A 1 318 ? 35.141 -14.379 -73.795 1.00 86.25 318 LYS A N 1
ATOM 2625 C CA . LYS A 1 318 ? 34.925 -15.401 -72.760 1.00 86.25 318 LYS A CA 1
ATOM 2626 C C . LYS A 1 318 ? 35.055 -14.817 -71.354 1.00 86.25 318 LYS A C 1
ATOM 2628 O O . LYS A 1 318 ? 34.226 -15.138 -70.510 1.00 86.25 318 LYS A O 1
ATOM 2633 N N . ASN A 1 319 ? 36.021 -13.931 -71.118 1.00 76.19 319 ASN A N 1
ATOM 2634 C CA . ASN A 1 319 ? 36.214 -13.269 -69.826 1.00 76.19 319 ASN A CA 1
ATOM 2635 C C . ASN A 1 319 ? 35.058 -12.322 -69.471 1.00 76.19 319 ASN A C 1
ATOM 2637 O O . ASN A 1 319 ? 34.615 -12.313 -68.325 1.00 76.19 319 ASN A O 1
ATOM 2641 N N . GLU A 1 320 ? 34.523 -11.567 -70.435 1.00 80.12 320 GLU A N 1
ATOM 2642 C CA . GLU A 1 320 ? 33.329 -10.739 -70.217 1.00 80.12 320 GLU A CA 1
ATOM 2643 C C . GLU A 1 320 ? 32.110 -11.596 -69.861 1.00 80.12 320 GLU A C 1
ATOM 2645 O O . GLU A 1 320 ? 31.429 -11.317 -68.875 1.00 80.12 320 GLU A O 1
ATOM 2650 N N . LYS A 1 321 ? 31.873 -12.687 -70.603 1.00 83.56 321 LYS A N 1
ATOM 2651 C CA . LYS A 1 321 ? 30.793 -13.636 -70.288 1.00 83.56 321 LYS A CA 1
ATOM 2652 C C . LYS A 1 321 ? 30.968 -14.267 -68.906 1.00 83.56 321 LYS A C 1
ATOM 2654 O O . LYS A 1 321 ? 29.998 -14.347 -68.160 1.00 83.56 321 LYS A O 1
ATOM 2659 N N . PHE A 1 322 ? 32.188 -14.669 -68.550 1.00 79.94 322 PHE A N 1
ATOM 2660 C CA . PHE A 1 322 ? 32.506 -15.234 -67.237 1.00 79.94 322 PHE A CA 1
ATOM 2661 C C . PHE A 1 322 ? 32.273 -14.226 -66.102 1.00 79.94 322 PHE A C 1
ATOM 2663 O O . PHE A 1 322 ? 31.725 -14.578 -65.063 1.00 79.94 322 PHE A O 1
ATOM 2670 N N . SER A 1 323 ? 32.626 -12.955 -66.313 1.00 74.50 323 SER A N 1
ATOM 2671 C CA . SER A 1 323 ? 32.372 -11.875 -65.352 1.00 74.50 323 SER A CA 1
ATOM 2672 C C . SER A 1 323 ? 30.873 -11.654 -65.114 1.00 74.50 323 SER A C 1
ATOM 2674 O O . SER A 1 323 ? 30.430 -11.588 -63.969 1.00 74.50 323 SER A O 1
ATOM 2676 N N . ILE A 1 324 ? 30.072 -11.610 -66.186 1.00 83.00 324 ILE A N 1
ATOM 2677 C CA . ILE A 1 324 ? 28.609 -11.471 -66.090 1.00 83.00 324 ILE A CA 1
ATOM 2678 C C . ILE A 1 324 ? 28.005 -12.658 -65.330 1.00 83.00 324 ILE A C 1
ATOM 2680 O O . ILE A 1 324 ? 27.203 -12.452 -64.421 1.00 83.00 324 ILE A O 1
ATOM 2684 N N . LEU A 1 325 ? 28.424 -13.879 -65.669 1.00 82.12 325 LEU A N 1
ATOM 2685 C CA . LEU A 1 325 ? 27.923 -15.104 -65.050 1.00 82.12 325 LEU A CA 1
ATOM 2686 C C . LEU A 1 325 ? 28.257 -15.161 -63.549 1.00 82.12 325 LEU A C 1
ATOM 2688 O O . LEU A 1 325 ? 27.388 -15.466 -62.737 1.00 82.12 325 LEU A O 1
ATOM 2692 N N . ASN A 1 326 ? 29.474 -14.769 -63.159 1.00 77.19 326 ASN A N 1
ATOM 2693 C CA . ASN A 1 326 ? 29.869 -14.691 -61.749 1.00 77.19 326 ASN A CA 1
ATOM 2694 C C . ASN A 1 326 ? 29.082 -13.641 -60.960 1.00 77.19 326 ASN A C 1
ATOM 2696 O O . ASN A 1 326 ? 28.735 -13.885 -59.806 1.00 77.19 326 ASN A O 1
ATOM 2700 N N . ASN A 1 327 ? 28.784 -12.485 -61.560 1.00 77.12 327 ASN A N 1
ATOM 2701 C CA . ASN A 1 327 ? 27.957 -11.471 -60.902 1.00 77.12 327 ASN A CA 1
ATOM 2702 C C . ASN A 1 327 ? 26.529 -11.988 -60.676 1.00 77.12 327 ASN A C 1
ATOM 2704 O O . ASN A 1 327 ? 25.994 -11.835 -59.581 1.00 77.12 327 ASN A O 1
ATOM 2708 N N . GLN A 1 328 ? 25.946 -12.667 -61.670 1.00 83.12 328 GLN A N 1
ATOM 2709 C CA . GLN A 1 328 ? 24.634 -13.309 -61.533 1.00 83.12 328 GLN A CA 1
ATOM 2710 C C . GLN A 1 328 ? 24.638 -14.387 -60.441 1.00 83.12 328 GLN A C 1
ATOM 2712 O O . GLN A 1 328 ? 23.711 -14.452 -59.635 1.00 83.12 328 GLN A O 1
ATOM 2717 N N . LEU A 1 329 ? 25.700 -15.194 -60.370 1.00 81.12 329 LEU A N 1
ATOM 2718 C CA . LEU A 1 329 ? 25.884 -16.206 -59.329 1.00 81.12 329 LEU A CA 1
ATOM 2719 C C . LEU A 1 329 ? 25.936 -15.555 -57.935 1.00 81.12 329 LEU A C 1
ATOM 2721 O O . LEU A 1 329 ? 25.241 -15.990 -57.014 1.00 81.12 329 LEU A O 1
ATOM 2725 N N . ALA A 1 330 ? 26.715 -14.481 -57.779 1.00 74.94 330 ALA A N 1
ATOM 2726 C CA . ALA A 1 330 ? 26.829 -13.751 -56.520 1.00 74.94 330 ALA A CA 1
ATOM 2727 C C . ALA A 1 330 ? 25.485 -13.149 -56.071 1.00 74.94 330 ALA A C 1
ATOM 2729 O O . ALA A 1 330 ? 25.111 -13.287 -54.906 1.00 74.94 330 ALA A O 1
ATOM 2730 N N . GLU A 1 331 ? 24.732 -12.536 -56.987 1.00 84.06 331 GLU A N 1
ATOM 2731 C CA . GLU A 1 331 ? 23.402 -11.989 -56.699 1.00 84.06 331 GLU A CA 1
ATOM 2732 C C . GLU A 1 331 ? 22.406 -13.078 -56.284 1.00 84.06 331 GLU A C 1
ATOM 2734 O O . GLU A 1 331 ? 21.718 -12.928 -55.273 1.00 84.06 331 GLU A O 1
ATOM 2739 N N . LEU A 1 332 ? 22.360 -14.204 -57.002 1.00 83.38 332 LEU A N 1
ATOM 2740 C CA . LEU A 1 332 ? 21.478 -15.324 -56.659 1.00 83.38 332 LEU A CA 1
ATOM 2741 C C . LEU A 1 332 ? 21.807 -15.920 -55.285 1.00 83.38 332 LEU A C 1
ATOM 2743 O O . LEU A 1 332 ? 20.894 -16.251 -54.525 1.00 83.38 332 LEU A O 1
ATOM 2747 N N . ASN A 1 333 ? 23.090 -16.002 -54.928 1.00 78.44 333 ASN A N 1
ATOM 2748 C CA . ASN A 1 333 ? 23.514 -16.446 -53.602 1.00 78.44 333 ASN A CA 1
ATOM 2749 C C . ASN A 1 333 ? 23.106 -15.468 -52.493 1.00 78.44 333 ASN A C 1
ATOM 2751 O O . ASN A 1 333 ? 22.640 -15.907 -51.440 1.00 78.44 333 ASN A O 1
ATOM 2755 N N . LEU A 1 334 ? 23.214 -14.156 -52.726 1.00 84.44 334 LEU A N 1
ATOM 2756 C CA . LEU A 1 334 ? 22.729 -13.146 -51.778 1.00 84.44 334 LEU A CA 1
ATOM 2757 C C . LEU A 1 334 ? 21.211 -13.234 -51.591 1.00 84.44 334 LEU A C 1
ATOM 2759 O O . LEU A 1 334 ? 20.725 -13.196 -50.459 1.00 84.44 334 LEU A O 1
ATOM 2763 N N . ILE A 1 335 ? 20.461 -13.409 -52.683 1.00 85.56 335 ILE A N 1
ATOM 2764 C CA . ILE A 1 335 ? 19.006 -13.589 -52.632 1.00 85.56 335 ILE A CA 1
ATOM 2765 C C . ILE A 1 335 ? 18.665 -14.844 -51.823 1.00 85.56 335 ILE A C 1
ATOM 2767 O O . ILE A 1 335 ? 17.858 -14.765 -50.896 1.00 85.56 335 ILE A O 1
ATOM 2771 N N . LYS A 1 336 ? 19.322 -15.978 -52.096 1.00 84.19 336 LYS A N 1
ATOM 2772 C CA . LYS A 1 336 ? 19.145 -17.218 -51.329 1.00 84.19 336 LYS A CA 1
ATOM 2773 C C . LYS A 1 336 ? 19.380 -16.992 -49.832 1.00 84.19 336 LYS A C 1
ATOM 2775 O O . LYS A 1 336 ? 18.522 -17.340 -49.025 1.00 84.19 336 LYS A O 1
ATOM 2780 N N . GLN A 1 337 ? 20.497 -16.362 -49.471 1.00 84.31 337 GLN A N 1
ATOM 2781 C CA . GLN A 1 337 ? 20.843 -16.097 -48.076 1.00 84.31 337 GLN A CA 1
ATOM 2782 C C . GLN A 1 337 ? 19.823 -15.172 -47.394 1.00 84.31 337 GLN A C 1
ATOM 2784 O O . GLN A 1 337 ? 19.439 -15.412 -46.251 1.00 84.31 337 GLN A O 1
ATOM 2789 N N . SER A 1 338 ? 19.341 -14.137 -48.089 1.00 83.50 338 SER A N 1
ATOM 2790 C CA . SER A 1 338 ? 18.329 -13.222 -47.546 1.00 83.50 338 SER A CA 1
ATOM 2791 C C . SER A 1 338 ? 17.001 -13.926 -47.244 1.00 83.50 338 SER A C 1
ATOM 2793 O O . SER A 1 338 ? 16.403 -13.698 -46.192 1.00 83.50 338 SER A O 1
ATOM 2795 N N . ILE A 1 339 ? 16.580 -14.843 -48.122 1.00 84.12 339 ILE A N 1
ATOM 2796 C CA . ILE A 1 339 ? 15.364 -15.642 -47.941 1.00 84.12 339 ILE A CA 1
ATOM 2797 C C . ILE A 1 339 ? 15.525 -16.598 -46.751 1.00 84.12 339 ILE A C 1
ATOM 2799 O O . ILE A 1 339 ? 14.606 -16.728 -45.944 1.00 84.12 339 ILE A O 1
ATOM 2803 N N . GLU A 1 340 ? 16.689 -17.237 -46.605 1.00 83.88 340 GLU A N 1
ATOM 2804 C CA . GLU A 1 340 ? 16.985 -18.117 -45.465 1.00 83.88 340 GLU A CA 1
ATOM 2805 C C . GLU A 1 340 ? 16.980 -17.359 -44.125 1.00 83.88 340 GLU A C 1
ATOM 2807 O O . GLU A 1 340 ? 16.440 -17.857 -43.135 1.00 83.88 340 GLU A O 1
ATOM 2812 N N . LEU A 1 341 ? 17.522 -16.136 -44.084 1.00 86.06 341 LEU A N 1
ATOM 2813 C CA . LEU A 1 341 ? 17.527 -15.301 -42.878 1.00 86.06 341 LEU A CA 1
ATOM 2814 C C . LEU A 1 341 ? 16.115 -14.899 -42.439 1.00 86.06 341 LEU A C 1
ATOM 2816 O O . LEU A 1 341 ? 15.773 -15.051 -41.264 1.00 86.06 341 LEU A O 1
ATOM 2820 N N . GLU A 1 342 ? 15.280 -14.423 -43.366 1.00 83.75 342 GLU A N 1
ATOM 2821 C CA . GLU A 1 342 ? 13.892 -14.069 -43.043 1.00 83.75 342 GLU A CA 1
ATOM 2822 C C . GLU A 1 342 ? 13.079 -15.299 -42.625 1.00 83.75 342 GLU A C 1
ATOM 2824 O O . GLU A 1 342 ? 12.279 -15.228 -41.692 1.00 83.75 342 GLU A O 1
ATOM 2829 N N . PHE A 1 343 ? 13.327 -16.461 -43.231 1.00 83.69 343 PHE A N 1
ATOM 2830 C CA . PHE A 1 343 ? 12.680 -17.701 -42.812 1.00 83.69 343 PHE A CA 1
ATOM 2831 C C . PHE A 1 343 ? 13.018 -18.078 -41.367 1.00 83.69 343 PHE A C 1
ATOM 2833 O O . PHE A 1 343 ? 12.115 -18.364 -40.576 1.00 83.69 343 PHE A O 1
ATOM 2840 N N . ASN A 1 344 ? 14.300 -18.021 -40.999 1.00 84.38 344 ASN A N 1
ATOM 2841 C CA . ASN A 1 344 ? 14.743 -18.302 -39.635 1.00 84.38 344 ASN A CA 1
ATOM 2842 C C . ASN A 1 344 ? 14.105 -17.333 -38.633 1.00 84.38 344 ASN A C 1
ATOM 2844 O O . ASN A 1 344 ? 13.572 -17.765 -37.611 1.00 84.38 344 ASN A O 1
ATOM 2848 N N . ARG A 1 345 ? 14.056 -16.039 -38.966 1.00 86.06 345 ARG A N 1
ATOM 2849 C CA . ARG A 1 345 ? 13.386 -15.021 -38.148 1.00 86.06 345 ARG A CA 1
ATOM 2850 C C . ARG A 1 345 ? 11.898 -15.325 -37.949 1.00 86.06 345 ARG A C 1
ATOM 2852 O O . ARG A 1 345 ? 11.385 -15.195 -36.837 1.00 86.06 345 ARG A O 1
ATOM 2859 N N . ILE A 1 346 ? 11.196 -15.739 -39.007 1.00 85.75 346 ILE A N 1
ATOM 2860 C CA . ILE A 1 346 ? 9.774 -16.099 -38.928 1.00 85.75 346 ILE A CA 1
ATOM 2861 C C . ILE A 1 346 ? 9.571 -17.339 -38.042 1.00 85.75 346 ILE A C 1
ATOM 2863 O O . ILE A 1 346 ? 8.627 -17.371 -37.248 1.00 85.75 346 ILE A O 1
ATOM 2867 N N . ILE A 1 347 ? 10.457 -18.336 -38.122 1.00 84.31 347 ILE A N 1
ATOM 2868 C CA . ILE A 1 347 ? 10.417 -19.523 -37.253 1.00 84.31 347 ILE A CA 1
ATOM 2869 C C . ILE A 1 347 ? 10.645 -19.145 -35.788 1.00 84.31 347 ILE A C 1
ATOM 2871 O O . ILE A 1 347 ? 9.886 -19.581 -34.921 1.00 84.31 347 ILE A O 1
ATOM 2875 N N . GLU A 1 348 ? 11.652 -18.326 -35.489 1.00 85.38 348 GLU A N 1
ATOM 2876 C CA . GLU A 1 348 ? 11.924 -17.867 -34.123 1.00 85.38 348 GLU A CA 1
ATOM 2877 C C . GLU A 1 348 ? 10.737 -17.097 -33.541 1.00 85.38 348 GLU A C 1
ATOM 2879 O O . GLU A 1 348 ? 10.294 -17.365 -32.419 1.00 85.38 348 GLU A O 1
ATOM 2884 N N . PHE A 1 349 ? 10.162 -16.190 -34.333 1.00 85.31 349 PHE A N 1
ATOM 2885 C CA . PHE A 1 349 ? 8.970 -15.448 -33.948 1.00 85.31 349 PHE A CA 1
ATOM 2886 C C . PHE A 1 349 ? 7.793 -16.385 -33.659 1.00 85.31 349 PHE A C 1
ATOM 2888 O O . PHE A 1 349 ? 7.167 -16.283 -32.600 1.00 85.31 349 PHE A O 1
ATOM 2895 N N . ARG A 1 350 ? 7.538 -17.351 -34.546 1.00 84.12 350 ARG A N 1
ATOM 2896 C CA . ARG A 1 350 ? 6.508 -18.377 -34.366 1.00 84.12 350 ARG A CA 1
ATOM 2897 C C . ARG A 1 350 ? 6.733 -19.190 -33.090 1.00 84.12 350 ARG A C 1
ATOM 2899 O O . ARG A 1 350 ? 5.797 -19.360 -32.317 1.00 84.12 350 ARG A O 1
ATOM 2906 N N . ASN A 1 351 ? 7.950 -19.652 -32.820 1.00 83.81 351 ASN A N 1
ATOM 2907 C CA . ASN A 1 351 ? 8.261 -20.393 -31.593 1.00 83.81 351 ASN A CA 1
ATOM 2908 C C . ASN A 1 351 ? 8.008 -19.539 -30.341 1.00 83.81 351 ASN A C 1
ATOM 2910 O O . ASN A 1 351 ? 7.429 -20.018 -29.364 1.00 83.81 351 ASN A O 1
ATOM 2914 N N . SER A 1 352 ? 8.361 -18.250 -30.390 1.00 83.38 352 SER A N 1
ATOM 2915 C CA . SER A 1 352 ? 8.087 -17.309 -29.299 1.00 83.38 352 SER A CA 1
ATOM 2916 C C . SER A 1 352 ? 6.587 -17.103 -29.054 1.00 83.38 352 SER A C 1
ATOM 2918 O O . SER A 1 352 ? 6.159 -16.984 -27.904 1.00 83.38 352 SER A O 1
ATOM 2920 N N . LEU A 1 353 ? 5.780 -17.093 -30.121 1.00 83.44 353 LEU A N 1
ATOM 2921 C CA . LEU A 1 353 ? 4.326 -17.025 -30.032 1.00 83.44 353 LEU A CA 1
ATOM 2922 C C . LEU A 1 353 ? 3.742 -18.330 -29.501 1.00 83.44 353 LEU A C 1
ATOM 2924 O O . LEU A 1 353 ? 2.863 -18.272 -28.649 1.00 83.44 353 LEU A O 1
ATOM 2928 N N . ASN A 1 354 ? 4.253 -19.488 -29.922 1.00 81.81 354 ASN A N 1
ATOM 2929 C CA . ASN A 1 354 ? 3.738 -20.783 -29.476 1.00 81.81 354 ASN A CA 1
ATOM 2930 C C . ASN A 1 354 ? 3.842 -20.918 -27.952 1.00 81.81 354 ASN A C 1
ATOM 2932 O O . ASN A 1 354 ? 2.882 -21.280 -27.280 1.00 81.81 354 ASN A O 1
ATOM 2936 N N . A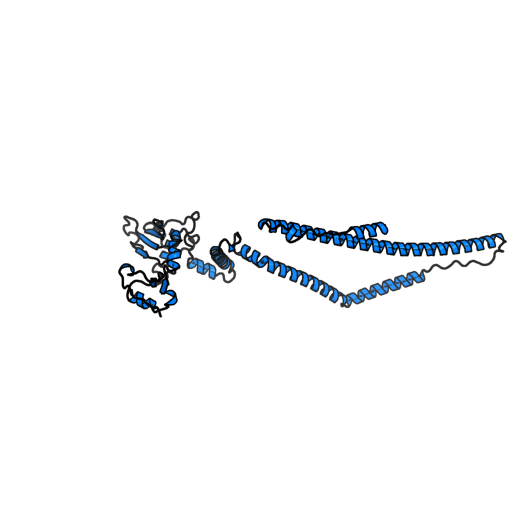SN A 1 355 ? 4.978 -20.496 -27.392 1.00 77.81 355 ASN A N 1
ATOM 2937 C CA . ASN A 1 355 ? 5.194 -20.480 -25.946 1.00 77.81 355 ASN A CA 1
ATOM 2938 C C . ASN A 1 355 ? 4.189 -19.592 -25.194 1.00 77.81 355 ASN A C 1
ATOM 2940 O O . ASN A 1 355 ? 3.838 -19.895 -24.059 1.00 77.81 355 ASN A O 1
ATOM 2944 N N . LYS A 1 356 ? 3.715 -18.502 -25.810 1.00 79.75 356 LYS A N 1
ATOM 2945 C CA . LYS A 1 356 ? 2.716 -17.604 -25.210 1.00 79.75 356 LYS A CA 1
ATOM 2946 C C . LYS A 1 356 ? 1.290 -18.120 -25.393 1.00 79.75 356 LYS A C 1
ATOM 2948 O O . LYS A 1 356 ? 0.473 -17.968 -24.492 1.00 79.75 356 LYS A O 1
ATOM 2953 N N . IL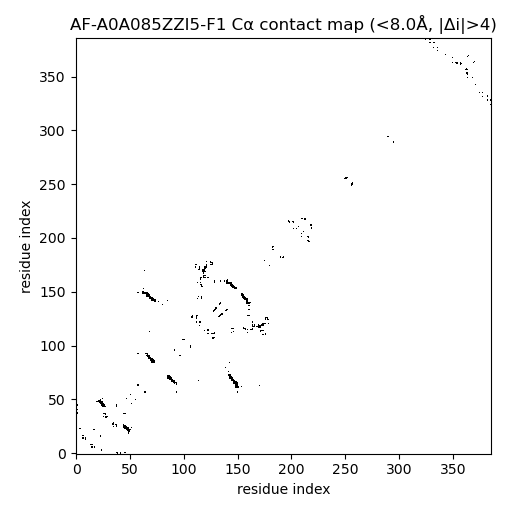E A 1 357 ? 1.000 -18.704 -26.552 1.00 81.62 357 ILE A N 1
ATOM 2954 C CA . ILE A 1 357 ? -0.341 -19.130 -26.961 1.00 81.62 357 ILE A CA 1
ATOM 2955 C C . ILE A 1 357 ? -0.725 -20.479 -26.329 1.00 81.62 357 ILE A C 1
ATOM 2957 O O . ILE A 1 357 ? -1.901 -20.682 -26.034 1.00 81.62 357 ILE A O 1
ATOM 2961 N N . ASN A 1 358 ? 0.244 -21.348 -26.007 1.00 73.12 358 ASN A N 1
ATOM 2962 C CA . ASN A 1 358 ? 0.002 -22.598 -25.270 1.00 73.12 358 ASN A CA 1
ATOM 2963 C C . ASN A 1 358 ? -0.761 -22.383 -23.952 1.00 73.12 358 ASN A C 1
ATOM 2965 O O . ASN A 1 358 ? -1.555 -23.232 -23.560 1.00 73.12 358 ASN A O 1
ATOM 2969 N N . ASN A 1 359 ? -0.596 -21.226 -23.306 1.00 73.25 359 ASN A N 1
ATOM 2970 C CA . ASN A 1 359 ? -1.331 -20.876 -22.087 1.00 73.25 359 ASN A CA 1
ATOM 2971 C C . ASN A 1 359 ? -2.843 -20.683 -22.311 1.00 73.25 359 ASN A C 1
ATOM 2973 O O . ASN A 1 359 ? -3.601 -20.640 -21.347 1.00 73.25 359 ASN A O 1
ATOM 2977 N N . PHE A 1 360 ? -3.283 -20.559 -23.565 1.00 79.56 360 PHE A N 1
ATOM 2978 C CA . PHE A 1 360 ? -4.663 -20.266 -23.952 1.00 79.56 360 PHE A CA 1
ATOM 2979 C C . PHE A 1 360 ? -5.343 -21.422 -24.710 1.00 79.56 360 PHE A C 1
ATOM 2981 O O . PHE A 1 360 ? -6.455 -21.237 -25.194 1.00 79.56 360 PHE A O 1
ATOM 2988 N N . ASN A 1 361 ? -4.716 -22.605 -24.815 1.00 77.31 361 ASN A N 1
ATOM 2989 C CA . ASN A 1 361 ? -5.228 -23.767 -25.570 1.00 77.31 361 ASN A CA 1
ATOM 2990 C C . ASN A 1 361 ? -5.569 -23.473 -27.047 1.00 77.31 361 ASN A C 1
ATOM 2992 O O . ASN A 1 361 ? -6.449 -24.115 -27.624 1.00 77.31 361 ASN A O 1
ATOM 2996 N N . ILE A 1 362 ? -4.888 -22.512 -27.677 1.00 78.12 362 ILE A N 1
ATOM 2997 C CA . ILE A 1 362 ? -5.068 -22.216 -29.103 1.00 78.12 362 ILE A CA 1
ATOM 2998 C C . ILE A 1 362 ? -3.899 -22.818 -29.884 1.00 78.12 362 ILE A C 1
ATOM 3000 O O . ILE A 1 362 ? -2.741 -22.649 -29.515 1.00 78.12 362 ILE A O 1
ATOM 3004 N N . ASP A 1 363 ? -4.187 -23.516 -30.979 1.00 76.94 363 ASP A N 1
ATOM 3005 C CA . ASP A 1 363 ? -3.140 -24.065 -31.837 1.00 76.94 363 ASP A CA 1
ATOM 3006 C C . ASP A 1 363 ? -2.525 -22.954 -32.702 1.00 76.94 363 ASP A C 1
ATOM 3008 O O . ASP A 1 363 ? -3.208 -22.303 -33.502 1.00 76.94 363 ASP A O 1
ATOM 3012 N N . ILE A 1 364 ? -1.210 -22.752 -32.571 1.00 77.81 364 ILE A N 1
ATOM 3013 C CA . ILE A 1 364 ? -0.468 -21.789 -33.387 1.00 77.81 364 ILE A CA 1
ATOM 3014 C C . ILE A 1 364 ? -0.580 -22.082 -34.884 1.00 77.81 364 ILE A C 1
ATOM 3016 O O . ILE A 1 364 ? -0.511 -21.153 -35.682 1.00 77.81 364 ILE A O 1
ATOM 3020 N N . ASN A 1 365 ? -0.796 -23.336 -35.286 1.00 78.06 365 ASN A N 1
ATOM 3021 C CA . ASN A 1 365 ? -0.973 -23.689 -36.693 1.00 78.06 365 ASN A CA 1
ATOM 3022 C C . ASN A 1 365 ? -2.213 -23.039 -37.319 1.00 78.06 365 ASN A C 1
ATOM 3024 O O . ASN A 1 365 ? -2.218 -22.808 -38.525 1.00 78.06 365 ASN A O 1
ATOM 3028 N N . ILE A 1 366 ? -3.232 -22.722 -36.513 1.00 77.81 366 ILE A N 1
ATOM 3029 C CA . ILE A 1 366 ? -4.464 -22.065 -36.968 1.00 77.81 366 ILE A CA 1
ATOM 3030 C C . ILE A 1 366 ? -4.229 -20.564 -37.168 1.00 77.81 366 ILE A C 1
ATOM 3032 O O . ILE A 1 366 ? -4.705 -19.985 -38.140 1.00 77.81 366 ILE A O 1
ATOM 3036 N N . ILE A 1 367 ? -3.489 -19.930 -36.254 1.00 76.75 367 ILE A N 1
ATOM 3037 C CA . ILE A 1 367 ? -3.224 -18.482 -36.288 1.00 76.75 367 ILE A CA 1
ATOM 3038 C C . ILE A 1 367 ? -2.116 -18.148 -37.291 1.00 76.75 367 ILE A C 1
ATOM 3040 O O . ILE A 1 367 ? -2.179 -17.141 -37.994 1.00 76.75 367 ILE A O 1
ATOM 3044 N N . PHE A 1 368 ? -1.073 -18.971 -37.325 1.00 76.94 368 PHE A N 1
ATOM 3045 C CA . PHE A 1 368 ? 0.140 -18.716 -38.080 1.00 76.94 368 PHE A CA 1
ATOM 3046 C C . PHE A 1 368 ? 0.701 -20.043 -38.618 1.00 76.94 368 PHE A C 1
ATOM 3048 O O . PHE A 1 368 ? 1.550 -20.661 -37.970 1.00 76.94 368 PHE A O 1
ATOM 3055 N N . PRO A 1 369 ? 0.217 -20.537 -39.774 1.00 78.06 369 PRO A N 1
ATOM 3056 C CA . PRO A 1 369 ? 0.687 -21.785 -40.378 1.00 78.06 369 PRO A CA 1
ATOM 3057 C C . PRO A 1 369 ? 2.160 -21.694 -40.807 1.00 78.06 369 PRO A C 1
ATOM 3059 O O . PRO A 1 369 ? 2.723 -20.606 -40.925 1.00 78.06 369 PRO A O 1
ATOM 3062 N N . LEU A 1 370 ? 2.826 -22.846 -40.966 1.00 76.56 370 LEU A N 1
ATOM 3063 C CA . LEU A 1 370 ? 4.248 -22.88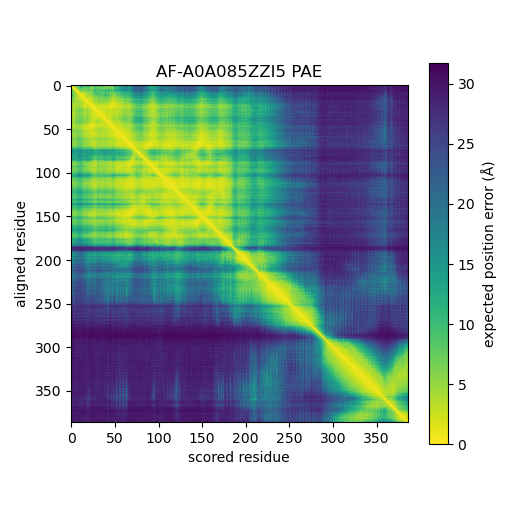3 -41.338 1.00 76.56 370 LEU A CA 1
ATOM 3064 C C . LEU A 1 370 ? 4.385 -22.262 -42.735 1.00 76.56 370 LEU A C 1
ATOM 3066 O O . LEU A 1 370 ? 3.728 -22.749 -43.658 1.00 76.56 370 LEU A O 1
ATOM 3070 N N . PRO A 1 371 ? 5.195 -21.202 -42.914 1.00 72.56 371 PRO A N 1
ATOM 3071 C CA . PRO A 1 371 ? 5.388 -20.628 -44.235 1.00 72.56 371 PRO A CA 1
ATOM 3072 C C . PRO A 1 371 ? 6.053 -21.666 -45.142 1.00 72.56 371 PRO A C 1
ATOM 3074 O O . PRO A 1 371 ? 7.074 -22.256 -44.791 1.00 72.56 371 PRO A O 1
ATOM 3077 N N . ILE A 1 372 ? 5.464 -21.898 -46.313 1.00 71.56 372 ILE A N 1
ATOM 3078 C CA . ILE A 1 372 ? 6.027 -22.789 -47.328 1.00 71.56 372 ILE A CA 1
ATOM 3079 C C . ILE A 1 372 ? 6.955 -21.944 -48.199 1.00 71.56 372 ILE A C 1
ATOM 3081 O O . ILE A 1 372 ? 6.485 -21.113 -48.973 1.00 71.56 372 ILE A O 1
ATOM 3085 N N . ILE A 1 373 ? 8.266 -22.153 -48.083 1.00 69.56 373 ILE A N 1
ATOM 3086 C CA . ILE A 1 373 ? 9.252 -21.519 -48.965 1.00 69.56 373 ILE A CA 1
ATOM 3087 C C . ILE A 1 373 ? 9.777 -22.552 -49.957 1.00 69.56 373 ILE A C 1
ATOM 3089 O O . ILE A 1 373 ? 10.295 -23.598 -49.573 1.00 69.56 373 ILE A O 1
ATOM 3093 N N . GLN A 1 374 ? 9.670 -22.238 -51.246 1.00 71.44 374 GLN A N 1
ATOM 3094 C CA . GLN A 1 374 ? 10.221 -23.045 -52.331 1.00 71.44 374 GLN A CA 1
ATOM 3095 C C . GLN A 1 374 ? 11.522 -22.409 -52.833 1.00 71.44 374 GLN A C 1
ATOM 3097 O O . GLN A 1 374 ? 11.507 -21.574 -53.730 1.00 71.44 374 GLN A O 1
ATOM 3102 N N . THR A 1 375 ? 12.663 -22.804 -52.265 1.00 72.00 375 THR A N 1
ATOM 3103 C CA . THR A 1 375 ? 13.993 -22.341 -52.713 1.00 72.00 375 THR A CA 1
ATOM 3104 C C . THR A 1 375 ? 14.537 -23.120 -53.917 1.00 72.00 375 THR A C 1
ATOM 3106 O O . THR A 1 375 ? 15.556 -22.734 -54.489 1.00 72.00 375 THR A O 1
ATOM 3109 N N . GLN A 1 376 ? 13.854 -24.188 -54.352 1.00 72.25 376 GLN A N 1
ATOM 3110 C CA . GLN A 1 376 ? 14.287 -25.027 -55.476 1.00 72.25 376 GLN A CA 1
ATOM 3111 C C . GLN A 1 376 ? 14.545 -24.276 -56.795 1.00 72.25 376 GLN A C 1
ATOM 3113 O O . GLN A 1 376 ? 15.561 -24.579 -57.415 1.00 72.25 376 GLN A O 1
ATOM 3118 N N . PRO A 1 377 ? 13.727 -23.296 -57.227 1.00 78.19 377 PRO A N 1
ATOM 3119 C CA . PRO A 1 377 ? 13.982 -22.574 -58.476 1.00 78.19 377 PRO A CA 1
ATOM 3120 C C . PRO A 1 377 ? 15.309 -21.799 -58.461 1.00 78.19 377 PRO A C 1
ATOM 3122 O O . PRO A 1 377 ? 16.016 -21.754 -59.464 1.00 78.19 377 PRO A O 1
ATOM 3125 N N . ILE A 1 378 ? 15.676 -21.234 -57.305 1.00 75.31 378 ILE A N 1
ATOM 3126 C CA . ILE A 1 378 ? 16.931 -20.490 -57.121 1.00 75.31 378 ILE A CA 1
ATOM 3127 C C . ILE A 1 378 ? 18.117 -21.460 -57.114 1.00 75.31 378 ILE A C 1
ATOM 3129 O O . ILE A 1 378 ? 19.124 -21.207 -57.767 1.00 75.31 378 ILE A O 1
ATOM 3133 N N . ILE A 1 379 ? 17.981 -22.604 -56.435 1.00 74.50 379 ILE A N 1
ATOM 3134 C CA . ILE A 1 379 ? 19.013 -23.652 -56.401 1.00 74.50 379 ILE A CA 1
ATOM 3135 C C . ILE A 1 379 ? 19.259 -24.223 -57.804 1.00 74.50 379 ILE A C 1
ATOM 3137 O O . ILE A 1 379 ? 20.410 -24.392 -58.195 1.00 74.50 379 ILE A O 1
ATOM 3141 N N . GLN A 1 380 ? 18.195 -24.465 -58.579 1.00 78.19 380 GLN A N 1
ATOM 3142 C CA . GLN A 1 380 ? 18.296 -24.934 -59.963 1.00 78.19 380 GLN A CA 1
ATOM 3143 C C . GLN A 1 380 ? 19.024 -23.922 -60.856 1.00 78.19 380 GLN A C 1
ATOM 3145 O O . GLN A 1 380 ? 19.882 -24.321 -61.642 1.00 78.19 380 GLN A O 1
ATOM 3150 N N . GLN A 1 381 ? 18.745 -22.622 -60.707 1.00 76.50 381 GLN A N 1
ATOM 3151 C CA . GLN A 1 381 ? 19.469 -21.595 -61.458 1.00 76.50 381 GLN A CA 1
ATOM 3152 C C . GLN A 1 381 ? 20.939 -21.482 -61.051 1.00 76.50 381 GLN A C 1
ATOM 3154 O O . GLN A 1 381 ? 21.785 -21.428 -61.938 1.00 76.50 381 GLN A O 1
ATOM 3159 N N . ILE A 1 382 ? 21.264 -21.523 -59.754 1.00 75.12 382 ILE A N 1
ATOM 3160 C CA . ILE A 1 382 ? 22.662 -21.529 -59.289 1.00 75.12 382 ILE A CA 1
ATOM 3161 C C . ILE A 1 382 ? 23.413 -22.725 -59.892 1.00 75.12 382 ILE A C 1
ATOM 3163 O O . ILE A 1 382 ? 24.453 -22.535 -60.510 1.00 75.12 382 ILE A O 1
ATOM 3167 N N . SER A 1 383 ? 22.828 -23.928 -59.844 1.00 73.25 383 SER A N 1
ATOM 3168 C CA . SER A 1 383 ? 23.438 -25.142 -60.415 1.00 73.25 383 SER A CA 1
ATOM 3169 C C . SER A 1 383 ? 23.551 -25.156 -61.944 1.00 73.25 383 SER A C 1
ATOM 3171 O O . SER A 1 383 ? 24.231 -26.009 -62.495 1.00 73.25 383 SER A O 1
ATOM 3173 N N . SER A 1 384 ? 22.834 -24.268 -62.640 1.00 73.31 384 SER A N 1
ATOM 3174 C CA . SER A 1 384 ? 22.935 -24.118 -64.099 1.00 73.31 384 SER A CA 1
ATOM 3175 C C . SER A 1 384 ? 24.006 -23.110 -64.530 1.00 73.31 384 SER A C 1
ATOM 3177 O O . SER A 1 384 ? 24.346 -23.044 -65.711 1.00 73.31 384 SER A O 1
ATOM 3179 N N . ILE A 1 385 ? 24.467 -22.291 -63.581 1.00 74.06 385 ILE A N 1
ATOM 3180 C CA . ILE A 1 385 ? 25.445 -21.212 -63.750 1.00 74.06 385 ILE A CA 1
ATOM 3181 C C . ILE A 1 385 ? 26.836 -21.679 -63.280 1.00 74.06 385 ILE A C 1
ATOM 3183 O O . ILE A 1 385 ? 27.831 -21.269 -63.878 1.00 74.06 385 ILE A O 1
ATOM 3187 N N . GLU A 1 386 ? 26.896 -22.525 -62.241 1.00 67.62 386 GLU A N 1
ATOM 3188 C CA . GLU A 1 386 ? 28.069 -23.336 -61.852 1.00 67.62 386 GLU A CA 1
ATOM 3189 C C . GLU A 1 386 ? 28.419 -24.393 -62.911 1.00 67.62 386 GLU A C 1
ATOM 3191 O O . GLU A 1 386 ? 29.635 -24.573 -63.167 1.00 67.62 386 GLU A O 1
#

InterPro domains:
  IPR027417 P-loop containing nucleoside triphosphate hydrolase [G3DSA:3.40.50.300] (65-370)
  IPR038729 Rad50/SbcC-type AAA domain [PF13476] (85-271)

Foldseek 3Di:
DDDDDDQPDPDPVSVVQDPQLFDWFFQADPDPVRVVCCVPPVVVGIGTHNDDPLVVVCVVCQLLFWAKKFKDFDPPDPCPVHDDRHGDIGGDDRDDDDDDDDPPPCPLVVLLQVQQQQLEPCNVQRDALDCVHCPPPPNQQRMKMWIHTSPPPPIGIDGSNDHRDPVDDRSDHGDHPSNVCVCPVPPVCNPVVVQVVQQVVLVPDDPVLQVPDPGSVVSVCVVCVVVVVVVVVVVVVVVVVVVVVVVVVVCVDPVVVVVVVVVVVVVVVVVVVVVVPDDDDDDDDDDDPQDPVNVVVVVVVVVVVVVVVVVVVVVVVVVVVLVVLVVVLVVLVVVLVVVVVVLVVLVVVLVVVCVVCVVVPDDSCVVPNRDDDDCPVSVVSSVVSD

Organism: NCBI:txid445961

Radius of gyration: 48.08 Å; Cα contacts (8 Å, |Δi|>4): 309; chains: 1; bounding box: 123×48×144 Å

pLDDT: mean 82.47, std 10.54, range [41.25, 97.25]

Secondary structure (DSSP, 8-state):
----PPP--SSGGGTT--GGG--EEESS-SSHHHHHHTTSSHHHHEEESSS-HHHHHHHH-GGGSEEEEEEEEPTT--STT---S-SEEEE--SS-------TTSSHHHHHHHHHHHTT-TTGGG-SSSSTTTTTGGG-GGGEEEEEEESSTT-EEEEETTPPP-TTS--SS----HHHHHHHHH-TT-THHHHHHHHHHHHHHS-TTTTTT-SSHHHHHHHHHHHHHHHHHHHHHHHHHHHHHHHHHHHHHSHHHHHHHHHHHHHHHHHHHHHHHTPPPPPPPPP-S---HHHHHHHHHHHHHHHHHHHHHHHHHHHHHHHHHHHHHHHHHHHHHHHHHHHHHHHHHHHHHHHHHHGGGT--HHHHSPPP----HHHHHHHHHH-

Solvent-accessible surface area (backbone atoms only — not comparable to full-atom values): 22794 Å² total; per-residue (Å²): 126,68,82,84,80,74,87,85,51,92,47,77,88,39,56,95,51,51,78,93,43,48,41,81,44,65,77,51,61,101,43,73,70,31,53,56,47,38,68,55,63,28,84,85,27,49,45,80,33,81,71,57,68,66,62,53,52,45,71,76,40,23,84,78,36,58,37,33,40,37,28,28,54,42,90,88,66,82,54,88,79,57,87,77,56,62,78,41,77,45,81,46,62,90,68,92,72,84,91,82,79,64,91,87,71,50,68,62,41,56,54,42,49,53,24,52,64,26,22,22,89,53,58,91,39,44,87,35,72,29,71,91,51,44,42,31,92,63,45,21,68,46,28,34,38,39,43,31,33,60,28,87,93,44,66,44,75,43,51,60,59,65,78,62,50,84,89,52,79,58,78,39,92,55,81,42,69,66,45,53,52,54,49,66,66,39,80,92,56,54,55,69,46,47,52,52,50,41,49,54,53,47,72,68,50,55,72,84,77,45,72,84,53,92,47,49,65,63,44,53,48,55,71,42,40,63,58,51,50,52,51,50,49,53,51,54,53,50,52,54,51,48,52,54,50,50,57,53,53,52,62,70,34,67,68,45,52,53,51,52,53,51,51,52,55,51,52,52,49,51,50,52,51,58,63,69,65,54,79,79,78,84,79,80,81,87,85,71,90,70,50,75,68,53,53,52,50,50,53,50,49,50,52,50,50,51,50,50,53,49,52,50,52,52,50,50,54,51,50,53,52,50,52,53,51,51,52,52,48,52,51,53,51,52,52,53,51,52,54,53,52,54,49,51,52,52,50,54,52,48,54,59,46,40,70,62,35,58,82,69,80,51,64,50,65,80,81,56,55,85,83,85,79,81,62,62,69,59,53,54,50,48,67,73,73,108

Nearest PDB structures (foldseek):
  6m1v-assembly1_A  TM=6.731E-01  e=4.880E+00  Severe acute respiratory syndrome coronavirus 2